Protein 9N1V (pdb70)

Foldseek 3Di:
DFQKDDQAPVDDLDDDFQLVLLVVLCVPPVQFWAEAEPPDTHGSLRLLQLLQLLLQVVCVVPVPDAFAAEEEEAEFFGSLVLSPLSSCVLRHYAYEYDHLVDDPVLVVLVCVLSVHAEYEYAPVSCVVDPDDPPHHYDHSVVSRDDDVVRRDRPPDDYDQQTWHYWAWDDDDDDRTFTATWGRVLLSLVLVLCCVLLVDALAAEAEQEDGPNDLVSVSRNRSNSSHNYYRYYQGPVQLVDLLNVQVVLQVVLHAEEEDEQVSLVVNLVVCVVCVPDDGSQSHAEYEYEDDFHFQVSVLSVCVSHVNYKYWDFYDDVQLNGGQAIQIGHNVDDGHPPGFNHAGRRFKMWAFAAPVRHTDHAPDKHWIKMDGDRRGDATRNCVPNRPVFWDAAPDDDDHDRIMGTRQWMWGAHPVGTIHTDGGD

InterPro domains:
  IPR000873 AMP-dependent synthetase/ligase domain [PF00501] (580-932)
  IPR000873 AMP-dependent synthetase/ligase domain [PF00501] (2145-2500)
  IPR001242 Condensation domain [PF00668] (112-554)
  IPR001242 Condensation domain [PF00668] (1181-1643)
  IPR001242 Condensation domain [PF00668] (1674-2102)
  IPR006162 Phosphopantetheine attachment site [PS00012] (1127-1142)
  IPR009081 Phosphopantetheine binding ACP domain [PF00550] (1108-1164)
  IPR009081 Phosphopantetheine binding ACP domain [PF00550] (2660-2720)
  IPR009081 Phosphopantetheine binding ACP domain [PS50075] (1097-1171)
  IPR009081 Phosphopantetheine binding ACP domain [PS50075] (2653-2724)
  IPR010060 Non-ribosomal peptide synthase [TIGR01720] (1513-1663)
  IPR010071 Amino acid adenylation domain [TIGR01733] (600-1005)
  IPR010071 Amino acid adenylation domain [TIGR01733] (2166-2576)
  IPR020806 Polyketide synthase-like, phosphopantetheine-binding domain [SM00823] (1103-1171)
  IPR020806 Polyketide synthase-like, phosphopantetheine-binding domain [SM00823] (2659-2724)
  IPR020845 AMP-binding, conserved site [PS00455] (721-732)
  IPR020845 AMP-binding, conserved site [PS00455] (2289-2300)
  IPR023213 Chloramphenicol acetyltransferase-like domain superfamily [G3DSA:3.30.559.10] (114-488)
  IPR023213 Chloramphenicol acetyltransferase-like domain superfamily [G3DSA:3.30.559.10] (1172-1348)
  IPR023213 Chloramphenicol acetyltransferase-like domain superfamily [G3DSA:3.30.559.10] (1679-2045)

Radius of gyration: 21.06 Å; Cα contacts (8 Å, |Δi|>4): 967; chains: 1; bounding box: 58×48×51 Å

Nearest PDB structures (foldseek):
  4d4h-assembly1_A  TM=9.076E-01  e=2.212E-43  Planktothrix agardhii
  4d4g-assembly1_A  TM=9.036E-01  e=2.907E-42  Planktothrix agardhii
  5n9x-assembly1_A  TM=9.124E-01  e=7.693E-38  Streptomyces sp.
  3vnq-assembly1_A  TM=9.010E-01  e=2.799E-36  Streptomyces sp.
  3vnr-assembly1_A  TM=9.183E-01  e=3.584E-34  Streptomyces sp.

Sequence (422 aa):
PLSCVTRQGDLRLGRHLVPHHLFEDHAAATPERRALVYNDRAYSYDQLNRAANRIANRLMMQAFPELGTDSLVGVRIARSDRLALTVLLAIWKIGAAYIPIDPVLPAQRMHHDMLDLAGAKALIVDASVAAAEPAVAGMPRIVFDDLVMDDPLLEDNPEVHLSSGNDLSYVLFTSGSTGKPKGAMIIEHIGMLNNIANKALDLAMDEDSRVAQNASMSFDVSVWQMFIALTKGGTTFVYDDRVVNDIAGLIQRMHTTDSLTILEVVPTYLQALVEYMEEHPDCCPRPAALTFMMVNGETVDAALLKRWFALCPASKVINAYGPTEASDDITHHIMSPGDEIVNPVPIGRALANFDIYIVDDELRPVPIGTRGEIVVTGVGVGRGYVGMAGVVTAQAFVKSPFPDRYKGRLYRTGDLGAMREDGVLMFHGRK

Solvent-accessible surface area: 16957 Å² total; per-residue (Å²): 145,101,0,52,30,91,82,15,40,83,40,234,35,64,222,40,20,1,1,72,44,1,31,49,44,6,87,78,52,47,142,85,98,0,0,18,27,53,124,124,62,36,17,0,46,85,0,16,77,5,0,1,27,0,0,23,46,0,56,116,47,39,98,160,21,15,79,54,15,9,0,0,0,5,0,45,12,0,4,59,8,0,0,0,2,0,0,0,0,6,2,2,0,0,9,0,4,0,18,36,122,29,70,58,126,50,11,112,29,7,11,86,22,10,47,10,129,0,8,0,0,5,46,80,13,28,96,89,35,109,59,94,105,82,31,62,58,33,31,15,60,89,3,28,116,114,40,101,156,28,32,114,49,27,158,53,149,33,42,18,71,16,6,0,4,0,12,6,61,59,57,114,124,69,113,4,56,0,3,28,0,8,2,36,2,5,4,0,6,4,18,8,0,12,116,45,2,75,16,68,86,94,7,76,1,1,0,17,17,35,4,18,109,15,13,9,4,6,2,7,3,0,0,0,8,71,1,1,10,0,2,1,2,23,74,210,16,20,124,74,34,40,25,0,2,78,74,1,74,85,22,51,0,24,2,0,4,7,63,12,105,48,0,77,35,0,0,71,42,2,74,126,72,96,125,37,58,62,2,83,38,4,61,15,0,0,0,15,57,129,106,3,59,4,59,11,0,106,86,0,10,82,22,10,93,83,1,92,0,0,8,2,24,30,19,35,21,0,4,7,4,0,1,8,34,78,4,32,58,78,69,161,7,82,94,90,13,16,13,0,125,3,4,4,3,2,6,0,8,0,1,45,89,107,27,144,30,15,76,48,56,60,62,8,6,1,0,0,0,6,15,1,1,2,78,1,10,17,64,35,89,52,49,25,61,147,16,23,49,88,21,85,34,116,50,162,63,128,27,61,0,13,50,10,19,15,51,0,10,3,94,99,72,14,5,1,26,64,98,25,166,117

Secondary structure (DSSP, 8-state):
-BSEEE-TT-S---S--HHHHHHHHHHH-TTSEEEEETTEEEEHHHHHHHHHHHHHHHHHH-TT--TT-EEEEE--TTHHHHHHHHHHHHTT-EEEE--TTS-HHHHHHHHHHHT--EEEE-HHHHHHS---TTS-EEEHHHHT---GGG-S-------TTSEEEEEE---SSSS--EEEEEHHHHHHHHHHHHHHTT--TT-EEEE-S-TTSTHHHHHHHTGGGTT-EEEE--HHHHT-HHHHHHHHHHTT--EEEE-HHHHHHHHHHHHH-TTS---TT--EEEEESS---HHHHHHHHHH-TT-EEEEEE--GGGTS-SEEEEE-TTS---SSPP-BEEPTTEEEEEE-TTSPBPBTT--EEEEEEETT---EETT-HHHHHHHEEE-SS--SSS-EEEEEEEEEEE-TTS-EEEEEE-

Organism: NCBI:txid1912599

B-factor: mean 20.58, std 10.21, range [6.5, 72.26]

Structure (mmCIF, N/CA/C/O backbone):
data_9N1V
#
_entry.id   9N1V
#
_cell.length_a   60.560
_cell.length_b   137.400
_cell.length_c   53.280
_cell.angle_alpha   90.000
_cell.angle_beta   90.000
_cell.angle_gamma   90.000
#
_symmetry.space_group_name_H-M   'P 21 21 2'
#
loop_
_entity.id
_entity.type
_entity.pdbx_description
1 polymer 'Non-ribosomal peptide synthetase'
2 non-polymer "5'-O-{[(2S,3R)-2,3-diaminobutanoyl]sulfamoyl}adenosine"
3 non-polymer 1,2-ETHANEDIOL
4 non-polymer DI(HYDROXYETHYL)ETHER
5 water water
#
loop_
_atom_site.group_PDB
_atom_site.id
_atom_site.type_symbol
_atom_site.label_atom_id
_atom_site.label_alt_id
_atom_site.label_comp_id
_atom_site.label_asym_id
_atom_site.label_entity_id
_atom_site.label_seq_id
_atom_site.pdbx_PDB_ins_code
_atom_site.Cartn_x
_atom_site.Cartn_y
_atom_site.Cartn_z
_atom_site.occupancy
_atom_site.B_iso_or_equiv
_atom_site.auth_seq_id
_atom_site.auth_comp_id
_atom_site.auth_asym_id
_atom_site.auth_atom_id
_atom_site.pdbx_PDB_model_num
ATOM 1 N N . PRO A 1 7 ? -4.10451 8.51247 32.86245 1.000 49.64987 2124 PRO A N 1
ATOM 2 C CA . PRO A 1 7 ? -2.79693 8.11791 32.32788 1.000 36.83458 2124 PRO A CA 1
ATOM 3 C C . PRO A 1 7 ? -1.64514 8.85377 32.99697 1.000 37.12116 2124 PRO A C 1
ATOM 4 O O . PRO A 1 7 ? -1.83495 9.94964 33.52587 1.000 35.73281 2124 PRO A O 1
ATOM 15 N N . LEU A 1 8 ? -0.46459 8.24999 32.97137 1.000 27.61590 2125 LEU A N 1
ATOM 16 C CA . LEU A 1 8 ? 0.73949 8.86941 33.49977 1.000 28.51189 2125 LEU A CA 1
ATOM 17 C C . LEU A 1 8 ? 1.53699 9.51138 32.36834 1.000 25.36899 2125 LEU A C 1
ATOM 18 O O . LEU A 1 8 ? 1.37454 9.18337 31.19007 1.000 26.01749 2125 LEU A O 1
ATOM 34 N N . SER A 1 9 ? 2.40883 10.44316 32.74936 1.000 23.25247 2126 SER A N 1
ATOM 35 C CA . SER A 1 9 ? 3.14997 11.26101 31.79121 1.000 21.64301 2126 SER A CA 1
ATOM 36 C C . SER A 1 9 ? 4.37615 10.49645 31.30413 1.000 21.41934 2126 SER A C 1
ATOM 37 O O . SER A 1 9 ? 5.51353 10.73742 31.71796 1.000 22.56617 2126 SER A O 1
ATOM 45 N N . CYS A 1 10 ? 4.12612 9.56684 30.38494 1.000 23.52203 2127 CYS A N 1
ATOM 46 C CA . CYS A 1 10 ? 5.16233 8.71684 29.82362 1.000 21.72536 2127 CYS A CA 1
ATOM 47 C C . CYS A 1 10 ? 4.95796 8.63975 28.31984 1.000 21.35789 2127 CYS A C 1
ATOM 48 O O . CYS A 1 10 ? 3.84729 8.36215 27.85891 1.000 23.22730 2127 CYS A O 1
ATOM 56 N N . VAL A 1 11 ? 6.01725 8.88499 27.55778 1.000 18.04676 2128 VAL A N 1
ATOM 57 C CA . VAL A 1 11 ? 6.03082 8.59335 26.12927 1.000 17.77252 2128 VAL A CA 1
ATOM 58 C C . VAL A 1 11 ? 7.26227 7.74542 25.84934 1.000 18.62107 2128 VAL A C 1
ATOM 59 O O . VAL A 1 11 ? 8.36962 8.10071 26.26631 1.000 19.17136 2128 VAL A O 1
ATOM 72 N N . THR A 1 12 ? 7.07380 6.61877 25.16777 1.000 19.22306 2129 THR A N 1
ATOM 73 C CA . THR A 1 12 ? 8.15258 5.65809 24.96903 1.000 17.41137 2129 THR A CA 1
ATOM 74 C C . THR A 1 12 ? 8.41920 5.47199 23.48332 1.000 20.39523 2129 THR A C 1
ATOM 75 O O . THR A 1 12 ? 7.56119 4.96645 22.75005 1.000 19.44770 2129 THR A O 1
ATOM 86 N N . ARG A 1 13 ? 9.61823 5.87323 23.04867 1.000 15.35917 2130 ARG A N 1
ATOM 87 C CA . ARG A 1 13 ? 10.05521 5.66009 21.67787 1.000 14.14725 2130 ARG A CA 1
ATOM 88 C C . ARG A 1 13 ? 11.38433 4.91967 21.59013 1.000 13.99975 2130 ARG A C 1
ATOM 89 O O . ARG A 1 13 ? 11.97999 4.87894 20.50953 1.000 13.83113 2130 ARG A O 1
ATOM 110 N N . GLN A 1 14 ? 11.87741 4.33960 22.68208 1.000 14.80482 2131 GLN A N 1
ATOM 111 C CA . GLN A 1 14 ? 13.09940 3.55275 22.58408 1.000 14.54081 2131 GLN A CA 1
ATOM 112 C C . GLN A 1 14 ? 12.90689 2.43592 21.56233 1.000 14.69147 2131 GLN A C 1
ATOM 113 O O . GLN A 1 14 ? 11.91209 1.70450 21.60081 1.000 16.16085 2131 GLN A O 1
ATOM 127 N N . GLY A 1 15 ? 13.85772 2.31484 20.63762 1.000 15.09646 2132 GLY A N 1
ATOM 128 C CA . GLY A 1 15 ? 13.81139 1.29371 19.61018 1.000 15.75275 2132 GLY A CA 1
ATOM 129 C C . GLY A 1 15 ? 12.99566 1.63021 18.37844 1.000 18.57304 2132 GLY A C 1
ATOM 130 O O . GLY A 1 15 ? 12.90783 0.79482 17.46724 1.000 19.34488 2132 GLY A O 1
ATOM 134 N N . ASP A 1 16 ? 12.41946 2.83139 18.30267 1.000 15.08414 2133 ASP A N 1
ATOM 135 C CA . ASP A 1 16 ? 11.49436 3.14361 17.22118 1.000 18.10856 2133 ASP A CA 1
ATOM 136 C C . ASP A 1 16 ? 12.18501 3.36126 15.87447 1.000 17.99464 2133 ASP A C 1
ATOM 137 O O . ASP A 1 16 ? 11.53912 3.21710 14.83046 1.000 20.06555 2133 ASP A O 1
ATOM 146 N N . LEU A 1 17 ? 13.45732 3.75340 15.85444 1.000 13.03277 2134 LEU A N 1
ATOM 147 C CA . LEU A 1 17 ? 14.10350 4.14120 14.60191 1.000 13.78546 2134 LEU A CA 1
ATOM 148 C C . LEU A 1 17 ? 15.40684 3.37979 14.41981 1.000 14.19489 2134 LEU A C 1
ATOM 149 O O . LEU A 1 17 ? 16.34799 3.56309 15.19620 1.000 13.48061 2134 LEU A O 1
ATOM 165 N N . ARG A 1 18 ? 15.47498 2.54424 13.38804 1.000 15.44686 2135 ARG A N 1
ATOM 166 C CA . ARG A 1 18 ? 16.72957 1.87730 13.07435 1.000 14.83326 2135 ARG A CA 1
ATOM 167 C C . ARG A 1 18 ? 17.71589 2.90032 12.52516 1.000 12.20731 2135 ARG A C 1
ATOM 168 O O . ARG A 1 18 ? 17.36006 3.74720 11.69992 1.000 14.77861 2135 ARG A O 1
ATOM 189 N N . LEU A 1 19 ? 18.95919 2.82929 12.99545 1.000 11.70758 2136 LEU A N 1
ATOM 190 C CA . LEU A 1 19 ? 19.94163 3.87477 12.73600 1.000 11.04632 2136 LEU A CA 1
ATOM 191 C C . LEU A 1 19 ? 20.91660 3.53490 11.61914 1.000 10.54866 2136 LEU A C 1
ATOM 192 O O . LEU A 1 19 ? 21.73433 4.38620 11.25222 1.000 11.84304 2136 LEU A O 1
ATOM 208 N N . GLY A 1 20 ? 20.84227 2.33596 11.05591 1.000 11.70797 2137 GLY A N 1
ATOM 209 C CA . GLY A 1 20 ? 21.77061 1.93388 10.02441 1.000 11.63060 2137 GLY A CA 1
ATOM 210 C C . GLY A 1 20 ? 23.09222 1.47198 10.60213 1.000 10.49322 2137 GLY A C 1
ATOM 211 O O . GLY A 1 20 ? 23.36927 1.59158 11.79822 1.000 12.43853 2137 GLY A O 1
ATOM 215 N N . ARG A 1 21 ? 23.94134 0.94637 9.71344 1.000 10.99261 2138 ARG A N 1
ATOM 216 C CA . ARG A 1 21 ? 25.18309 0.33247 10.16274 1.000 10.87188 2138 ARG A CA 1
ATOM 217 C C . ARG A 1 21 ? 26.29635 1.33791 10.41885 1.000 10.05537 2138 ARG A C 1
ATOM 218 O O . ARG A 1 21 ? 27.24758 1.00821 11.13198 1.000 12.63412 2138 ARG A O 1
ATOM 239 N N . HIS A 1 22 ? 26.20955 2.54623 9.86882 1.000 10.84086 2139 HIS A N 1
ATOM 240 C CA . HIS A 1 22 ? 27.35626 3.44199 9.79324 1.000 9.95438 2139 HIS A CA 1
ATOM 241 C C . HIS A 1 22 ? 27.20295 4.68336 10.65210 1.000 10.11076 2139 HIS A C 1
ATOM 242 O O . HIS A 1 22 ? 26.16688 5.35408 10.62746 1.000 9.94882 2139 HIS A O 1
ATOM 256 N N . LEU A 1 23 ? 28.25394 4.99162 11.39143 1.000 9.23329 2140 LEU A N 1
ATOM 257 C CA . LEU A 1 23 ? 28.29554 6.20816 12.17568 1.000 8.77766 2140 LEU A CA 1
ATOM 258 C C . LEU A 1 23 ? 28.58109 7.40057 11.26264 1.000 9.75951 2140 LEU A C 1
ATOM 259 O O . LEU A 1 23 ? 28.91943 7.24995 10.08983 1.000 9.16706 2140 LEU A O 1
ATOM 275 N N . VAL A 1 24 ? 28.46551 8.60020 11.82729 1.000 9.23843 2141 VAL A N 1
ATOM 276 C CA . VAL A 1 24 ? 28.54649 9.82891 11.02590 1.000 9.06091 2141 VAL A CA 1
ATOM 277 C C . VAL A 1 24 ? 29.77752 9.90286 10.12175 1.000 9.00841 2141 VAL A C 1
ATOM 278 O O . VAL A 1 24 ? 29.62031 10.18013 8.91573 1.000 9.03252 2141 VAL A O 1
ATOM 291 N N . PRO A 1 25 ? 31.00917 9.72381 10.61509 1.000 8.85549 2142 PRO A N 1
ATOM 292 C CA . PRO A 1 25 ? 32.16501 9.82952 9.70702 1.000 10.12664 2142 PRO A CA 1
ATOM 293 C C . PRO A 1 25 ? 32.11411 8.81144 8.58358 1.000 9.43492 2142 PRO A C 1
ATOM 294 O O . PRO A 1 25 ? 32.53777 9.10159 7.45582 1.000 9.85576 2142 PRO A O 1
ATOM 305 N N . HIS A 1 26 ? 31.57056 7.62369 8.86307 1.000 9.13027 2143 HIS A N 1
ATOM 306 C CA A HIS A 1 26 ? 31.47837 6.56384 7.85737 0.479 8.39214 2143 HIS A CA 1
ATOM 307 C CA B HIS A 1 26 ? 31.49972 6.57423 7.86163 0.521 10.44778 2143 HIS A CA 1
ATOM 308 C C . HIS A 1 26 ? 30.40577 6.86037 6.82482 1.000 9.95565 2143 HIS A C 1
ATOM 309 O O . HIS A 1 26 ? 30.56571 6.51416 5.65210 1.000 9.86082 2143 HIS A O 1
ATOM 334 N N . LEU A 1 27 ? 29.30838 7.51302 7.22504 1.000 8.90505 2144 LEU A N 1
ATOM 335 C CA . LEU A 1 27 ? 28.30988 7.92712 6.24116 1.000 9.34205 2144 LEU A CA 1
ATOM 336 C C . LEU A 1 27 ? 28.90907 8.94539 5.27632 1.000 9.41859 2144 LEU A C 1
ATOM 337 O O . LEU A 1 27 ? 28.68614 8.88143 4.05242 1.000 9.64625 2144 LEU A O 1
ATOM 353 N N . PHE A 1 28 ? 29.69438 9.88473 5.80957 1.000 8.92433 2145 PHE A N 1
ATOM 354 C CA . PHE A 1 28 ? 30.40732 10.80537 4.92898 1.000 8.92642 2145 PHE A CA 1
ATOM 355 C C . PHE A 1 28 ? 31.32797 10.04890 3.96901 1.000 9.44535 2145 PHE A C 1
ATOM 356 O O . PHE A 1 28 ? 31.34067 10.31197 2.75740 1.000 8.77027 2145 PHE A O 1
ATOM 373 N N . GLU A 1 29 ? 32.12512 9.11813 4.50037 1.000 8.79300 2146 GLU A N 1
ATOM 374 C CA . GLU A 1 29 ? 33.00363 8.32140 3.64551 1.000 8.09245 2146 GLU A CA 1
ATOM 375 C C . GLU A 1 29 ? 32.21735 7.60694 2.54790 1.000 9.80101 2146 GLU A C 1
ATOM 376 O O . GLU A 1 29 ? 32.69763 7.48149 1.40953 1.000 10.19933 2146 GLU A O 1
ATOM 388 N N . ASP A 1 30 ? 31.01606 7.11238 2.87777 1.000 9.43311 2147 ASP A N 1
ATOM 389 C CA . ASP A 1 30 ? 30.19401 6.41912 1.89149 1.000 10.77632 2147 ASP A CA 1
ATOM 390 C C . ASP A 1 30 ? 29.86767 7.35155 0.73372 1.000 11.15665 2147 ASP A C 1
ATOM 391 O O . ASP A 1 30 ? 29.93672 6.97054 -0.44036 1.000 10.44400 2147 ASP A O 1
ATOM 400 N N . HIS A 1 31 ? 29.46514 8.58170 1.06043 1.000 10.06961 2148 HIS A N 1
ATOM 401 C CA . HIS A 1 31 ? 29.14069 9.54287 0.00570 1.000 10.87281 2148 HIS A CA 1
ATOM 402 C C . HIS A 1 31 ? 30.37285 9.94454 -0.79437 1.000 10.12129 2148 HIS A C 1
ATOM 403 O O . HIS A 1 31 ? 30.28684 10.14824 -2.01143 1.000 11.84804 2148 HIS A O 1
ATOM 417 N N . ALA A 1 32 ? 31.52120 10.08293 -0.13480 1.000 10.22783 2149 ALA A N 1
ATOM 418 C CA . ALA A 1 32 ? 32.73943 10.44453 -0.85094 1.000 9.85581 2149 ALA A CA 1
ATOM 419 C C . ALA A 1 32 ? 33.13784 9.35743 -1.84053 1.000 11.40049 2149 ALA A C 1
ATOM 420 O O . ALA A 1 32 ? 33.67620 9.65910 -2.91173 1.000 12.18318 2149 ALA A O 1
ATOM 427 N N . ALA A 1 33 ? 32.88504 8.09106 -1.50443 1.000 10.37822 2150 ALA A N 1
ATOM 428 C CA . ALA A 1 33 ? 33.19023 7.01451 -2.43963 1.000 12.77116 2150 ALA A CA 1
ATOM 429 C C . ALA A 1 33 ? 32.17617 6.95064 -3.57514 1.000 12.61415 2150 ALA A C 1
ATOM 430 O O . ALA A 1 33 ? 32.54518 6.67679 -4.72180 1.000 15.25121 2150 ALA A O 1
ATOM 437 N N . ALA A 1 34 ? 30.89426 7.18127 -3.27654 1.000 11.52476 2151 ALA A N 1
ATOM 438 C CA . ALA A 1 34 ? 29.83810 6.99032 -4.26558 1.000 12.63267 2151 ALA A CA 1
ATOM 439 C C . ALA A 1 34 ? 29.75493 8.16114 -5.23516 1.000 12.11924 2151 ALA A C 1
ATOM 440 O O . ALA A 1 34 ? 29.59130 7.95727 -6.44419 1.000 14.65436 2151 ALA A O 1
ATOM 447 N N . THR A 1 35 ? 29.87239 9.38851 -4.72315 1.000 11.26450 2152 THR A N 1
ATOM 448 C CA . THR A 1 35 ? 29.71328 10.60729 -5.52260 1.000 11.31996 2152 THR A CA 1
ATOM 449 C C . THR A 1 35 ? 30.82624 11.58951 -5.17708 1.000 10.55108 2152 THR A C 1
ATOM 450 O O . THR A 1 35 ? 30.59207 12.63848 -4.56029 1.000 11.01670 2152 THR A O 1
ATOM 461 N N . PRO A 1 36 ? 32.06190 11.27873 -5.58401 1.000 11.05762 2153 PRO A N 1
ATOM 462 C CA . PRO A 1 36 ? 33.21995 12.08870 -5.17057 1.000 10.55421 2153 PRO A CA 1
ATOM 463 C C . PRO A 1 36 ? 33.16270 13.53582 -5.60472 1.000 12.19500 2153 PRO A C 1
ATOM 464 O O . PRO A 1 36 ? 33.73549 14.40009 -4.92923 1.000 10.91409 2153 PRO A O 1
ATOM 475 N N . GLU A 1 37 ? 32.49585 13.83033 -6.71017 1.000 10.85039 2154 GLU A N 1
ATOM 476 C CA . GLU A 1 37 ? 32.53615 15.16642 -7.27714 1.000 11.35674 2154 GLU A CA 1
ATOM 477 C C . GLU A 1 37 ? 31.38023 16.04807 -6.81993 1.000 11.60291 2154 GLU A C 1
ATOM 478 O O . GLU A 1 37 ? 31.33660 17.21800 -7.20812 1.000 14.10679 2154 GLU A O 1
ATOM 490 N N . ARG A 1 38 ? 30.43237 15.53091 -6.03829 1.000 10.64267 2155 ARG A N 1
ATOM 491 C CA . ARG A 1 38 ? 29.39412 16.40322 -5.50037 1.000 11.33564 2155 ARG A CA 1
ATOM 492 C C . ARG A 1 38 ? 30.02708 17.42399 -4.55944 1.000 9.55182 2155 ARG A C 1
ATOM 493 O O . ARG A 1 38 ? 31.03118 17.14836 -3.89915 1.000 9.79933 2155 ARG A O 1
ATOM 514 N N . ARG A 1 39 ? 29.41003 18.60228 -4.46962 1.000 10.23954 2156 ARG A N 1
ATOM 515 C CA . ARG A 1 39 ? 29.90413 19.66155 -3.59396 1.000 10.84240 2156 ARG A CA 1
ATOM 516 C C . ARG A 1 39 ? 29.48861 19.37590 -2.15095 1.000 9.35144 2156 ARG A C 1
ATOM 517 O O . ARG A 1 39 ? 28.29512 19.24946 -1.85325 1.000 11.18479 2156 ARG A O 1
ATOM 538 N N . ALA A 1 40 ? 30.47595 19.26888 -1.26108 1.000 8.93463 2157 ALA A N 1
ATOM 539 C CA . ALA A 1 40 ? 30.26041 18.88693 0.12709 1.000 8.81624 2157 ALA A CA 1
ATOM 540 C C . ALA A 1 40 ? 30.19970 20.06834 1.08259 1.000 8.87232 2157 ALA A C 1
ATOM 541 O O . ALA A 1 40 ? 29.36217 20.08072 1.98882 1.000 8.68813 2157 ALA A O 1
ATOM 548 N N . LEU A 1 41 ? 31.08194 21.04807 0.93492 1.000 8.20877 2158 LEU A N 1
ATOM 549 C CA . LEU A 1 41 ? 31.20180 22.08285 1.94804 1.000 8.64733 2158 LEU A CA 1
ATOM 550 C C . LEU A 1 41 ? 31.66292 23.37380 1.30129 1.000 9.49697 2158 LEU A C 1
ATOM 551 O O . LEU A 1 41 ? 32.56987 23.37501 0.46896 1.000 9.60966 2158 LEU A O 1
ATOM 567 N N . VAL A 1 42 ? 31.01491 24.46808 1.68655 1.000 8.37753 2159 VAL A N 1
ATOM 568 C CA . VAL A 1 42 ? 31.37467 25.80690 1.23908 1.000 8.63337 2159 VAL A CA 1
ATOM 569 C C . VAL A 1 42 ? 31.64094 26.65457 2.47569 1.000 9.87366 2159 VAL A C 1
ATOM 570 O O . VAL A 1 42 ? 30.82740 26.67763 3.40790 1.000 10.32290 2159 VAL A O 1
ATOM 583 N N . TYR A 1 43 ? 32.77902 27.34352 2.48548 1.000 9.63101 2160 TYR A N 1
ATOM 584 C CA . TYR A 1 43 ? 33.10892 28.30777 3.53251 1.000 9.63859 2160 TYR A CA 1
ATOM 585 C C . TYR A 1 43 ? 33.61519 29.56088 2.82293 1.000 10.64355 2160 TYR A C 1
ATOM 586 O O . TYR A 1 43 ? 34.77277 29.61823 2.39495 1.000 10.57002 2160 TYR A O 1
ATOM 604 N N . ASN A 1 44 ? 32.72851 30.54336 2.66836 1.000 10.55309 2161 ASN A N 1
ATOM 605 C CA . ASN A 1 44 ? 33.04658 31.76238 1.92982 1.000 10.66752 2161 ASN A CA 1
ATOM 606 C C . ASN A 1 44 ? 33.55676 31.39025 0.54323 1.000 12.06214 2161 ASN A C 1
ATOM 607 O O . ASN A 1 44 ? 32.82163 30.77591 -0.23729 1.000 12.57867 2161 ASN A O 1
ATOM 618 N N . ASP A 1 45 ? 34.80807 31.74185 0.23771 1.000 11.93391 2162 ASP A N 1
ATOM 619 C CA . ASP A 1 45 ? 35.40394 31.51139 -1.07051 1.000 11.47054 2162 ASP A CA 1
ATOM 620 C C . ASP A 1 45 ? 35.86502 30.07732 -1.30605 1.000 12.79379 2162 ASP A C 1
ATOM 621 O O . ASP A 1 45 ? 36.25811 29.75720 -2.43104 1.000 13.68959 2162 ASP A O 1
ATOM 630 N N . ARG A 1 46 ? 35.84713 29.21415 -0.29747 1.000 12.01453 2163 ARG A N 1
ATOM 631 C CA . ARG A 1 46 ? 36.37839 27.86286 -0.42820 1.000 10.85264 2163 ARG A CA 1
ATOM 632 C C . ARG A 1 46 ? 35.25864 26.84593 -0.59903 1.000 12.10546 2163 ARG A C 1
ATOM 633 O O . ARG A 1 46 ? 34.36128 26.75382 0.24349 1.000 13.11800 2163 ARG A O 1
ATOM 654 N N . ALA A 1 47 ? 35.34042 26.05714 -1.66670 1.000 9.96345 2164 ALA A N 1
ATOM 655 C CA . ALA A 1 47 ? 34.39718 24.98069 -1.93017 1.000 9.43131 2164 ALA A CA 1
ATOM 656 C C . ALA A 1 47 ? 35.15935 23.67186 -2.04378 1.000 9.50395 2164 ALA A C 1
ATOM 657 O O . ALA A 1 47 ? 36.19384 23.59815 -2.72106 1.000 10.97570 2164 ALA A O 1
ATOM 664 N N . TYR A 1 48 ? 34.64406 22.64541 -1.37761 1.000 9.93749 2165 TYR A N 1
ATOM 665 C CA . TYR A 1 48 ? 35.20959 21.31423 -1.45058 1.000 9.49909 2165 TYR A CA 1
ATOM 666 C C . TYR A 1 48 ? 34.19595 20.33419 -2.01706 1.000 9.77303 2165 TYR A C 1
ATOM 667 O O . TYR A 1 48 ? 33.04732 20.28675 -1.56534 1.000 9.45932 2165 TYR A O 1
ATOM 685 N N . SER A 1 49 ? 34.64272 19.49574 -2.93930 1.000 9.07364 2166 SER A N 1
ATOM 686 C CA . SER A 1 49 ? 33.87696 18.31213 -3.27344 1.000 8.66922 2166 SER A CA 1
ATOM 687 C C . SER A 1 49 ? 33.99683 17.28817 -2.14411 1.000 8.78147 2166 SER A C 1
ATOM 688 O O . SER A 1 49 ? 34.85713 17.39460 -1.26973 1.000 9.28401 2166 SER A O 1
ATOM 696 N N . TYR A 1 50 ? 33.12712 16.27402 -2.17088 1.000 8.51445 2167 TYR A N 1
ATOM 697 C CA . TYR A 1 50 ? 33.25111 15.17598 -1.21243 1.000 8.48155 2167 TYR A CA 1
ATOM 698 C C . TYR A 1 50 ? 34.65490 14.57849 -1.23972 1.000 8.36997 2167 TYR A C 1
ATOM 699 O O . TYR A 1 50 ? 35.25691 14.32571 -0.19267 1.000 8.96929 2167 TYR A O 1
ATOM 717 N N . ASP A 1 51 ? 35.19235 14.33112 -2.43385 1.000 9.03375 2168 ASP A N 1
ATOM 718 C CA . ASP A 1 51 ? 36.51677 13.72933 -2.51235 1.000 8.80965 2168 ASP A CA 1
ATOM 719 C C . ASP A 1 51 ? 37.59403 14.66310 -1.96806 1.000 9.22396 2168 ASP A C 1
ATOM 720 O O . ASP A 1 51 ? 38.51143 14.21302 -1.27588 1.000 10.40911 2168 ASP A O 1
ATOM 729 N N . GLN A 1 52 ? 37.51992 15.96261 -2.27828 1.000 9.44909 2169 GLN A N 1
ATOM 730 C CA . GLN A 1 52 ? 38.52540 16.88781 -1.76119 1.000 9.38771 2169 GLN A CA 1
ATOM 731 C C . GLN A 1 52 ? 38.48152 16.94157 -0.23868 1.000 9.88309 2169 GLN A C 1
ATOM 732 O O . GLN A 1 52 ? 39.52713 16.93294 0.43254 1.000 10.44491 2169 GLN A O 1
ATOM 746 N N . LEU A 1 53 ? 37.27038 17.01009 0.32191 1.000 8.67463 2170 LEU A N 1
ATOM 747 C CA . LEU A 1 53 ? 37.12519 17.08028 1.76941 1.000 9.19598 2170 LEU A CA 1
ATOM 748 C C . LEU A 1 53 ? 37.63364 15.80084 2.41545 1.000 9.02133 2170 LEU A C 1
ATOM 749 O O . LEU A 1 53 ? 38.36431 15.84901 3.41344 1.000 9.66612 2170 LEU A O 1
ATOM 765 N N . ASN A 1 54 ? 37.29901 14.64685 1.83045 1.000 9.26966 2171 ASN A N 1
ATOM 766 C CA . ASN A 1 54 ? 37.72304 13.37671 2.40249 1.000 8.83210 2171 ASN A CA 1
ATOM 767 C C . ASN A 1 54 ? 39.23541 13.22270 2.33189 1.000 8.87317 2171 ASN A C 1
ATOM 768 O O . ASN A 1 54 ? 39.87080 12.78215 3.29728 1.000 9.97611 2171 ASN A O 1
ATOM 779 N N . ARG A 1 55 ? 39.83182 13.54883 1.18332 1.000 9.61472 2172 ARG A N 1
ATOM 780 C CA . ARG A 1 55 ? 41.27397 13.40398 1.05712 1.000 9.67596 2172 ARG A CA 1
ATOM 781 C C . ARG A 1 55 ? 42.00291 14.29392 2.05001 1.000 10.80178 2172 ARG A C 1
ATOM 782 O O . ARG A 1 55 ? 42.99083 13.86881 2.66184 1.000 10.91883 2172 ARG A O 1
ATOM 803 N N . ALA A 1 56 ? 41.55432 15.54728 2.20283 1.000 10.19037 2173 ALA A N 1
ATOM 804 C CA . ALA A 1 56 ? 42.22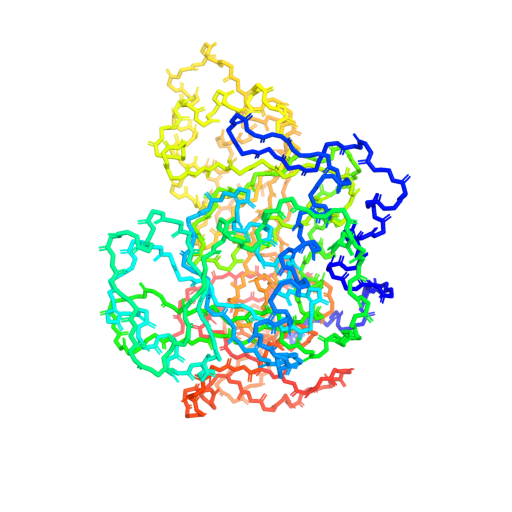407 16.45421 3.13086 1.000 10.51675 2173 ALA A CA 1
ATOM 805 C C . ALA A 1 56 ? 42.06955 15.98517 4.57359 1.000 9.56478 2173 ALA A C 1
ATOM 806 O O . ALA A 1 56 ? 43.03248 16.02643 5.36352 1.000 10.68269 2173 ALA A O 1
ATOM 813 N N . ALA A 1 57 ? 40.86892 15.52219 4.93558 1.000 9.88997 2174 ALA A N 1
ATOM 814 C CA . ALA A 1 57 ? 40.67596 14.99004 6.27615 1.000 9.45608 2174 ALA A CA 1
ATOM 815 C C . ALA A 1 57 ? 41.56796 13.77704 6.50374 1.000 10.23264 2174 ALA A C 1
ATOM 816 O O . ALA A 1 57 ? 42.08783 13.58360 7.60632 1.000 10.85923 2174 ALA A O 1
ATOM 823 N N . ASN A 1 58 ? 41.76630 12.95063 5.46666 1.000 9.58966 2175 ASN A N 1
ATOM 824 C CA . ASN A 1 58 ? 42.62360 11.77552 5.60764 1.000 10.72206 2175 ASN A CA 1
ATOM 825 C C . ASN A 1 58 ? 44.08651 12.16140 5.78489 1.000 11.69772 2175 ASN A C 1
ATOM 826 O O . ASN A 1 58 ? 44.81010 11.51265 6.54556 1.000 11.21194 2175 ASN A O 1
ATOM 837 N N . ARG A 1 59 ? 44.55513 13.19287 5.08046 1.000 10.99822 2176 ARG A N 1
ATOM 838 C CA . ARG A 1 59 ? 45.93697 13.61648 5.29419 1.000 11.48516 2176 ARG A CA 1
ATOM 839 C C . ARG A 1 59 ? 46.12729 14.06702 6.73417 1.000 10.97361 2176 ARG A C 1
ATOM 840 O O . ARG A 1 59 ? 47.11395 13.70073 7.39269 1.000 12.45357 2176 ARG A O 1
ATOM 861 N N . ILE A 1 60 ? 45.17335 14.85700 7.23898 1.000 11.00893 2177 ILE A N 1
ATOM 862 C CA . ILE A 1 60 ? 45.21523 15.29178 8.63305 1.000 11.87469 2177 ILE A CA 1
ATOM 863 C C . ILE A 1 60 ? 45.21857 14.08543 9.56969 1.000 11.70614 2177 ILE A C 1
ATOM 864 O O . ILE A 1 60 ? 46.02834 14.00609 10.49776 1.000 13.09500 2177 ILE A O 1
ATOM 880 N N . ALA A 1 61 ? 44.29228 13.14534 9.35573 1.000 11.10972 2178 ALA A N 1
ATOM 881 C CA . ALA A 1 61 ? 44.16119 11.97947 10.22681 1.000 10.19681 2178 ALA A CA 1
ATOM 882 C C . ALA A 1 61 ? 45.44350 11.16118 10.25355 1.000 11.83329 2178 ALA A C 1
ATOM 883 O O . ALA A 1 61 ? 45.90998 10.72983 11.31824 1.000 12.92998 2178 ALA A O 1
ATOM 890 N N . ASN A 1 62 ? 46.01918 10.91645 9.08477 1.000 12.29019 2179 ASN A N 1
ATOM 891 C CA . ASN A 1 62 ? 47.23022 10.11085 9.02962 1.000 15.32518 2179 ASN A CA 1
ATOM 892 C C . ASN A 1 62 ? 48.40914 10.83842 9.66553 1.000 15.21789 2179 ASN A C 1
ATOM 893 O O . ASN A 1 62 ? 49.20147 10.21818 10.38731 1.000 18.19671 2179 ASN A O 1
ATOM 904 N N . ARG A 1 63 ? 48.52399 12.15594 9.47158 1.000 15.40041 2180 ARG A N 1
ATOM 905 C CA . ARG A 1 63 ? 49.60154 12.87215 10.15257 1.000 15.90577 2180 ARG A CA 1
ATOM 906 C C . ARG A 1 63 ? 49.37536 12.93906 11.66207 1.000 18.56636 2180 ARG A C 1
ATOM 907 O O . ARG A 1 63 ? 50.34394 12.94255 12.43010 1.000 21.17031 2180 ARG A O 1
ATOM 928 N N . LEU A 1 64 ? 48.11763 12.98502 12.10950 1.000 15.01116 2181 LEU A N 1
ATOM 929 C CA . LEU A 1 64 ? 47.84804 12.94796 13.54144 1.000 15.01778 2181 LEU A CA 1
ATOM 930 C C . LEU A 1 64 ? 48.27859 11.61760 14.13776 1.000 15.60481 2181 LEU A C 1
ATOM 931 O O . LEU A 1 64 ? 48.86175 11.57697 15.22776 1.000 18.90376 2181 LEU A O 1
ATOM 947 N N . MET A 1 65 ? 47.96570 10.51088 13.45505 1.000 15.32274 2182 MET A N 1
ATOM 948 C CA A MET A 1 65 ? 48.38914 9.20182 13.94533 0.613 18.35013 2182 MET A CA 1
ATOM 949 C CA B MET A 1 65 ? 48.39526 9.20507 13.95166 0.387 18.00024 2182 MET A CA 1
ATOM 950 C C . MET A 1 65 ? 49.91169 9.07580 13.93569 1.000 18.63387 2182 MET A C 1
ATOM 951 O O . MET A 1 65 ? 50.47996 8.38516 14.78968 1.000 22.21261 2182 MET A O 1
ATOM 976 N N . GLN A 1 66 ? 50.58641 9.73449 12.98417 1.000 19.72137 2183 GLN A N 1
ATOM 977 C CA . GLN A 1 66 ? 52.04684 9.72936 12.98565 1.000 25.86699 2183 GLN A CA 1
ATOM 978 C C . GLN A 1 66 ? 52.59754 10.48690 14.18915 1.000 20.63853 2183 GLN A C 1
ATOM 979 O O . GLN A 1 66 ? 53.56634 10.04963 14.82374 1.000 24.03039 2183 GLN A O 1
ATOM 993 N N . ALA A 1 67 ? 52.00719 11.64071 14.49974 1.000 22.13521 2184 ALA A N 1
ATOM 994 C CA . ALA A 1 67 ? 52.50176 12.46674 15.59050 1.000 21.17923 2184 ALA A CA 1
ATOM 995 C C . ALA A 1 67 ? 52.12409 11.90177 16.95120 1.000 19.39772 2184 ALA A C 1
ATOM 996 O O . ALA A 1 67 ? 52.88607 12.05304 17.91303 1.000 21.36428 2184 ALA A O 1
ATOM 1003 N N . PHE A 1 68 ? 50.96892 11.24555 17.04724 1.000 21.10644 2185 PHE A N 1
ATOM 1004 C CA . PHE A 1 68 ? 50.41343 10.77255 18.31621 1.000 18.37459 2185 PHE A CA 1
ATOM 1005 C C . PHE A 1 68 ? 49.95453 9.33414 18.12467 1.000 19.40168 2185 PHE A C 1
ATOM 1006 O O . PHE A 1 68 ? 48.75274 9.05741 18.00828 1.000 18.78290 2185 PHE A O 1
ATOM 1023 N N . PRO A 1 69 ? 50.89567 8.38622 18.10725 1.000 19.99959 2186 PRO A N 1
ATOM 1024 C CA . PRO A 1 69 ? 50.54817 6.99807 17.76132 1.000 23.27530 2186 PRO A CA 1
ATOM 1025 C C . PRO A 1 69 ? 49.61436 6.32027 18.73948 1.000 21.74626 2186 PRO A C 1
ATOM 1026 O O . PRO A 1 69 ? 49.07574 5.26016 18.40275 1.000 26.01608 2186 PRO A O 1
ATOM 1037 N N . GLU A 1 70 ? 49.41398 6.87344 19.93133 1.000 20.24841 2187 GLU A N 1
ATOM 1038 C CA . GLU A 1 70 ? 48.53422 6.26400 20.91796 1.000 20.27820 2187 GLU A CA 1
ATOM 1039 C C . GLU A 1 70 ? 47.12368 6.84061 20.90087 1.000 18.88693 2187 GLU A C 1
ATOM 1040 O O . GLU A 1 70 ? 46.27849 6.38853 21.67876 1.000 22.99441 2187 GLU A O 1
ATOM 1052 N N . LEU A 1 71 ? 46.84723 7.83072 20.05606 1.000 17.96640 2188 LEU A N 1
ATOM 1053 C CA . LEU A 1 71 ? 45.49424 8.35548 19.97346 1.000 16.69607 2188 LEU A CA 1
ATOM 1054 C C . LEU A 1 71 ? 44.55675 7.29100 19.42095 1.000 18.52736 2188 LEU A C 1
ATOM 1055 O O . LEU A 1 71 ? 44.89326 6.57493 18.47138 1.000 18.86915 2188 LEU A O 1
ATOM 1071 N N . GLY A 1 72 ? 43.36745 7.21081 20.01210 1.000 15.03559 2189 GLY A N 1
ATOM 1072 C CA . GLY A 1 72 ? 42.31026 6.34516 19.53669 1.000 15.26577 2189 GLY A CA 1
ATOM 1073 C C . GLY A 1 72 ? 41.05404 6.46653 20.37610 1.000 15.15877 2189 GLY A C 1
ATOM 1074 O O . GLY A 1 72 ? 40.71296 7.56182 20.82901 1.000 13.58108 2189 GLY A O 1
ATOM 1078 N N . THR A 1 73 ? 40.36792 5.34835 20.60334 1.000 14.83040 2190 THR A N 1
ATOM 1079 C CA . THR A 1 73 ? 39.06293 5.36951 21.24966 1.000 14.94844 2190 THR A CA 1
ATOM 1080 C C . THR A 1 73 ? 39.08329 6.14707 22.55638 1.000 14.00904 2190 THR A C 1
ATOM 1081 O O . THR A 1 73 ? 39.90729 5.89364 23.43904 1.000 15.41052 2190 THR A O 1
ATOM 1092 N N . ASP A 1 74 ? 38.16339 7.10401 22.66272 1.000 14.15358 2191 ASP A N 1
ATOM 1093 C CA . ASP A 1 74 ? 37.93787 7.93241 23.84275 1.000 15.96225 2191 ASP A CA 1
ATOM 1094 C C . ASP A 1 74 ? 39.09758 8.87133 24.15631 1.000 15.00198 2191 ASP A C 1
ATOM 1095 O O . ASP A 1 74 ? 39.06939 9.53923 25.19720 1.000 19.23226 2191 ASP A O 1
ATOM 1104 N N . SER A 1 75 ? 40.11085 8.95395 23.29171 1.000 12.49944 2192 SER A N 1
ATOM 1105 C CA . SER A 1 75 ? 41.10572 10.00896 23.42406 1.000 14.25287 2192 SER A CA 1
ATOM 1106 C C . SER A 1 75 ? 40.44509 11.33524 23.08588 1.000 12.98715 2192 SER A C 1
ATOM 1107 O O . SER A 1 75 ? 39.70289 11.43003 22.10526 1.000 13.87153 2192 SER A O 1
ATOM 1115 N N . LEU A 1 76 ? 40.71807 12.36521 23.87799 1.000 13.49881 2193 LEU A N 1
ATOM 1116 C CA . LEU A 1 76 ? 40.13300 13.68061 23.64678 1.000 13.25545 2193 LEU A CA 1
ATOM 1117 C C . LEU A 1 76 ? 41.18729 14.64740 23.13110 1.000 12.07528 2193 LEU A C 1
ATOM 1118 O O . LEU A 1 76 ? 42.27000 14.77248 23.71693 1.000 13.61122 2193 LEU A O 1
ATOM 1134 N N . VAL A 1 77 ? 40.85180 15.32663 22.03428 1.000 12.71942 2194 VAL A N 1
ATOM 1135 C CA . VAL A 1 77 ? 41.73640 16.25613 21.34044 1.000 12.75435 2194 VAL A CA 1
ATOM 1136 C C . VAL A 1 77 ? 41.05411 17.61771 21.32566 1.000 12.87559 2194 VAL A C 1
ATOM 1137 O O . VAL A 1 77 ? 39.94416 17.75414 20.79643 1.000 12.48567 2194 VAL A O 1
ATOM 1150 N N . GLY A 1 78 ? 41.70489 18.61910 21.91064 1.000 12.97865 2195 GLY A N 1
ATOM 1151 C CA . GLY A 1 78 ? 41.19242 19.97752 21.81737 1.000 13.02567 2195 GLY A CA 1
ATOM 1152 C C . GLY A 1 78 ? 41.37524 20.53831 20.41535 1.000 12.66564 2195 GLY A C 1
ATOM 1153 O O . GLY A 1 78 ? 42.37500 20.27603 19.74585 1.000 13.69661 2195 GLY A O 1
ATOM 1157 N N . VAL A 1 79 ? 40.40013 21.32601 19.96409 1.000 11.39901 2196 VAL A N 1
ATOM 1158 C CA . VAL A 1 79 ? 40.47625 21.96917 18.65295 1.000 13.13157 2196 VAL A CA 1
ATOM 1159 C C . VAL A 1 79 ? 40.19552 23.45979 18.81933 1.000 12.17297 2196 VAL A C 1
ATOM 1160 O O . VAL A 1 79 ? 39.05199 23.85466 19.07277 1.000 12.75715 2196 VAL A O 1
ATOM 1173 N N . ARG A 1 80 ? 41.23536 24.28380 18.67864 1.000 11.99447 2197 ARG A N 1
ATOM 1174 C CA . ARG A 1 80 ? 41.14714 25.74261 18.81730 1.000 11.79368 2197 ARG A CA 1
ATOM 1175 C C . ARG A 1 80 ? 41.36024 26.32870 17.42393 1.000 12.33610 2197 ARG A C 1
ATOM 1176 O O . ARG A 1 80 ? 42.43073 26.84103 17.08236 1.000 13.63450 2197 ARG A O 1
ATOM 1197 N N . ILE A 1 81 ? 40.30256 26.21988 16.61740 1.000 12.04492 2198 ILE A N 1
ATOM 1198 C CA . ILE A 1 81 ? 40.23197 26.64979 15.22611 1.000 12.66695 2198 ILE A CA 1
ATOM 1199 C C . ILE A 1 81 ? 38.85743 27.28214 15.05600 1.000 13.05966 2198 ILE A C 1
ATOM 1200 O O . ILE A 1 81 ? 37.85155 26.69543 15.47142 1.000 14.17815 2198 ILE A O 1
ATOM 1216 N N . ALA A 1 82 ? 38.80215 28.46304 14.44555 1.000 13.55255 2199 ALA A N 1
ATOM 1217 C CA . ALA A 1 82 ? 37.51798 29.11661 14.23882 1.000 14.33337 2199 ALA A CA 1
ATOM 1218 C C . ALA A 1 82 ? 36.68264 28.34659 13.21481 1.000 12.63147 2199 ALA A C 1
ATOM 1219 O O . ALA A 1 82 ? 37.20324 27.60451 12.37564 1.000 13.42447 2199 ALA A O 1
ATOM 1226 N N . ARG A 1 83 ? 35.36604 28.54549 13.28452 1.000 13.37648 2200 ARG A N 1
ATOM 1227 C CA . ARG A 1 83 ? 34.45091 27.85061 12.38781 1.000 13.15814 2200 ARG A CA 1
ATOM 1228 C C . ARG A 1 83 ? 34.79389 28.14856 10.93897 1.000 11.52169 2200 ARG A C 1
ATOM 1229 O O . ARG A 1 83 ? 34.92069 29.30878 10.53416 1.000 12.55260 2200 ARG A O 1
ATOM 1250 N N . SER A 1 84 ? 34.91704 27.08541 10.15630 1.000 10.46130 2201 SER A N 1
ATOM 1251 C CA . SER A 1 84 ? 35.54200 27.15267 8.85029 1.000 11.40959 2201 SER A CA 1
ATOM 1252 C C . SER A 1 84 ? 35.59730 25.73761 8.29276 1.000 10.47046 2201 SER A C 1
ATOM 1253 O O . SER A 1 84 ? 35.31223 24.74608 8.98674 1.000 10.60723 2201 SER A O 1
ATOM 1261 N N . ASP A 1 85 ? 36.02435 25.65670 7.02934 1.000 10.90642 2202 ASP A N 1
ATOM 1262 C CA . ASP A 1 85 ? 36.44948 24.37905 6.47132 1.000 10.25974 2202 ASP A CA 1
ATOM 1263 C C . ASP A 1 85 ? 37.49948 23.70008 7.35010 1.000 9.46153 2202 ASP A C 1
ATOM 1264 O O . ASP A 1 85 ? 37.50886 22.46840 7.47340 1.000 10.15186 2202 ASP A O 1
ATOM 1273 N N . ARG A 1 86 ? 38.41217 24.48594 7.94208 1.000 10.62132 2203 ARG A N 1
ATOM 1274 C CA . ARG A 1 86 ? 39.50773 23.92108 8.72717 1.000 11.76504 2203 ARG A CA 1
ATOM 1275 C C . ARG A 1 86 ? 38.97422 23.17569 9.93988 1.000 10.17025 2203 ARG A C 1
ATOM 1276 O O . ARG A 1 86 ? 39.44638 22.07770 10.27309 1.000 11.31154 2203 ARG A O 1
ATOM 1297 N N . LEU A 1 87 ? 37.95800 23.73859 10.58926 1.000 10.10339 2204 LEU A N 1
ATOM 1298 C CA . LEU A 1 87 ? 37.35279 23.06573 11.72829 1.000 10.42839 2204 LEU A CA 1
ATOM 1299 C C . LEU A 1 87 ? 36.68196 21.76748 11.30030 1.000 10.53321 2204 LEU A C 1
ATOM 1300 O O . LEU A 1 87 ? 36.85275 20.72343 11.95041 1.000 10.99546 2204 LEU A O 1
ATOM 1316 N N . ALA A 1 88 ? 35.87497 21.82215 10.23250 1.000 9.94643 2205 ALA A N 1
ATOM 1317 C CA . ALA A 1 88 ? 35.19166 20.60748 9.78497 1.000 9.60347 2205 ALA A CA 1
ATOM 1318 C C . ALA A 1 88 ? 36.18918 19.49663 9.46956 1.000 9.35858 2205 ALA A C 1
ATOM 1319 O O . ALA A 1 88 ? 35.99692 18.32960 9.85488 1.000 9.49691 2205 ALA A O 1
ATOM 1326 N N . LEU A 1 89 ? 37.25355 19.84501 8.73917 1.000 9.52012 2206 LEU A N 1
ATOM 1327 C CA . LEU A 1 89 ? 38.26543 18.87105 8.35374 1.000 9.05093 2206 LEU A CA 1
ATOM 1328 C C . LEU A 1 89 ? 38.93357 18.25704 9.57114 1.000 9.26385 2206 LEU A C 1
ATOM 1329 O O . LEU A 1 89 ? 39.17910 17.04377 9.60947 1.000 9.35442 2206 LEU A O 1
ATOM 1345 N N . THR A 1 90 ? 39.25566 19.08740 10.56882 1.000 9.99216 2207 THR A N 1
ATOM 1346 C CA . THR A 1 90 ? 39.95685 18.59749 11.75156 1.000 10.29015 2207 THR A CA 1
ATOM 1347 C C . THR A 1 90 ? 39.07616 17.65685 12.56440 1.000 9.47848 2207 THR A C 1
ATOM 1348 O O . THR A 1 90 ? 39.54530 16.60642 13.02591 1.000 10.48393 2207 THR A O 1
ATOM 1359 N N . VAL A 1 91 ? 37.79715 18.00957 12.73457 1.000 9.50627 2208 VAL A N 1
ATOM 1360 C CA . VAL A 1 91 ? 36.85974 17.14042 13.44668 1.000 9.04852 2208 VAL A CA 1
ATOM 1361 C C . VAL A 1 91 ? 36.71586 15.80701 12.72370 1.000 10.37384 2208 VAL A C 1
ATOM 1362 O O . VAL A 1 91 ? 36.76345 14.73351 13.33933 1.000 10.18853 2208 VAL A O 1
ATOM 1375 N N . LEU A 1 92 ? 36.53740 15.85213 11.40670 1.000 9.13375 2209 LEU A N 1
ATOM 1376 C CA A LEU A 1 92 ? 36.40714 14.61233 10.64408 0.516 9.17852 2209 LEU A CA 1
ATOM 1377 C CA B LEU A 1 92 ? 36.39954 14.61684 10.65351 0.484 9.74980 2209 LEU A CA 1
ATOM 1378 C C . LEU A 1 92 ? 37.64121 13.73849 10.80583 1.000 9.51805 2209 LEU A C 1
ATOM 1379 O O . LEU A 1 92 ? 37.53400 12.51532 10.96534 1.000 9.94162 2209 LEU A O 1
ATOM 1408 N N . ALA A 1 93 ? 38.82816 14.35078 10.76518 1.000 9.59851 2210 ALA A N 1
ATOM 1409 C CA . ALA A 1 93 ? 40.06341 13.59009 10.92794 1.000 9.58826 2210 ALA A CA 1
ATOM 1410 C C . ALA A 1 93 ? 40.12361 12.92483 12.29706 1.000 9.60025 2210 ALA A C 1
ATOM 1411 O O . ALA A 1 93 ? 40.48192 11.74475 12.41614 1.000 10.29113 2210 ALA A O 1
ATOM 1418 N N . ILE A 1 94 ? 39.80829 13.68528 13.34710 1.000 10.01390 2211 ILE A N 1
ATOM 1419 C CA . ILE A 1 94 ? 39.79912 13.14317 14.70168 1.000 9.65932 2211 ILE A CA 1
ATOM 1420 C C . ILE A 1 94 ? 38.85556 11.95250 14.78045 1.000 9.71029 2211 ILE A C 1
ATOM 1421 O O . ILE A 1 94 ? 39.20058 10.89617 15.32204 1.000 10.10319 2211 ILE A O 1
ATOM 1437 N N . TRP A 1 95 ? 37.66150 12.08950 14.21132 1.000 9.46794 2212 TRP A N 1
ATOM 1438 C CA . TRP A 1 95 ? 36.70856 10.98925 14.27366 1.000 9.11338 2212 TRP A CA 1
ATOM 1439 C C . TRP A 1 95 ? 37.21600 9.77588 13.50402 1.000 9.48123 2212 TRP A C 1
ATOM 1440 O O . TRP A 1 95 ? 37.06494 8.63659 13.96123 1.000 10.15523 2212 TRP A O 1
ATOM 1461 N N . LYS A 1 96 ? 37.82984 10.00183 12.33717 1.000 9.69455 2213 LYS A N 1
ATOM 1462 C CA . LYS A 1 96 ? 38.30304 8.89620 11.51179 1.000 9.83585 2213 LYS A CA 1
ATOM 1463 C C . LYS A 1 96 ? 39.34254 8.04762 12.23211 1.000 9.96581 2213 LYS A C 1
ATOM 1464 O O . LYS A 1 96 ? 39.44976 6.84433 11.96254 1.000 11.98426 2213 LYS A O 1
ATOM 1483 N N . ILE A 1 97 ? 40.12585 8.64414 13.13250 1.000 10.16988 2214 ILE A N 1
ATOM 1484 C CA . ILE A 1 97 ? 41.15995 7.88226 13.83042 1.000 12.54256 2214 ILE A CA 1
ATOM 1485 C C . ILE A 1 97 ? 40.64858 7.31492 15.14924 1.000 10.75471 2214 ILE A C 1
ATOM 1486 O O . ILE A 1 97 ? 41.42150 6.74316 15.92648 1.000 11.36641 2214 ILE A O 1
ATOM 1502 N N . GLY A 1 98 ? 39.35063 7.44793 15.40366 1.000 11.15694 2215 GLY A N 1
ATOM 1503 C CA . GLY A 1 98 ? 38.73644 6.84175 16.56393 1.000 10.89467 2215 GLY A CA 1
ATOM 1504 C C . GLY A 1 98 ? 38.63739 7.72743 17.78710 1.000 11.25843 2215 GLY A C 1
ATOM 1505 O O . GLY A 1 98 ? 38.12620 7.27194 18.81416 1.000 12.20356 2215 GLY A O 1
ATOM 1509 N N . ALA A 1 99 ? 39.07268 8.98086 17.70779 1.000 10.95815 2216 ALA A N 1
ATOM 1510 C CA . ALA A 1 99 ? 39.14175 9.85799 18.86598 1.000 10.36521 2216 ALA A CA 1
ATOM 1511 C C . ALA A 1 99 ? 37.93647 10.79533 18.89027 1.000 10.74552 2216 ALA A C 1
ATOM 1512 O O . ALA A 1 99 ? 37.04255 10.72912 18.04340 1.000 10.00601 2216 ALA A O 1
ATOM 1519 N N . ALA A 1 100 ? 37.91951 11.68042 19.88298 1.000 10.96188 2217 ALA A N 1
ATOM 1520 C CA . ALA A 1 100 ? 36.83167 12.62093 20.09194 1.000 10.64773 2217 ALA A CA 1
ATOM 1521 C C . ALA A 1 100 ? 37.42810 14.00685 20.26712 1.000 11.27728 2217 ALA A C 1
ATOM 1522 O O . ALA A 1 100 ? 38.60625 14.15269 20.60154 1.000 12.22955 2217 ALA A O 1
ATOM 1529 N N . TYR A 1 101 ? 36.61450 15.03208 20.04438 1.000 11.46598 2218 TYR A N 1
ATOM 1530 C CA . TYR A 1 101 ? 37.14631 16.38263 20.08120 1.000 12.17868 2218 TYR A CA 1
ATOM 1531 C C . TYR A 1 101 ? 36.42419 17.26333 21.08897 1.000 12.61752 2218 TYR A C 1
ATOM 1532 O O . TYR A 1 101 ? 35.30024 16.98966 21.52137 1.000 11.36461 2218 TYR A O 1
ATOM 1550 N N . ILE A 1 102 ? 37.12517 18.32353 21.46892 1.000 11.27943 2219 ILE A N 1
ATOM 1551 C CA . ILE A 1 102 ? 36.60223 19.37845 22.32138 1.000 10.86801 2219 ILE A CA 1
ATOM 1552 C C . ILE A 1 102 ? 36.69626 20.67327 21.52112 1.000 13.05518 2219 ILE A C 1
ATOM 1553 O O . ILE A 1 102 ? 37.80363 21.11263 21.20015 1.000 12.54851 2219 ILE A O 1
ATOM 1569 N N . PRO A 1 103 ? 35.58706 21.33685 21.19514 1.000 12.29459 2220 PRO A N 1
ATOM 1570 C CA . PRO A 1 103 ? 35.69515 22.64560 20.52651 1.000 12.88926 2220 PRO A CA 1
ATOM 1571 C C . PRO A 1 103 ? 36.15603 23.69258 21.52505 1.000 12.93825 2220 PRO A C 1
ATOM 1572 O O . PRO A 1 103 ? 35.55992 23.84055 22.59165 1.000 13.96250 2220 PRO A O 1
ATOM 1583 N N . ILE A 1 104 ? 37.22284 24.40971 21.18378 1.000 12.40887 2221 ILE A N 1
ATOM 1584 C CA . ILE A 1 104 ? 37.77352 25.45996 22.04177 1.000 14.23472 2221 ILE A CA 1
ATOM 1585 C C . ILE A 1 104 ? 37.90038 26.70570 21.17145 1.000 15.95214 2221 ILE A C 1
ATOM 1586 O O . ILE A 1 104 ? 38.93297 26.93706 20.53917 1.000 17.35417 2221 ILE A O 1
ATOM 1602 N N . ASP A 1 105 ? 36.84707 27.51294 21.12363 1.000 14.29950 2222 ASP A N 1
ATOM 1603 C CA . ASP A 1 105 ? 36.83657 28.68058 20.25623 1.000 13.88518 2222 ASP A CA 1
ATOM 1604 C C . ASP A 1 105 ? 38.07295 29.53868 20.52080 1.000 13.69824 2222 ASP A C 1
ATOM 1605 O O . ASP A 1 105 ? 38.38755 29.82296 21.68595 1.000 13.85600 2222 ASP A O 1
ATOM 1614 N N . PRO A 1 106 ? 38.79283 29.96549 19.47735 1.000 14.19539 2223 PRO A N 1
ATOM 1615 C CA . PRO A 1 106 ? 39.96014 30.82825 19.69289 1.000 14.54944 2223 PRO A CA 1
ATOM 1616 C C . PRO A 1 106 ? 39.69167 32.08142 20.50780 1.000 15.89615 2223 PRO A C 1
ATOM 1617 O O . PRO A 1 106 ? 40.62610 32.61149 21.11572 1.000 17.73862 2223 PRO A O 1
ATOM 1628 N N . VAL A 1 107 ? 38.44795 32.57049 20.54017 1.000 15.19201 2224 VAL A N 1
ATOM 1629 C CA . VAL A 1 107 ? 38.15685 33.77334 21.31385 1.000 17.19853 2224 VAL A CA 1
ATOM 1630 C C . VAL A 1 107 ? 38.13563 33.50712 22.81398 1.000 17.37498 2224 VAL A C 1
ATOM 1631 O O . VAL A 1 107 ? 38.16610 34.45522 23.60753 1.000 19.74471 2224 VAL A O 1
ATOM 1644 N N . LEU A 1 108 ? 38.07484 32.24525 23.22660 1.000 17.66738 2225 LEU A N 1
ATOM 1645 C CA . LEU A 1 108 ? 38.07644 31.93688 24.64680 1.000 20.03032 2225 LEU A CA 1
ATOM 1646 C C . LEU A 1 108 ? 39.45675 32.22549 25.23379 1.000 16.68519 2225 LEU A C 1
ATOM 1647 O O . LEU A 1 108 ? 40.47958 31.90135 24.62308 1.000 21.32600 2225 LEU A O 1
ATOM 1663 N N . PRO A 1 109 ? 39.52473 32.81670 26.41768 1.000 20.63114 2226 PRO A N 1
ATOM 1664 C CA . PRO A 1 109 ? 40.83239 33.09781 27.01112 1.000 22.38647 2226 PRO A CA 1
ATOM 1665 C C . PRO A 1 109 ? 41.54876 31.82442 27.43878 1.000 19.39402 2226 PRO A C 1
ATOM 1666 O O . PRO A 1 109 ? 40.95797 30.74653 27.62444 1.000 18.81129 2226 PRO A O 1
ATOM 1677 N N . ALA A 1 110 ? 42.86602 31.98200 27.59476 1.000 23.41933 2227 ALA A N 1
ATOM 1678 C CA . ALA A 1 110 ? 43.73793 30.84264 27.84009 1.000 23.03698 2227 ALA A CA 1
ATOM 1679 C C . ALA A 1 110 ? 43.32108 30.05874 29.07828 1.000 19.63007 2227 ALA A C 1
ATOM 1680 O O . ALA A 1 110 ? 43.44081 28.83166 29.09580 1.000 19.97022 2227 ALA A O 1
ATOM 1687 N N . GLN A 1 111 ? 42.85967 30.73849 30.13624 1.000 18.92253 2228 GLN A N 1
ATOM 1688 C CA . GLN A 1 111 ? 42.49506 30.01613 31.35601 1.000 18.49422 2228 GLN A CA 1
ATOM 1689 C C . GLN A 1 111 ? 41.29020 29.10176 31.13420 1.000 18.88277 2228 GLN A C 1
ATOM 1690 O O . GLN A 1 111 ? 41.20956 28.01542 31.73318 1.000 17.50701 2228 GLN A O 1
ATOM 1704 N N . ARG A 1 112 ? 40.36070 29.50215 30.25986 1.000 17.34706 2229 ARG A N 1
ATOM 1705 C CA . ARG A 1 112 ? 39.23162 28.63550 29.94093 1.000 18.19763 2229 ARG A CA 1
ATOM 1706 C C . ARG A 1 112 ? 39.69509 27.43765 29.12997 1.000 18.06476 2229 ARG A C 1
ATOM 1707 O O . ARG A 1 112 ? 39.28490 26.29837 29.40310 1.000 17.81418 2229 ARG A O 1
ATOM 1728 N N . MET A 1 113 ? 40.56957 27.67330 28.14385 1.000 17.14613 2230 MET A N 1
ATOM 1729 C CA . MET A 1 113 ? 41.16644 26.54408 27.43387 1.000 17.30314 2230 MET A CA 1
ATOM 1730 C C . MET A 1 113 ? 41.84397 25.58004 28.40569 1.000 18.20903 2230 MET A C 1
ATOM 1731 O O . MET A 1 113 ? 41.69350 24.35559 28.29211 1.000 17.38870 2230 MET A O 1
ATOM 1745 N N A HIS A 1 114 ? 42.60908 26.11407 29.35857 0.668 17.49212 2231 HIS A N 1
ATOM 1746 N N B HIS A 1 114 ? 42.60436 26.11626 29.36566 0.332 17.06649 2231 HIS A N 1
ATOM 1747 C CA A HIS A 1 114 ? 43.31407 25.25376 30.29800 0.668 16.63733 2231 HIS A CA 1
ATOM 1748 C CA B HIS A 1 114 ? 43.32522 25.26347 30.30582 0.332 16.97644 2231 HIS A CA 1
ATOM 1749 C C A HIS A 1 114 ? 42.34178 24.37100 31.06960 0.668 20.89243 2231 HIS A C 1
ATOM 1750 C C B HIS A 1 114 ? 42.36302 24.38206 31.09726 0.332 18.52366 2231 HIS A C 1
ATOM 1751 O O A HIS A 1 114 ? 42.57355 23.16776 31.23672 0.668 19.90147 2231 HIS A O 1
ATOM 1752 O O B HIS A 1 114 ? 42.61126 23.18407 31.28515 0.332 16.24256 2231 HIS A O 1
ATOM 1779 N N . ASP A 1 115 ? 41.26703 24.96669 31.59613 1.000 18.20260 2232 ASP A N 1
ATOM 1780 C CA . ASP A 1 115 ? 40.29325 24.17513 32.34353 1.000 20.99600 2232 ASP A CA 1
ATOM 1781 C C . ASP A 1 115 ? 39.67180 23.09251 31.47365 1.000 24.27672 2232 ASP A C 1
ATOM 1782 O O . ASP A 1 115 ? 39.44984 21.96218 31.92685 1.000 23.38981 2232 ASP A O 1
ATOM 1791 N N . MET A 1 116 ? 39.34836 23.42754 30.22869 1.000 17.72863 2233 MET A N 1
ATOM 1792 C CA . MET A 1 116 ? 38.68883 22.45018 29.37527 1.000 20.86646 2233 MET A CA 1
ATOM 1793 C C . MET A 1 116 ? 39.61050 21.27303 29.10552 1.000 22.44128 2233 MET A C 1
ATOM 1794 O O . MET A 1 116 ? 39.19598 20.11110 29.19766 1.000 21.45747 2233 MET A O 1
ATOM 1808 N N . LEU A 1 117 ? 40.87190 21.55900 28.77489 1.000 17.76350 2234 LEU A N 1
ATOM 1809 C CA . LEU A 1 117 ? 41.82275 20.49154 28.48454 1.000 16.50302 2234 LEU A CA 1
ATOM 1810 C C . LEU A 1 117 ? 42.13769 19.67264 29.73201 1.000 17.87796 2234 LEU A C 1
ATOM 1811 O O . LEU A 1 117 ? 42.28563 18.44741 29.65679 1.000 17.66978 2234 LEU A O 1
ATOM 1827 N N . ASP A 1 118 ? 42.23129 20.32734 30.89013 1.000 16.73589 2235 ASP A N 1
ATOM 1828 C CA . ASP A 1 118 ? 42.58712 19.63128 32.12117 1.000 16.59174 2235 ASP A CA 1
ATOM 1829 C C . ASP A 1 118 ? 41.45315 18.72774 32.59036 1.000 19.44670 2235 ASP A C 1
ATOM 1830 O O . ASP A 1 118 ? 41.67501 17.55294 32.90922 1.000 20.53951 2235 ASP A O 1
ATOM 1839 N N . LEU A 1 119 ? 40.22734 19.25684 32.63617 1.000 18.80452 2236 LEU A N 1
ATOM 1840 C CA . LEU A 1 119 ? 39.08943 18.45024 33.06481 1.000 19.98763 2236 LEU A CA 1
ATOM 1841 C C . LEU A 1 119 ? 38.89373 17.24877 32.15385 1.000 20.94792 2236 LEU A C 1
ATOM 1842 O O . LEU A 1 119 ? 38.50958 16.16465 32.60923 1.000 20.61716 2236 LEU A O 1
ATOM 1858 N N . ALA A 1 120 ? 39.14122 17.42669 30.86147 1.000 18.08584 2237 ALA A N 1
ATOM 1859 C CA . ALA A 1 120 ? 38.93300 16.36182 29.89993 1.000 18.57748 2237 ALA A CA 1
ATOM 1860 C C . ALA A 1 120 ? 40.08052 15.36939 29.85319 1.000 17.07630 2237 ALA A C 1
ATOM 1861 O O . ALA A 1 120 ? 39.92268 14.30539 29.24731 1.000 20.56853 2237 ALA A O 1
ATOM 1868 N N . GLY A 1 121 ? 41.22176 15.68331 30.45822 1.000 18.73382 2238 GLY A N 1
ATOM 1869 C CA . GLY A 1 121 ? 42.39445 14.84623 30.26485 1.000 19.69301 2238 GLY A CA 1
ATOM 1870 C C . GLY A 1 121 ? 42.80685 14.79465 28.81130 1.000 18.75822 2238 GLY A C 1
ATOM 1871 O O . GLY A 1 121 ? 43.22806 13.74169 28.31615 1.000 19.66827 2238 GLY A O 1
ATOM 1875 N N . ALA A 1 122 ? 42.67784 15.91343 28.10862 1.000 18.53508 2239 ALA A N 1
ATOM 1876 C CA . ALA A 1 122 ? 42.97614 15.93182 26.68630 1.000 14.43614 2239 ALA A CA 1
ATOM 1877 C C . ALA A 1 122 ? 44.41840 15.51305 26.43226 1.000 16.16538 2239 ALA A C 1
ATOM 1878 O O . ALA A 1 122 ? 45.32628 15.83648 27.20412 1.000 18.74833 2239 ALA A O 1
ATOM 1885 N N . LYS A 1 123 ? 44.62657 14.80776 25.31962 1.000 16.52251 2240 LYS A N 1
ATOM 1886 C CA . LYS A 1 123 ? 45.93789 14.28883 24.95833 1.000 18.30181 2240 LYS A CA 1
ATOM 1887 C C . LYS A 1 123 ? 46.71834 15.21538 24.03420 1.000 17.90240 2240 LYS A C 1
ATOM 1888 O O . LYS A 1 123 ? 47.94402 15.08573 23.93629 1.000 20.77982 2240 LYS A O 1
ATOM 1907 N N . ALA A 1 124 ? 46.05100 16.14916 23.36754 1.000 16.29561 2241 ALA A N 1
ATOM 1908 C CA . ALA A 1 124 ? 46.71612 17.02749 22.41652 1.000 18.36252 2241 ALA A CA 1
ATOM 1909 C C . ALA A 1 124 ? 45.76201 18.16338 22.08493 1.000 16.75102 2241 ALA A C 1
ATOM 1910 O O . ALA A 1 124 ? 44.55730 18.08318 22.34119 1.000 16.55281 2241 ALA A O 1
ATOM 1917 N N . LEU A 1 125 ? 46.31947 19.20780 21.47620 1.000 16.52353 2242 LEU A N 1
ATOM 1918 C CA . LEU A 1 125 ? 45.58392 20.38642 21.04464 1.000 16.12230 2242 LEU A CA 1
ATOM 1919 C C . LEU A 1 125 ? 45.96751 20.68459 19.60480 1.000 14.88658 2242 LEU A C 1
ATOM 1920 O O . LEU A 1 125 ? 47.15763 20.76361 19.28536 1.000 17.28587 2242 LEU A O 1
ATOM 1936 N N . ILE A 1 126 ? 44.96627 20.87262 18.74545 1.000 14.62133 2243 ILE A N 1
ATOM 1937 C CA . ILE A 1 126 ? 45.17309 21.28440 17.35947 1.000 14.22187 2243 ILE A CA 1
ATOM 1938 C C . ILE A 1 126 ? 44.70709 22.72997 17.22987 1.000 13.70586 2243 ILE A C 1
ATOM 1939 O O . ILE A 1 126 ? 43.58402 23.05915 17.62834 1.000 14.64951 2243 ILE A O 1
ATOM 1955 N N . VAL A 1 127 ? 45.56153 23.58573 16.66547 1.000 15.18143 2244 VAL A N 1
ATOM 1956 C CA . VAL A 1 127 ? 45.26555 24.99404 16.42911 1.000 16.15033 2244 VAL A CA 1
ATOM 1957 C C . VAL A 1 127 ? 45.54694 25.25491 14.95646 1.000 18.20007 2244 VAL A C 1
ATOM 1958 O O . VAL A 1 127 ? 46.07028 24.39677 14.24786 1.000 27.29979 2244 VAL A O 1
ATOM 1971 N N . ASP A 1 128 ? 45.14934 26.42024 14.47435 1.000 21.38663 2245 ASP A N 1
ATOM 1972 C CA . ASP A 1 128 ? 45.56637 26.79912 13.13506 1.000 21.79035 2245 ASP A CA 1
ATOM 1973 C C . ASP A 1 128 ? 46.66996 27.84461 13.24962 1.000 19.40047 2245 ASP A C 1
ATOM 1974 O O . ASP A 1 128 ? 47.03801 28.28527 14.34595 1.000 20.27183 2245 ASP A O 1
ATOM 1983 N N . ALA A 1 129 ? 47.21997 28.21867 12.09570 1.000 21.16202 2246 ALA A N 1
ATOM 1984 C CA . ALA A 1 129 ? 48.42289 29.03973 12.08075 1.000 20.02908 2246 ALA A CA 1
ATOM 1985 C C . ALA A 1 129 ? 48.18803 30.36863 12.77847 1.000 21.24860 2246 ALA A C 1
ATOM 1986 O O . ALA A 1 129 ? 49.05620 30.85455 13.51694 1.000 22.65662 2246 ALA A O 1
ATOM 1993 N N . SER A 1 130 ? 47.01610 30.96892 12.56871 1.000 21.16619 2247 SER A N 1
ATOM 1994 C CA . SER A 1 130 ? 46.74581 32.26232 13.18112 1.000 25.06271 2247 SER A CA 1
ATOM 1995 C C . SER A 1 130 ? 46.75312 32.15264 14.69904 1.000 25.87116 2247 SER A C 1
ATOM 1996 O O . SER A 1 130 ? 47.27864 33.03158 15.38996 1.000 25.74900 2247 SER A O 1
ATOM 2004 N N . VAL A 1 131 ? 46.19396 31.06973 15.23832 1.000 21.88461 2248 VAL A N 1
ATOM 2005 C CA . VAL A 1 131 ? 46.19898 30.88604 16.68376 1.000 21.57774 2248 VAL A CA 1
ATOM 2006 C C . VAL A 1 131 ? 47.61135 30.62921 17.19043 1.000 23.25243 2248 VAL A C 1
ATOM 2007 O O . VAL A 1 131 ? 48.01871 31.16210 18.23011 1.000 24.63270 2248 VAL A O 1
ATOM 2020 N N . ALA A 1 132 ? 48.37395 29.79359 16.48254 1.000 21.32381 2249 ALA A N 1
ATOM 2021 C CA . ALA A 1 132 ? 49.72954 29.48998 16.92753 1.000 23.83724 2249 ALA A CA 1
ATOM 2022 C C . ALA A 1 132 ? 50.58943 30.74779 16.97097 1.000 24.53542 2249 ALA A C 1
ATOM 2023 O O . ALA A 1 132 ? 51.43232 30.90156 17.86299 1.000 26.53234 2249 ALA A O 1
ATOM 2030 N N . ALA A 1 133 ? 50.38761 31.66277 16.01851 1.000 23.15889 2250 ALA A N 1
ATOM 2031 C CA . ALA A 1 133 ? 51.19319 32.87881 15.97956 1.000 25.29056 2250 ALA A CA 1
ATOM 2032 C C . ALA A 1 133 ? 50.80155 33.85376 17.08106 1.000 27.99432 2250 ALA A C 1
ATOM 2033 O O . ALA A 1 133 ? 51.62187 34.68243 17.49574 1.000 30.77390 2250 ALA A O 1
ATOM 2040 N N . ALA A 1 134 ? 49.56579 33.77140 17.56573 1.000 25.98329 2251 ALA A N 1
ATOM 2041 C CA . ALA A 1 134 ? 49.04686 34.72903 18.52928 1.000 25.37687 2251 ALA A CA 1
ATOM 2042 C C . ALA A 1 134 ? 49.30087 34.33374 19.97708 1.000 29.82975 2251 ALA A C 1
ATOM 2043 O O . ALA A 1 134 ? 49.12213 35.16845 20.87003 1.000 30.97698 2251 ALA A O 1
ATOM 2050 N N . GLU A 1 135 ? 49.75934 33.10910 20.23283 1.000 32.23589 2252 GLU A N 1
ATOM 2051 C CA . GLU A 1 135 ? 49.60021 32.51931 21.55566 1.000 25.02385 2252 GLU A CA 1
ATOM 2052 C C . GLU A 1 135 ? 50.53192 31.33959 21.68976 1.000 28.37967 2252 GLU A C 1
ATOM 2053 O O . GLU A 1 135 ? 50.70698 30.59992 20.71552 1.000 27.91590 2252 GLU A O 1
ATOM 2065 N N . PRO A 1 136 ? 51.16825 31.14568 22.84402 1.000 30.05181 2253 PRO A N 1
ATOM 2066 C CA . PRO A 1 136 ? 52.15998 30.07606 22.96769 1.000 28.38987 2253 PRO A CA 1
ATOM 2067 C C . PRO A 1 136 ? 51.55156 28.74190 23.37674 1.000 32.49739 2253 PRO A C 1
ATOM 2068 O O . PRO A 1 136 ? 50.47980 28.66778 23.97938 1.000 29.72977 2253 PRO A O 1
ATOM 2079 N N . ALA A 1 137 ? 52.27230 27.67577 23.03501 1.000 27.50051 2254 ALA A N 1
ATOM 2080 C CA . ALA A 1 137 ? 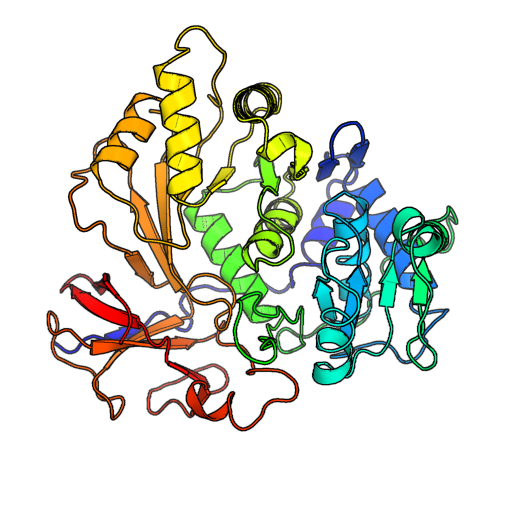51.94607 26.36019 23.55761 1.000 26.71974 2254 ALA A CA 1
ATOM 2081 C C . ALA A 1 137 ? 52.27232 26.29792 25.04793 1.000 27.10896 2254 ALA A C 1
ATOM 2082 O O . ALA A 1 137 ? 53.06899 27.07974 25.57386 1.000 31.68466 2254 ALA A O 1
ATOM 2089 N N . VAL A 1 138 ? 51.64651 25.34384 25.72685 1.000 25.95226 2255 VAL A N 1
ATOM 2090 C CA . VAL A 1 138 ? 51.80119 25.14947 27.16352 1.000 30.74483 2255 VAL A CA 1
ATOM 2091 C C . VAL A 1 138 ? 52.54160 23.83922 27.38191 1.000 30.10321 2255 VAL A C 1
ATOM 2092 O O . VAL A 1 138 ? 52.16492 22.80805 26.81365 1.000 29.56304 2255 VAL A O 1
ATOM 2105 N N . ALA A 1 139 ? 53.59377 23.87640 28.19877 1.000 28.74322 2256 ALA A N 1
ATOM 2106 C CA . ALA A 1 139 ? 54.35466 22.66580 28.47776 1.000 32.38654 2256 ALA A CA 1
ATOM 2107 C C . ALA A 1 139 ? 53.42809 21.58249 29.01577 1.000 29.94303 2256 ALA A C 1
ATOM 2108 O O . ALA A 1 139 ? 52.53694 21.84917 29.82623 1.000 32.29759 2256 ALA A O 1
ATOM 2115 N N . GLY A 1 140 ? 53.63167 20.35354 28.54886 1.000 31.12814 2257 GLY A N 1
ATOM 2116 C CA . GLY A 1 140 ? 52.78592 19.24759 28.93294 1.000 32.30802 2257 GLY A CA 1
ATOM 2117 C C . GLY A 1 140 ? 51.54435 19.06321 28.08744 1.000 32.60012 2257 GLY A C 1
ATOM 2118 O O . GLY A 1 140 ? 50.88202 18.02447 28.20910 1.000 32.65103 2257 GLY A O 1
ATOM 2122 N N . MET A 1 141 ? 51.19718 20.03213 27.24531 1.000 26.13923 2258 MET A N 1
ATOM 2123 C CA . MET A 1 141 ? 50.06786 19.89317 26.32460 1.000 23.51317 2258 MET A CA 1
ATOM 2124 C C . MET A 1 141 ? 50.58243 19.97186 24.89497 1.000 23.56428 2258 MET A C 1
ATOM 2125 O O . MET A 1 141 ? 50.79519 21.07866 24.36583 1.000 23.25720 2258 MET A O 1
ATOM 2139 N N . PRO A 1 142 ? 50.79999 18.83577 24.23377 1.000 19.88184 2259 PRO A N 1
ATOM 2140 C CA . PRO A 1 142 ? 51.27471 18.87062 22.84537 1.000 20.68284 2259 PRO A CA 1
ATOM 2141 C C . PRO A 1 142 ? 50.32114 19.66739 21.97089 1.000 21.19223 2259 PRO A C 1
ATOM 2142 O O . PRO A 1 142 ? 49.10266 19.48437 22.02103 1.000 22.19887 2259 PRO A O 1
ATOM 2153 N N . ARG A 1 143 ? 50.88802 20.56254 21.17099 1.000 20.28019 2260 ARG A N 1
ATOM 2154 C CA . ARG A 1 143 ? 50.12305 21.40333 20.26227 1.000 18.69952 2260 ARG A CA 1
ATOM 2155 C C . ARG A 1 143 ? 50.65683 21.20386 18.85177 1.000 25.46184 2260 ARG A C 1
ATOM 2156 O O . ARG A 1 143 ? 51.87190 21.20063 18.63517 1.000 29.27171 2260 ARG A O 1
ATOM 2177 N N . ILE A 1 144 ? 49.74573 21.03739 17.89627 1.000 20.18274 2261 ILE A N 1
ATOM 2178 C CA . ILE A 1 144 ? 50.08630 20.80456 16.49663 1.000 17.58217 2261 ILE A CA 1
ATOM 2179 C C . ILE A 1 144 ? 49.17792 21.70243 15.66786 1.000 17.84749 2261 ILE A C 1
ATOM 2180 O O . ILE A 1 144 ? 48.10729 22.11732 16.11527 1.000 16.25557 2261 ILE A O 1
ATOM 2196 N N . VAL A 1 145 ? 49.63175 22.03979 14.46239 1.000 22.12970 2262 VAL A N 1
ATOM 2197 C CA . VAL A 1 145 ? 49.02217 23.10755 13.67326 1.000 21.84796 2262 VAL A CA 1
ATOM 2198 C C . VAL A 1 145 ? 48.33198 22.53223 12.44471 1.000 19.49489 2262 VAL A C 1
ATOM 2199 O O . VAL A 1 145 ? 48.91883 21.73245 11.70437 1.000 18.62728 2262 VAL A O 1
ATOM 2212 N N . PHE A 1 146 ? 47.08644 22.97049 12.22651 1.000 19.09123 2263 PHE A N 1
ATOM 2213 C CA . PHE A 1 146 ? 46.27750 22.50337 11.10764 1.000 17.73531 2263 PHE A CA 1
ATOM 2214 C C . PHE A 1 146 ? 47.02322 22.61137 9.78793 1.000 15.94995 2263 PHE A C 1
ATOM 2215 O O . PHE A 1 146 ? 47.01038 21.68266 8.97156 1.000 16.52017 2263 PHE A O 1
ATOM 2232 N N . ASP A 1 147 ? 47.66386 23.75570 9.55094 1.000 17.04940 2264 ASP A N 1
ATOM 2233 C CA . ASP A 1 147 ? 48.27901 23.99666 8.25221 1.000 17.47506 2264 ASP A CA 1
ATOM 2234 C C . ASP A 1 147 ? 49.32390 22.93925 7.92856 1.000 16.79069 2264 ASP A C 1
ATOM 2235 O O . ASP A 1 147 ? 49.48104 22.56058 6.76242 1.000 19.92064 2264 ASP A O 1
ATOM 2244 N N . ASP A 1 148 ? 50.03723 22.44446 8.94220 1.000 17.05268 2265 ASP A N 1
ATOM 2245 C CA . ASP A 1 148 ? 51.00037 21.37382 8.71642 1.000 17.21955 2265 ASP A CA 1
ATOM 2246 C C . ASP A 1 148 ? 50.29744 20.04531 8.49288 1.000 16.92134 2265 ASP A C 1
ATOM 2247 O O . ASP A 1 148 ? 50.70513 19.25249 7.63624 1.000 17.69481 2265 ASP A O 1
ATOM 2256 N N . LEU A 1 149 ? 49.23176 19.78921 9.24821 1.000 15.27036 2266 LEU A N 1
ATOM 2257 C CA . LEU A 1 149 ? 48.56159 18.50275 9.15515 1.000 13.92742 2266 LEU A CA 1
ATOM 2258 C C . LEU A 1 149 ? 47.93370 18.28210 7.78681 1.000 13.17047 2266 LEU A C 1
ATOM 2259 O O . LEU A 1 149 ? 47.86191 17.14036 7.32295 1.000 13.93830 2266 LEU A O 1
ATOM 2275 N N . VAL A 1 150 ? 47.47650 19.35204 7.12370 1.000 14.17553 2267 VAL A N 1
ATOM 2276 C CA . VAL A 1 150 ? 46.67641 19.21899 5.90511 1.000 12.95913 2267 VAL A CA 1
ATOM 2277 C C . VAL A 1 150 ? 47.50864 19.27431 4.63402 1.000 12.34182 2267 VAL A C 1
ATOM 2278 O O . VAL A 1 150 ? 46.95464 19.09820 3.54041 1.000 14.35635 2267 VAL A O 1
ATOM 2291 N N . MET A 1 151 ? 48.82125 19.47493 4.74214 1.000 13.59867 2268 MET A N 1
ATOM 2292 C CA . MET A 1 151 ? 49.66357 19.63350 3.56631 1.000 14.93407 2268 MET A CA 1
ATOM 2293 C C . MET A 1 151 ? 49.51987 18.46310 2.60295 1.000 14.75335 2268 MET A C 1
ATOM 2294 O O . MET A 1 151 ? 49.29432 17.31620 2.99932 1.000 15.00695 2268 MET A O 1
ATOM 2308 N N . ASP A 1 152 ? 49.70160 18.77513 1.32292 1.000 16.04356 2269 ASP A N 1
ATOM 2309 C CA . ASP A 1 152 ? 49.64979 17.79085 0.25438 1.000 20.41882 2269 ASP A CA 1
ATOM 2310 C C . ASP A 1 152 ? 50.56073 16.60477 0.53691 1.000 19.21837 2269 ASP A C 1
ATOM 2311 O O . ASP A 1 152 ? 51.67808 16.75759 1.03542 1.000 21.11884 2269 ASP A O 1
ATOM 2320 N N . ASP A 1 153 ? 50.06066 15.41113 0.20649 1.000 17.71006 2270 ASP A N 1
ATOM 2321 C CA . ASP A 1 153 ? 50.83541 14.17922 0.11834 1.000 20.43147 2270 ASP A CA 1
ATOM 2322 C C . ASP A 1 153 ? 49.89886 13.08309 -0.38558 1.000 20.04443 2270 ASP A C 1
ATOM 2323 O O . ASP A 1 153 ? 49.07994 12.56971 0.38969 1.000 17.88435 2270 ASP A O 1
ATOM 2332 N N . PRO A 1 154 ? 49.97898 12.69652 -1.66249 1.000 19.13349 2271 PRO A N 1
ATOM 2333 C CA . PRO A 1 154 ? 49.02667 11.69990 -2.18368 1.000 21.59175 2271 PRO A CA 1
ATOM 2334 C C . PRO A 1 154 ? 49.11984 10.33962 -1.51850 1.000 23.19803 2271 PRO A C 1
ATOM 2335 O O . PRO A 1 154 ? 48.19615 9.53160 -1.67495 1.000 30.46317 2271 PRO A O 1
ATOM 2346 N N . LEU A 1 155 ? 50.19078 10.05052 -0.78282 1.000 20.23285 2272 LEU A N 1
ATOM 2347 C CA . LEU A 1 155 ? 50.28571 8.76375 -0.10441 1.000 19.89016 2272 LEU A CA 1
ATOM 2348 C C . LEU A 1 155 ? 49.49661 8.71850 1.20007 1.000 19.23650 2272 LEU A C 1
ATOM 2349 O O . LEU A 1 155 ? 49.35041 7.63744 1.78265 1.000 20.50892 2272 LEU A O 1
ATOM 2365 N N . LEU A 1 156 ? 48.98200 9.85650 1.66785 1.000 17.56228 2273 LEU A N 1
ATOM 2366 C CA . LEU A 1 156 ? 48.32033 9.94218 2.96287 1.000 16.16638 2273 LEU A CA 1
ATOM 2367 C C . LEU A 1 156 ? 46.81785 10.17910 2.84388 1.000 13.72989 2273 LEU A C 1
ATOM 2368 O O . LEU A 1 156 ? 46.19018 10.62906 3.80868 1.000 15.05078 2273 LEU A O 1
ATOM 2384 N N . GLU A 1 157 ? 46.22275 9.86384 1.69347 1.000 13.42887 2274 GLU A N 1
ATOM 2385 C CA . GLU A 1 157 ? 44.85127 10.25783 1.39904 1.000 14.74616 2274 GLU A CA 1
ATOM 2386 C C . GLU A 1 157 ? 43.82645 9.14034 1.52508 1.000 14.01933 2274 GLU A C 1
ATOM 2387 O O . GLU A 1 157 ? 42.65159 9.37547 1.23165 1.000 14.45248 2274 GLU A O 1
ATOM 2399 N N . ASP A 1 158 ? 44.21282 7.95448 1.97671 1.000 15.01282 2275 ASP A N 1
ATOM 2400 C CA . ASP A 1 158 ? 43.24412 6.88274 2.15302 1.000 13.89810 2275 ASP A CA 1
ATOM 2401 C C . ASP A 1 158 ? 42.56560 6.96600 3.51871 1.000 13.23563 2275 ASP A C 1
ATOM 2402 O O . ASP A 1 158 ? 43.13660 7.46826 4.49045 1.000 13.90880 2275 ASP A O 1
ATOM 2411 N N . ASN A 1 159 ? 41.34733 6.43135 3.58992 1.000 13.08488 2276 ASN A N 1
ATOM 2412 C CA . ASN A 1 159 ? 40.63683 6.37455 4.85958 1.000 12.36979 2276 ASN A CA 1
ATOM 2413 C C . ASN A 1 159 ? 41.44468 5.57156 5.88092 1.000 13.37843 2276 ASN A C 1
ATOM 2414 O O . ASN A 1 159 ? 41.94906 4.48756 5.56496 1.000 13.98085 2276 ASN A O 1
ATOM 2425 N N . PRO A 1 160 ? 41.56728 6.05314 7.11895 1.000 12.13769 2277 PRO A N 1
ATOM 2426 C CA . PRO A 1 160 ? 42.32174 5.28024 8.12143 1.000 13.27125 2277 PRO A CA 1
ATOM 2427 C C . PRO A 1 160 ? 41.73084 3.92084 8.43409 1.000 13.27856 2277 PRO A C 1
ATOM 2428 O O . PRO A 1 160 ? 42.47823 2.99845 8.78020 1.000 15.08944 2277 PRO A O 1
ATOM 2439 N N . GLU A 1 161 ? 40.41228 3.77137 8.35556 1.000 11.98553 2278 GLU A N 1
ATOM 2440 C CA . GLU A 1 161 ? 39.75154 2.49341 8.63590 1.000 12.97559 2278 GLU A CA 1
ATOM 2441 C C . GLU A 1 161 ? 40.06882 1.98398 10.04200 1.000 13.32546 2278 GLU A C 1
ATOM 2442 O O . GLU A 1 161 ? 40.23915 0.78396 10.27104 1.000 14.77876 2278 GLU A O 1
ATOM 2454 N N . VAL A 1 162 ? 40.13504 2.91550 10.99396 1.000 13.34563 2279 VAL A N 1
ATOM 2455 C CA . VAL A 1 162 ? 40.11725 2.57371 12.40921 1.000 12.55287 2279 VAL A CA 1
ATOM 2456 C C . VAL A 1 162 ? 38.70244 2.17648 12.79749 1.000 11.83942 2279 VAL A C 1
ATOM 2457 O O . VAL A 1 162 ? 37.71967 2.75809 12.31553 1.000 11.47608 2279 VAL A O 1
ATOM 2470 N N . HIS A 1 163 ? 38.58345 1.19138 13.68342 1.000 11.97622 2280 HIS A N 1
ATOM 2471 C CA . HIS A 1 163 ? 37.26280 0.75637 14.10210 1.000 10.68088 2280 HIS A CA 1
ATOM 2472 C C . HIS A 1 163 ? 36.63104 1.75238 15.07134 1.000 12.70537 2280 HIS A C 1
ATOM 2473 O O . HIS A 1 163 ? 37.22052 2.09284 16.10375 1.000 15.82915 2280 HIS A O 1
ATOM 2487 N N . LEU A 1 164 ? 35.40437 2.17050 14.75356 1.000 11.51263 2281 LEU A N 1
ATOM 2488 C CA . LEU A 1 164 ? 34.61492 3.06922 15.58309 1.000 12.61256 2281 LEU A CA 1
ATOM 2489 C C . LEU A 1 164 ? 33.40449 2.31754 16.12003 1.000 13.20669 2281 LEU A C 1
ATOM 2490 O O . LEU A 1 164 ? 32.74641 1.58334 15.37726 1.000 14.60644 2281 LEU A O 1
ATOM 2506 N N A SER A 1 165 ? 33.09111 2.52713 17.39461 0.463 13.45876 2282 SER A N 1
ATOM 2507 N N B SER A 1 165 ? 33.12372 2.49333 17.40734 0.537 11.78234 2282 SER A N 1
ATOM 2508 C CA A SER A 1 165 ? 31.92110 1.92825 18.02077 0.463 13.71270 2282 SER A CA 1
ATOM 2509 C CA B SER A 1 165 ? 31.92194 1.95520 18.01858 0.537 13.97122 2282 SER A CA 1
ATOM 2510 C C A SER A 1 165 ? 30.96698 3.02159 18.48069 0.463 13.96985 2282 SER A C 1
ATOM 2511 C C B SER A 1 165 ? 30.95658 3.08204 18.35568 0.537 12.18600 2282 SER A C 1
ATOM 2512 O O A SER A 1 165 ? 31.39889 4.06810 18.96961 0.463 9.55678 2282 SER A O 1
ATOM 2513 O O B SER A 1 165 ? 31.36653 4.21584 18.62676 0.537 12.74930 2282 SER A O 1
ATOM 2528 N N . GLY A 1 166 ? 29.66458 2.74804 18.37299 1.000 12.77955 2283 GLY A N 1
ATOM 2529 C CA . GLY A 1 166 ? 28.66834 3.76316 18.65907 1.000 12.13961 2283 GLY A CA 1
ATOM 2530 C C . GLY A 1 166 ? 28.78295 4.29396 20.07231 1.000 10.93487 2283 GLY A C 1
ATOM 2531 O O . GLY A 1 166 ? 28.41195 5.43763 20.34776 1.000 11.29634 2283 GLY A O 1
ATOM 2535 N N . ASN A 1 167 ? 29.31246 3.48413 20.98202 1.000 11.35432 2284 ASN A N 1
ATOM 2536 C CA . ASN A 1 167 ? 29.42794 3.87392 22.38005 1.000 13.18459 2284 ASN A CA 1
ATOM 2537 C C . ASN A 1 167 ? 30.66203 4.71351 22.66357 1.000 12.80305 2284 ASN A C 1
ATOM 2538 O O . ASN A 1 167 ? 30.79996 5.21228 23.78691 1.000 14.90884 2284 ASN A O 1
ATOM 2549 N N . ASP A 1 168 ? 31.54274 4.88366 21.67845 1.000 11.11832 2285 ASP A N 1
ATOM 2550 C CA . ASP A 1 168 ? 32.73308 5.70151 21.83713 1.000 11.06997 2285 ASP A CA 1
ATOM 2551 C C . ASP A 1 168 ? 32.36276 7.18245 21.84052 1.000 10.75164 2285 ASP A C 1
ATOM 2552 O O . ASP A 1 168 ? 31.39400 7.61047 21.20180 1.000 10.92160 2285 ASP A O 1
ATOM 2561 N N . LEU A 1 169 ? 33.16844 7.97570 22.54015 1.000 11.00524 2286 LEU A N 1
ATOM 2562 C CA . LEU A 1 169 ? 32.95493 9.41201 22.53125 1.000 10.51157 2286 LEU A CA 1
ATOM 2563 C C . LEU A 1 169 ? 33.13906 9.97020 21.12697 1.000 10.59106 2286 LEU A C 1
ATOM 2564 O O . LEU A 1 169 ? 34.04232 9.56844 20.38586 1.000 10.63774 2286 LEU A O 1
ATOM 2580 N N . SER A 1 170 ? 32.28876 10.92573 20.77938 1.000 10.35227 2287 SER A N 1
ATOM 2581 C CA . SER A 1 170 ? 32.52299 11.77745 19.62570 1.000 9.30591 2287 SER A CA 1
ATOM 2582 C C . SER A 1 170 ? 32.92131 13.20312 19.98988 1.000 11.84863 2287 SER A C 1
ATOM 2583 O O . SER A 1 170 ? 33.74863 13.79089 19.29116 1.000 10.60860 2287 SER A O 1
ATOM 2591 N N . TYR A 1 171 ? 32.38863 13.77290 21.06997 1.000 10.45064 2288 TYR A N 1
ATOM 2592 C CA . TYR A 1 171 ? 32.81063 15.10812 21.47737 1.000 10.84145 2288 TYR A CA 1
ATOM 2593 C C . TYR A 1 171 ? 32.46441 15.33990 22.94128 1.000 13.48606 2288 TYR A C 1
ATOM 2594 O O . TYR A 1 171 ? 31.62301 14.64853 23.52133 1.000 11.84805 2288 TYR A O 1
ATOM 2612 N N . VAL A 1 172 ? 33.17293 16.30252 23.52950 1.000 12.20280 2289 VAL A N 1
ATOM 2613 C CA . VAL A 1 172 ? 32.90516 16.83523 24.86301 1.000 13.36328 2289 VAL A CA 1
ATOM 2614 C C . VAL A 1 172 ? 32.66554 18.32693 24.68445 1.000 14.46186 2289 VAL A C 1
ATOM 2615 O O . VAL A 1 172 ? 33.49960 19.02835 24.09996 1.000 15.12283 2289 VAL A O 1
ATOM 2628 N N . LEU A 1 173 ? 31.51337 18.80003 25.14778 1.000 12.96198 2290 LEU A N 1
ATOM 2629 C CA . LEU A 1 173 ? 31.05865 20.16803 24.93032 1.000 12.71005 2290 LEU A CA 1
ATOM 2630 C C . LEU A 1 173 ? 30.90926 20.83005 26.28971 1.000 13.95705 2290 LEU A C 1
ATOM 2631 O O . LEU A 1 173 ? 30.07431 20.40982 27.09813 1.000 15.71561 2290 LEU A O 1
ATOM 2647 N N . PHE A 1 174 ? 31.71971 21.85435 26.54122 1.000 13.76470 2291 PHE A N 1
ATOM 2648 C CA . PHE A 1 174 ? 31.70902 22.53128 27.82722 1.000 14.85831 2291 PHE A CA 1
ATOM 2649 C C . PHE A 1 174 ? 30.71988 23.68884 27.85779 1.000 16.94124 2291 PHE A C 1
ATOM 2650 O O . PHE A 1 174 ? 30.53063 24.41090 26.87577 1.000 18.97932 2291 PHE A O 1
ATOM 2667 N N . THR A 1 175 ? 30.11471 23.88414 29.02125 1.000 18.13992 2292 THR A N 1
ATOM 2668 C CA . THR A 1 175 ? 29.30373 25.06831 29.23261 1.000 19.61546 2292 THR A CA 1
ATOM 2669 C C . THR A 1 175 ? 30.16951 26.32018 29.12190 1.000 25.88841 2292 THR A C 1
ATOM 2670 O O . THR A 1 175 ? 31.39687 26.27634 29.24843 1.000 25.57436 2292 THR A O 1
ATOM 2681 N N . SER A 1 176 ? 29.50845 27.45511 28.88592 1.000 27.91776 2293 SER A N 1
ATOM 2682 C CA . SER A 1 176 ? 30.19911 28.72730 28.70381 1.000 32.09802 2293 SER A CA 1
ATOM 2683 C C . SER A 1 176 ? 29.53730 29.85190 29.49631 1.000 31.49481 2293 SER A C 1
ATOM 2684 O O . SER A 1 176 ? 29.58701 31.01650 29.09228 1.000 42.22296 2293 SER A O 1
ATOM 2692 N N . GLY A 1 177 ? 28.93489 29.52538 30.63640 1.000 28.17361 2294 GLY A N 1
ATOM 2693 C CA . GLY A 1 177 ? 28.32070 30.51927 31.49022 1.000 28.93036 2294 GLY A CA 1
ATOM 2694 C C . GLY A 1 177 ? 29.33643 31.32900 32.27790 1.000 41.51087 2294 GLY A C 1
ATOM 2695 O O . GLY A 1 177 ? 30.54925 31.24478 32.07836 1.000 45.21566 2294 GLY A O 1
ATOM 2699 N N . SER A 1 178 ? 28.81241 32.12630 33.20834 1.000 32.42444 2295 SER A N 1
ATOM 2700 C CA . SER A 1 178 ? 29.62804 33.05635 33.97639 1.000 33.75901 2295 SER A CA 1
ATOM 2701 C C . SER A 1 178 ? 29.87086 32.60581 35.41177 1.000 36.66233 2295 SER A C 1
ATOM 2702 O O . SER A 1 178 ? 30.34565 33.40698 36.22374 1.000 34.73824 2295 SER A O 1
ATOM 2710 N N . THR A 1 179 ? 29.56383 31.35432 35.75027 1.000 33.95608 2296 THR A N 1
ATOM 2711 C CA . THR A 1 179 ? 29.66110 30.89942 37.13218 1.000 38.84879 2296 THR A CA 1
ATOM 2712 C C . THR A 1 179 ? 30.18119 29.47069 37.19251 1.000 28.71795 2296 THR A C 1
ATOM 2713 O O . THR A 1 179 ? 29.65178 28.58550 36.51379 1.000 37.76120 2296 THR A O 1
ATOM 2724 N N . GLY A 1 180 ? 31.21319 29.25790 38.01582 1.000 29.87149 2297 GLY A N 1
ATOM 2725 C CA . GLY A 1 180 ? 31.76460 27.93980 38.25880 1.000 31.03264 2297 GLY A CA 1
ATOM 2726 C C . GLY A 1 180 ? 32.76893 27.51039 37.20374 1.000 23.81476 2297 GLY A C 1
ATOM 2727 O O . GLY A 1 180 ? 32.98967 28.17856 36.19409 1.000 26.03316 2297 GLY A O 1
ATOM 2731 N N . LYS A 1 181 ? 33.39132 26.35651 37.44415 1.000 23.21924 2298 LYS A N 1
ATOM 2732 C CA . LYS A 1 181 ? 34.18359 25.73954 36.39515 1.000 25.01385 2298 LYS A CA 1
ATOM 2733 C C . LYS A 1 181 ? 33.24212 25.23183 35.30692 1.000 25.45671 2298 LYS A C 1
ATOM 2734 O O . LYS A 1 181 ? 32.11851 24.81324 35.59833 1.000 22.12648 2298 LYS A O 1
ATOM 2753 N N . PRO A 1 182 ? 33.67747 25.24327 34.05106 1.000 22.42300 2299 PRO A N 1
ATOM 2754 C CA . PRO A 1 182 ? 32.82145 24.72588 32.97789 1.000 21.26914 2299 PRO A CA 1
ATOM 2755 C C . PRO A 1 182 ? 32.62536 23.22209 33.09523 1.000 20.21674 2299 PRO A C 1
ATOM 2756 O O . PRO A 1 182 ? 33.50496 22.48389 33.54459 1.000 23.14435 2299 PRO A O 1
ATOM 2767 N N . LYS A 1 183 ? 31.44028 22.77414 32.69632 1.000 19.47512 2300 LYS A N 1
ATOM 2768 C CA . LYS A 1 183 ? 31.07308 21.36695 32.74751 1.000 22.29994 2300 LYS A CA 1
ATOM 2769 C C . LYS A 1 183 ? 31.11006 20.80814 31.33558 1.000 17.41221 2300 LYS A C 1
ATOM 2770 O O . LYS A 1 183 ? 30.44528 21.34463 30.44455 1.000 17.60803 2300 LYS A O 1
ATOM 2789 N N . GLY A 1 184 ? 31.85355 19.71780 31.14259 1.000 16.59980 2301 GLY A N 1
ATOM 2790 C CA . GLY A 1 184 ? 32.02066 19.14190 29.82241 1.000 15.12888 2301 GLY A CA 1
ATOM 2791 C C . GLY A 1 184 ? 31.17037 17.91203 29.59405 1.000 13.63749 2301 GLY A C 1
ATOM 2792 O O . GLY A 1 184 ? 31.51395 16.82834 30.06793 1.000 14.79432 2301 GLY A O 1
ATOM 2796 N N . ALA A 1 185 ? 30.05879 18.06899 28.87463 1.000 13.31638 2302 ALA A N 1
ATOM 2797 C CA . ALA A 1 185 ? 29.16125 16.95227 28.60960 1.000 14.20320 2302 ALA A CA 1
ATOM 2798 C C . ALA A 1 185 ? 29.77900 16.00449 27.59077 1.000 12.76031 2302 ALA A C 1
ATOM 2799 O O . ALA A 1 185 ? 30.25697 16.43244 26.53692 1.000 13.10485 2302 ALA A O 1
ATOM 2806 N N . MET A 1 186 ? 29.73284 14.71366 27.89578 1.000 12.65779 2303 MET A N 1
ATOM 2807 C CA . MET A 1 186 ? 30.33121 13.67562 27.06851 1.000 12.78201 2303 MET A CA 1
ATOM 2808 C C . MET A 1 186 ? 29.25924 13.06906 26.17587 1.000 12.01438 2303 MET A C 1
ATOM 2809 O O . MET A 1 186 ? 28.31123 12.44672 26.67028 1.000 13.44487 2303 MET A O 1
ATOM 2823 N N . ILE A 1 187 ? 29.44961 13.19892 24.86641 1.000 10.34678 2304 ILE A N 1
ATOM 2824 C CA A ILE A 1 187 ? 28.50536 12.71990 23.86423 0.403 10.64732 2304 ILE A CA 1
ATOM 2825 C CA B ILE A 1 187 ? 28.50529 12.71067 23.87397 0.597 10.70203 2304 ILE A CA 1
ATOM 2826 C C . ILE A 1 187 ? 29.17441 11.61660 23.06142 1.000 11.67662 2304 ILE A C 1
ATOM 2827 O O . ILE A 1 187 ? 30.35030 11.72978 22.68859 1.000 10.78241 2304 ILE A O 1
ATOM 2856 N N . GLU A 1 188 ? 28.42140 10.56017 22.79545 1.000 10.00613 2305 GLU A N 1
ATOM 2857 C CA . GLU A 1 188 ? 28.88694 9.38908 22.07621 1.000 9.94076 2305 GLU A CA 1
ATOM 2858 C C . GLU A 1 188 ? 28.39413 9.39512 20.63506 1.000 9.86800 2305 GLU A C 1
ATOM 2859 O O . GLU A 1 188 ? 27.36384 9.99210 20.29720 1.000 10.06416 2305 GLU A O 1
ATOM 2871 N N . HIS A 1 189 ? 29.13256 8.66361 19.79454 1.000 9.77646 2306 HIS A N 1
ATOM 2872 C CA . HIS A 1 189 ? 28.81414 8.59225 18.37421 1.000 9.08700 2306 HIS A CA 1
ATOM 2873 C C . HIS A 1 189 ? 27.36625 8.19965 18.11945 1.000 9.70888 2306 HIS A C 1
ATOM 2874 O O . HIS A 1 189 ? 26.72203 8.75407 17.22308 1.000 9.19566 2306 HIS A O 1
ATOM 2888 N N . ILE A 1 190 ? 26.83687 7.23539 18.87635 1.000 9.84554 2307 ILE A N 1
ATOM 2889 C CA . ILE A 1 190 ? 25.48856 6.75270 18.58543 1.000 9.90629 2307 ILE A CA 1
ATOM 2890 C C . ILE A 1 190 ? 24.44765 7.80090 18.94728 1.000 10.66244 2307 ILE A C 1
ATOM 2891 O O . ILE A 1 190 ? 23.43190 7.93360 18.25928 1.000 10.02895 2307 ILE A O 1
ATOM 2907 N N . GLY A 1 191 ? 24.68168 8.58286 20.00211 1.000 10.37849 2308 GLY A N 1
ATOM 2908 C CA . GLY A 1 191 ? 23.74330 9.64233 20.33091 1.000 9.74031 2308 GLY A CA 1
ATOM 2909 C C . GLY A 1 191 ? 23.77162 10.75293 19.30132 1.000 9.81928 2308 GLY A C 1
ATOM 2910 O O . GLY A 1 191 ? 22.72150 11.28193 18.89829 1.000 9.96629 2308 GLY A O 1
ATOM 2914 N N . MET A 1 192 ? 24.97795 11.09690 18.84169 1.000 9.88233 2309 MET A N 1
ATOM 2915 C CA . MET A 1 192 ? 25.12944 12.08954 17.78408 1.000 10.65104 2309 MET A CA 1
ATOM 2916 C C . MET A 1 192 ? 24.43693 11.62018 16.51226 1.000 9.29196 2309 MET A C 1
ATOM 2917 O O . MET A 1 192 ? 23.72059 12.39569 15.85060 1.000 9.49804 2309 MET A O 1
ATOM 2931 N N . LEU A 1 193 ? 24.59859 10.33361 16.18478 1.000 9.16836 2310 LEU A N 1
ATOM 2932 C CA . LEU A 1 193 ? 23.94515 9.77813 15.01166 1.000 9.01867 2310 LEU A CA 1
ATOM 2933 C C . LEU A 1 193 ? 22.43501 9.82700 15.15883 1.000 10.17449 2310 LEU A C 1
ATOM 2934 O O . LEU A 1 193 ? 21.73610 10.16043 14.20532 1.000 9.65356 2310 LEU A O 1
ATOM 2950 N N . ASN A 1 194 ? 21.90960 9.46917 16.33350 1.000 9.66368 2311 ASN A N 1
ATOM 2951 C CA . ASN A 1 194 ? 20.46348 9.45093 16.51170 1.000 9.38630 2311 ASN A CA 1
ATOM 2952 C C . ASN A 1 194 ? 19.85660 10.84001 16.33684 1.000 10.24755 2311 ASN A C 1
ATOM 2953 O O . ASN A 1 194 ? 18.76725 10.98174 15.75628 1.000 9.48158 2311 ASN A O 1
ATOM 2964 N N . ASN A 1 195 ? 20.53251 11.87812 16.84929 1.000 8.98065 2312 ASN A N 1
ATOM 2965 C CA . ASN A 1 195 ? 20.04452 13.24235 16.64135 1.000 9.80455 2312 ASN A CA 1
ATOM 2966 C C . ASN A 1 195 ? 19.99467 13.56911 15.15251 1.000 9.69187 2312 ASN A C 1
ATOM 2967 O O . ASN A 1 195 ? 18.98871 14.08768 14.64015 1.000 9.61797 2312 ASN A O 1
ATOM 2978 N N . ILE A 1 196 ? 21.07539 13.23889 14.44102 1.000 9.20364 2313 ILE A N 1
ATOM 2979 C CA . ILE A 1 196 ? 21.13969 13.46159 12.99735 1.000 9.28567 2313 ILE A CA 1
ATOM 2980 C C . ILE A 1 196 ? 20.07436 12.65918 12.25350 1.000 8.98450 2313 ILE A C 1
ATOM 2981 O O . ILE A 1 196 ? 19.45642 13.16480 11.31695 1.000 9.93942 2313 ILE A O 1
ATOM 2997 N N . ALA A 1 197 ? 19.83940 11.40719 12.64434 1.000 9.19417 2314 ALA A N 1
ATOM 2998 C CA . ALA A 1 197 ? 18.88012 10.57297 11.91902 1.000 9.33641 2314 ALA A CA 1
ATOM 2999 C C . ALA A 1 197 ? 17.46293 11.11414 12.07117 1.000 10.74681 2314 ALA A C 1
ATOM 3000 O O . ALA A 1 197 ? 16.68070 11.15748 11.09763 1.000 11.33128 2314 ALA A O 1
ATOM 3007 N N . ASN A 1 198 ? 17.11399 11.52809 13.29235 1.000 9.69788 2315 ASN A N 1
ATOM 3008 C CA . ASN A 1 198 ? 15.80133 12.11117 13.52106 1.000 9.45296 2315 ASN A CA 1
ATOM 3009 C C . ASN A 1 198 ? 15.64936 13.40111 12.73676 1.000 9.70309 2315 ASN A C 1
ATOM 3010 O O . ASN A 1 198 ? 14.60743 13.65635 12.12299 1.000 11.68215 2315 ASN A O 1
ATOM 3021 N N . LYS A 1 199 ? 16.67637 14.24838 12.77701 1.000 9.70688 2316 LYS A N 1
ATOM 3022 C CA . LYS A 1 199 ? 16.61553 15.51061 12.05370 1.000 8.98704 2316 LYS A CA 1
ATOM 3023 C C . LYS A 1 199 ? 16.54554 15.30575 10.54812 1.000 11.44859 2316 LYS A C 1
ATOM 3024 O O . LYS A 1 199 ? 15.80892 16.01815 9.86024 1.000 11.23450 2316 LYS A O 1
ATOM 3043 N N . ALA A 1 200 ? 17.30692 14.35819 10.00696 1.000 10.37621 2317 ALA A N 1
ATOM 3044 C CA . ALA A 1 200 ? 17.26624 14.14916 8.56725 1.000 9.95755 2317 ALA A CA 1
ATOM 3045 C C . ALA A 1 200 ? 15.86909 13.74215 8.13357 1.000 12.62269 2317 ALA A C 1
ATOM 3046 O O . ALA A 1 200 ? 15.40225 14.15390 7.06528 1.000 13.02790 2317 ALA A O 1
ATOM 3053 N N . LEU A 1 201 ? 15.17152 12.95273 8.95789 1.000 10.76157 2318 LEU A N 1
ATOM 3054 C CA . LEU A 1 201 ? 13.79976 12.59946 8.59581 1.000 11.52165 2318 LEU A CA 1
ATOM 3055 C C . LEU A 1 201 ? 12.84798 13.78318 8.74945 1.000 12.84955 2318 LEU A C 1
ATOM 3056 O O . LEU A 1 201 ? 12.05695 14.07909 7.84549 1.000 12.33867 2318 LEU A O 1
ATOM 3072 N N . ASP A 1 202 ? 12.90003 14.46899 9.89162 1.000 11.42446 2319 ASP A N 1
ATOM 3073 C CA . ASP A 1 202 ? 11.93408 15.52770 10.15761 1.000 12.37129 2319 ASP A CA 1
ATOM 3074 C C . ASP A 1 202 ? 12.16211 16.75468 9.28568 1.000 11.45093 2319 ASP A C 1
ATOM 3075 O O . ASP A 1 202 ? 11.22305 17.52262 9.05105 1.000 13.78528 2319 ASP A O 1
ATOM 3084 N N . LEU A 1 203 ? 13.38743 16.96406 8.81130 1.000 10.62575 2320 LEU A N 1
ATOM 3085 C CA . LEU A 1 203 ? 13.69967 18.03788 7.87602 1.000 10.56515 2320 LEU A CA 1
ATOM 3086 C C . LEU A 1 203 ? 13.60290 17.59565 6.41796 1.000 11.00283 2320 LEU A C 1
ATOM 3087 O O . LEU A 1 203 ? 13.97778 18.35786 5.52069 1.000 12.58242 2320 LEU A O 1
ATOM 3103 N N . ALA A 1 204 ? 13.12610 16.37975 6.16665 1.000 12.13854 2321 ALA A N 1
ATOM 3104 C CA . ALA A 1 204 ? 12.91211 15.88261 4.80920 1.000 12.33737 2321 ALA A CA 1
ATOM 3105 C C . ALA A 1 204 ? 14.15876 16.04904 3.94297 1.000 12.91915 2321 ALA A C 1
ATOM 3106 O O . ALA A 1 204 ? 14.09789 16.49076 2.79245 1.000 13.77245 2321 ALA A O 1
ATOM 3113 N N . MET A 1 205 ? 15.30292 15.66407 4.49681 1.000 11.44038 2322 MET A N 1
ATOM 3114 C CA . MET A 1 205 ? 16.55984 15.90141 3.81407 1.000 11.95489 2322 MET A CA 1
ATOM 3115 C C . MET A 1 205 ? 16.82700 14.88833 2.71378 1.000 11.81173 2322 MET A C 1
ATOM 3116 O O . MET A 1 205 ? 16.36274 13.74458 2.74999 1.000 14.24642 2322 MET A O 1
ATOM 3130 N N . ASP A 1 206 ? 17.61583 15.32813 1.74018 1.000 11.99884 2323 ASP A N 1
ATOM 3131 C CA . ASP A 1 206 ? 18.07011 14.48691 0.64541 1.000 12.60913 2323 ASP A CA 1
ATOM 3132 C C . ASP A 1 206 ? 19.42128 15.01710 0.17596 1.000 12.58744 2323 ASP A C 1
ATOM 3133 O O . ASP A 1 206 ? 20.02631 15.88798 0.80921 1.000 11.41284 2323 ASP A O 1
ATOM 3142 N N . GLU A 1 207 ? 19.91830 14.46048 -0.92278 1.000 12.00994 2324 GLU A N 1
ATOM 3143 C CA . GLU A 1 207 ? 21.23415 14.83706 -1.41635 1.000 11.79029 2324 GLU A CA 1
ATOM 3144 C C . GLU A 1 207 ? 21.28407 16.27025 -1.92144 1.000 12.08516 2324 GLU A C 1
ATOM 3145 O O . GLU A 1 207 ? 22.37771 16.77804 -2.18818 1.000 14.88941 2324 GLU A O 1
ATOM 3157 N N . ASP A 1 208 ? 20.14170 16.92303 -2.08744 1.000 10.54157 2325 ASP A N 1
ATOM 3158 C CA . ASP A 1 208 ? 20.12847 18.31801 -2.50171 1.000 11.01445 2325 ASP A CA 1
ATOM 3159 C C . ASP A 1 208 ? 20.01510 19.28696 -1.33450 1.000 10.79824 2325 ASP A C 1
ATOM 3160 O O . ASP A 1 208 ? 19.98136 20.50262 -1.55076 1.000 11.84734 2325 ASP A O 1
ATOM 3169 N N . SER A 1 209 ? 19.99392 18.78980 -0.10631 1.000 9.86529 2326 SER A N 1
ATOM 3170 C CA . SER A 1 209 ? 19.87521 19.67874 1.03453 1.000 9.90953 2326 SER A CA 1
ATOM 3171 C C . SER A 1 209 ? 21.09284 20.58404 1.14015 1.000 9.46117 2326 SER A C 1
ATOM 3172 O O . SER A 1 209 ? 22.22776 20.16826 0.88960 1.000 9.97596 2326 SER A O 1
ATOM 3180 N N . ARG A 1 210 ? 20.84303 21.82417 1.54764 1.000 8.64894 2327 ARG A N 1
ATOM 3181 C CA . ARG A 1 210 ? 21.87321 22.83713 1.74955 1.000 8.95922 2327 ARG A CA 1
ATOM 3182 C C . ARG A 1 210 ? 21.64251 23.39994 3.14475 1.000 8.04952 2327 ARG A C 1
ATOM 3183 O O . ARG A 1 210 ? 20.63170 24.06744 3.39000 1.000 8.74664 2327 ARG A O 1
ATOM 3204 N N . VAL A 1 211 ? 22.56484 23.10808 4.06061 1.000 8.05889 2328 VAL A N 1
ATOM 3205 C CA . VAL A 1 211 ? 22.36302 23.32459 5.48901 1.000 8.23649 2328 VAL A CA 1
ATOM 3206 C C . VAL A 1 211 ? 23.33284 24.38690 5.98077 1.000 8.76315 2328 VAL A C 1
ATOM 3207 O O . VAL A 1 211 ? 24.53768 24.31048 5.71139 1.000 9.00158 2328 VAL A O 1
ATOM 3220 N N . ALA A 1 212 ? 22.81469 25.35186 6.73462 1.000 8.36156 2329 ALA A N 1
ATOM 3221 C CA . ALA A 1 212 ? 23.66208 26.36942 7.33365 1.000 8.69145 2329 ALA A CA 1
ATOM 3222 C C . ALA A 1 212 ? 24.36787 25.85979 8.58633 1.000 9.18030 2329 ALA A C 1
ATOM 3223 O O . ALA A 1 212 ? 23.75685 25.23347 9.45570 1.000 9.60580 2329 ALA A O 1
ATOM 3230 N N . GLN A 1 213 ? 25.64762 26.19107 8.70855 1.000 8.98712 2330 GLN A N 1
ATOM 3231 C CA . GLN A 1 213 ? 26.39651 26.03076 9.95842 1.000 8.55183 2330 GLN A CA 1
ATOM 3232 C C . GLN A 1 213 ? 26.68990 27.45572 10.43032 1.000 9.37441 2330 GLN A C 1
ATOM 3233 O O . GLN A 1 213 ? 27.70838 28.05765 10.07573 1.000 9.74771 2330 GLN A O 1
ATOM 3247 N N . ASN A 1 214 ? 25.75443 27.99399 11.21586 1.000 9.47621 2331 ASN A N 1
ATOM 3248 C CA . ASN A 1 214 ? 25.81400 29.36329 11.69111 1.000 9.35097 2331 ASN A CA 1
ATOM 3249 C C . ASN A 1 214 ? 26.02934 29.48125 13.19159 1.000 10.71914 2331 ASN A C 1
ATOM 3250 O O . ASN A 1 214 ? 26.43579 30.55236 13.64367 1.000 11.10251 2331 ASN A O 1
ATOM 3261 N N . ALA A 1 215 ? 25.77480 28.42983 13.97200 1.000 10.19246 2332 ALA A N 1
ATOM 3262 C CA . ALA A 1 215 ? 25.91388 28.52918 15.41794 1.000 9.36471 2332 ALA A CA 1
ATOM 3263 C C . ALA A 1 215 ? 27.37914 28.53053 15.83956 1.000 10.65819 2332 ALA A C 1
ATOM 3264 O O . ALA A 1 215 ? 28.24368 27.93200 15.19475 1.000 11.42933 2332 ALA A O 1
ATOM 3271 N N . SER A 1 216 ? 27.63849 29.18823 16.96383 1.000 11.93521 2333 SER A N 1
ATOM 3272 C CA . SER A 1 216 ? 28.95668 29.17711 17.57302 1.000 11.38742 2333 SER A CA 1
ATOM 3273 C C . SER A 1 216 ? 29.41788 27.75723 17.87705 1.000 12.34351 2333 SER A C 1
ATOM 3274 O O . SER A 1 216 ? 28.63222 26.88618 18.25500 1.000 11.77391 2333 SER A O 1
ATOM 3282 N N . MET A 1 217 ? 30.72438 27.53653 17.74233 1.000 12.28777 2334 MET A N 1
ATOM 3283 C CA . MET A 1 217 ? 31.28236 26.21875 18.01852 1.000 12.65750 2334 MET A CA 1
ATOM 3284 C C . MET A 1 217 ? 31.26547 25.88506 19.50313 1.000 13.99138 2334 MET A C 1
ATOM 3285 O O . MET A 1 217 ? 31.47389 24.72200 19.86672 1.000 14.55137 2334 MET A O 1
ATOM 3299 N N . SER A 1 218 ? 31.00446 26.86528 20.36438 1.000 12.75175 2335 SER A N 1
ATOM 3300 C CA . SER A 1 218 ? 30.78345 26.57145 21.77118 1.000 13.34807 2335 SER A CA 1
ATOM 3301 C C . SER A 1 218 ? 29.41127 25.96921 22.04617 1.000 15.19362 2335 SER A C 1
ATOM 3302 O O . SER A 1 218 ? 29.16141 25.54510 23.17803 1.000 17.08329 2335 SER A O 1
ATOM 3310 N N . PHE A 1 219 ? 28.52606 25.91241 21.05249 1.000 12.93073 2336 PHE A N 1
ATOM 3311 C CA . PHE A 1 219 ? 27.19649 25.33694 21.21475 1.000 14.00497 2336 PHE A CA 1
ATOM 3312 C C . PHE A 1 219 ? 27.10852 23.99759 20.48919 1.000 14.17720 2336 PHE A C 1
ATOM 3313 O O . PHE A 1 219 ? 27.57985 23.85848 19.35294 1.000 11.92153 2336 PHE A O 1
ATOM 3330 N N . ASP A 1 220 ? 26.47719 23.01369 21.13878 1.000 11.87209 2337 ASP A N 1
ATOM 3331 C CA . ASP A 1 220 ? 26.47008 21.66451 20.58227 1.000 10.75728 2337 ASP A CA 1
ATOM 3332 C C . ASP A 1 220 ? 25.76230 21.59793 19.23589 1.000 10.73186 2337 ASP A C 1
ATOM 3333 O O . ASP A 1 220 ? 26.07928 20.72532 18.41738 1.000 11.61978 2337 ASP A O 1
ATOM 3342 N N . VAL A 1 221 ? 24.81652 22.50584 18.97896 1.000 11.88030 2338 VAL A N 1
ATOM 3343 C CA . VAL A 1 221 ? 24.09341 22.45938 17.71662 1.000 11.17622 2338 VAL A CA 1
ATOM 3344 C C . VAL A 1 221 ? 25.01908 22.67809 16.52927 1.000 9.25026 2338 VAL A C 1
ATOM 3345 O O . VAL A 1 221 ? 24.66886 22.32098 15.39901 1.000 10.21231 2338 VAL A O 1
ATOM 3358 N N . SER A 1 222 ? 26.19559 23.27233 16.74682 1.000 10.17558 2339 SER A N 1
ATOM 3359 C CA . SER A 1 222 ? 27.11558 23.43095 15.62941 1.000 10.09064 2339 SER A CA 1
ATOM 3360 C C . SER A 1 222 ? 27.56669 22.08830 15.06344 1.000 10.53079 2339 SER A C 1
ATOM 3361 O O . SER A 1 222 ? 27.97969 22.02728 13.89947 1.000 10.57522 2339 SER A O 1
ATOM 3369 N N . VAL A 1 223 ? 27.47517 21.00823 15.84541 1.000 9.76513 2340 VAL A N 1
ATOM 3370 C CA . VAL A 1 223 ? 27.93531 19.70313 15.37248 1.000 10.45174 2340 VAL A CA 1
ATOM 3371 C C . VAL A 1 223 ? 27.00521 19.16122 14.28819 1.000 10.51481 2340 VAL A C 1
ATOM 3372 O O . VAL A 1 223 ? 27.43515 18.89565 13.15746 1.000 9.95735 2340 VAL A O 1
ATOM 3385 N N . TRP A 1 224 ? 25.71356 19.00540 14.59469 1.000 9.69528 2341 TRP A N 1
ATOM 3386 C CA . TRP A 1 224 ? 24.82347 18.49613 13.55511 1.000 9.58521 2341 TRP A CA 1
ATOM 3387 C C . TRP A 1 224 ? 24.74951 19.46111 12.37909 1.000 8.76316 2341 TRP A C 1
ATOM 3388 O O . TRP A 1 224 ? 24.65434 19.03050 11.22636 1.000 8.74591 2341 TRP A O 1
ATOM 3409 N N . GLN A 1 225 ? 24.81260 20.76797 12.63926 1.000 8.29093 2342 GLN A N 1
ATOM 3410 C CA . GLN A 1 225 ? 24.78771 21.72009 11.53530 1.000 8.59108 2342 GLN A CA 1
ATOM 3411 C C . GLN A 1 225 ? 25.95736 21.49670 10.58809 1.000 9.25356 2342 GLN A C 1
ATOM 3412 O O . GLN A 1 225 ? 25.81688 21.64637 9.36740 1.000 8.74286 2342 GLN A O 1
ATOM 3426 N N . MET A 1 226 ? 27.13679 21.18099 11.13362 1.000 8.86139 2343 MET A N 1
ATOM 3427 C CA . MET A 1 226 ? 28.30396 21.02764 10.27506 1.000 8.57929 2343 MET A CA 1
ATOM 3428 C C . MET A 1 226 ? 28.24073 19.74335 9.45955 1.000 9.24896 2343 MET A C 1
ATOM 3429 O O . MET A 1 226 ? 28.69940 19.71564 8.30716 1.000 8.74297 2343 MET A O 1
ATOM 3443 N N . PHE A 1 227 ? 27.66793 18.67795 10.02835 1.000 8.33953 2344 PHE A N 1
ATOM 3444 C CA . PHE A 1 227 ? 27.85471 17.34283 9.47912 1.000 8.15946 2344 PHE A CA 1
ATOM 3445 C C . PHE A 1 227 ? 26.62103 16.69365 8.88242 1.000 8.28885 2344 PHE A C 1
ATOM 3446 O O . PHE A 1 227 ? 26.77549 15.75417 8.10105 1.000 9.73252 2344 PHE A O 1
ATOM 3463 N N . ILE A 1 228 ? 25.41436 17.15653 9.19472 1.000 8.49001 2345 ILE A N 1
ATOM 3464 C CA . ILE A 1 228 ? 24.23836 16.42041 8.73723 1.000 9.43551 2345 ILE A CA 1
ATOM 3465 C C . ILE A 1 228 ? 24.20335 16.31936 7.21381 1.000 8.63333 2345 ILE A C 1
ATOM 3466 O O . ILE A 1 228 ? 23.90690 15.25419 6.66055 1.000 8.85402 2345 ILE A O 1
ATOM 3482 N N . ALA A 1 229 ? 24.48679 17.41488 6.50461 1.000 8.57158 2346 ALA A N 1
ATOM 3483 C CA . ALA A 1 229 ? 24.42415 17.34559 5.04588 1.000 7.63146 2346 ALA A CA 1
ATOM 3484 C C . ALA A 1 229 ? 25.43742 16.35095 4.48715 1.000 8.49319 2346 ALA A C 1
ATOM 3485 O O . ALA A 1 229 ? 25.18214 15.71237 3.45805 1.000 8.85784 2346 ALA A O 1
ATOM 3492 N N . LEU A 1 230 ? 26.59187 16.21909 5.15143 1.000 8.39373 2347 LEU A N 1
ATOM 3493 C CA . LEU A 1 230 ? 27.65536 15.30994 4.73737 1.000 9.11621 2347 LEU A CA 1
ATOM 3494 C C . LEU A 1 230 ? 27.26040 13.84879 4.89122 1.000 10.22591 2347 LEU A C 1
ATOM 3495 O O . LEU A 1 230 ? 27.87243 12.98844 4.24921 1.000 10.92774 2347 LEU A O 1
ATOM 3511 N N . THR A 1 231 ? 26.24927 13.55443 5.71089 1.000 8.87341 2348 THR A N 1
ATOM 3512 C CA . THR A 1 231 ? 25.73323 12.19930 5.82245 1.000 8.98289 2348 THR A CA 1
ATOM 3513 C C . THR A 1 231 ? 24.67521 11.89443 4.77430 1.000 11.57894 2348 THR A C 1
ATOM 3514 O O . THR A 1 231 ? 24.23758 10.74320 4.68090 1.000 11.88654 2348 THR A O 1
ATOM 3525 N N . LYS A 1 232 ? 24.26495 12.89708 3.98693 1.000 10.43635 2349 LYS A N 1
ATOM 3526 C CA . LYS A 1 232 ? 23.17734 12.75836 3.03195 1.000 10.08290 2349 LYS A CA 1
ATOM 3527 C C . LYS A 1 232 ? 23.58647 13.02917 1.58851 1.000 10.83645 2349 LYS A C 1
ATOM 3528 O O . LYS A 1 232 ? 22.76556 12.82386 0.68836 1.000 13.50486 2349 LYS A O 1
ATOM 3547 N N . GLY A 1 233 ? 24.81130 13.48258 1.33655 1.000 9.80607 2350 GLY A N 1
ATOM 3548 C CA . GLY A 1 233 ? 25.21273 13.85004 -0.00157 1.000 9.47625 2350 GLY A CA 1
ATOM 3549 C C . GLY A 1 233 ? 24.96062 15.29671 -0.35772 1.000 9.81553 2350 GLY A C 1
ATOM 3550 O O . GLY A 1 233 ? 25.20683 15.68345 -1.50896 1.000 10.28512 2350 GLY A O 1
ATOM 3554 N N . GLY A 1 234 ? 24.45729 16.09436 0.58530 1.000 8.63418 2351 GLY A N 1
ATOM 3555 C CA . GLY A 1 234 ? 24.19283 17.50570 0.37881 1.000 8.92703 2351 GLY A CA 1
ATOM 3556 C C . GLY A 1 234 ? 25.39722 18.36270 0.70657 1.000 8.19623 2351 GLY A C 1
ATOM 3557 O O . GLY A 1 234 ? 26.54123 17.90497 0.69350 1.000 9.61442 2351 GLY A O 1
ATOM 3561 N N . THR A 1 235 ? 25.13526 19.63373 1.00729 1.000 8.88308 2352 THR A N 1
ATOM 3562 C CA . THR A 1 235 ? 26.20514 20.60858 1.17138 1.000 9.30002 2352 THR A CA 1
ATOM 3563 C C . THR A 1 235 ? 26.02544 21.37389 2.46949 1.000 7.46420 2352 THR A C 1
ATOM 3564 O O . THR A 1 235 ? 24.92917 21.86817 2.74968 1.000 8.37368 2352 THR A O 1
ATOM 3575 N N . THR A 1 236 ? 27.10542 21.48279 3.24578 1.000 7.66433 2353 THR A N 1
ATOM 3576 C CA . THR A 1 236 ? 27.16657 22.38569 4.38826 1.000 8.01823 2353 THR A CA 1
ATOM 3577 C C . THR A 1 236 ? 27.69292 23.74639 3.95032 1.000 7.82643 2353 THR A C 1
ATOM 3578 O O . THR A 1 236 ? 28.72498 23.82599 3.28130 1.000 8.47664 2353 THR A O 1
ATOM 3589 N N . PHE A 1 237 ? 27.00300 24.80997 4.35765 1.000 8.54285 2354 PHE A N 1
ATOM 3590 C CA . PHE A 1 237 ? 27.45164 26.18626 4.15433 1.000 8.09238 2354 PHE A CA 1
ATOM 3591 C C . PHE A 1 237 ? 27.82974 26.76207 5.51155 1.000 8.72276 2354 PHE A C 1
ATOM 3592 O O . PHE A 1 237 ? 26.96146 26.97384 6.36516 1.000 9.46177 2354 PHE A O 1
ATOM 3609 N N . VAL A 1 238 ? 29.11785 27.02836 5.70745 1.000 8.99760 2355 VAL A N 1
ATOM 3610 C CA . VAL A 1 238 ? 29.61055 27.55827 6.97429 1.000 8.57065 2355 VAL A CA 1
ATOM 3611 C C . VAL A 1 238 ? 29.49703 29.07360 6.92601 1.000 9.48094 2355 VAL A C 1
ATOM 3612 O O . VAL A 1 238 ? 30.08923 29.71821 6.05392 1.000 9.93899 2355 VAL A O 1
ATOM 3625 N N . TYR A 1 239 ? 28.73695 29.63661 7.85950 1.000 8.99935 2356 TYR A N 1
ATOM 3626 C CA . TYR A 1 239 ? 28.51877 31.07912 7.96609 1.000 8.91062 2356 TYR A CA 1
ATOM 3627 C C . TYR A 1 239 ? 29.17947 31.52360 9.26998 1.000 10.27858 2356 TYR A C 1
ATOM 3628 O O . TYR A 1 239 ? 28.66200 31.26118 10.36116 1.000 10.49848 2356 TYR A O 1
ATOM 3646 N N . ASP A 1 240 ? 30.34683 32.16187 9.15357 1.000 10.32954 2357 ASP A N 1
ATOM 3647 C CA . ASP A 1 240 ? 31.15954 32.51104 10.31412 1.000 13.38479 2357 ASP A CA 1
ATOM 3648 C C . ASP A 1 240 ? 30.58478 33.73386 11.03513 1.000 13.09060 2357 ASP A C 1
ATOM 3649 O O . ASP A 1 240 ? 29.57382 34.31505 10.62914 1.000 13.16657 2357 ASP A O 1
ATOM 3658 N N . ASP A 1 241 ? 31.25291 34.13971 12.12154 1.000 15.26933 2358 ASP A N 1
ATOM 3659 C CA . ASP A 1 241 ? 30.72633 35.21061 12.96483 1.000 17.98573 2358 ASP A CA 1
ATOM 3660 C C . ASP A 1 241 ? 30.57756 36.51426 12.18729 1.000 16.63313 2358 ASP A C 1
ATOM 3661 O O . ASP A 1 241 ? 29.61957 37.26470 12.40128 1.000 18.47566 2358 ASP A O 1
ATOM 3670 N N . ARG A 1 242 ? 31.49638 36.79996 11.26609 1.000 16.51589 2359 ARG A N 1
ATOM 3671 C CA . ARG A 1 242 ? 31.37066 38.03497 10.49886 1.000 17.05207 2359 ARG A CA 1
ATOM 3672 C C . ARG A 1 242 ? 30.10749 38.02821 9.64135 1.000 16.50479 2359 ARG A C 1
ATOM 3673 O O . ARG A 1 242 ? 29.44011 39.05942 9.49476 1.000 20.92960 2359 ARG A O 1
ATOM 3694 N N . VAL A 1 243 ? 29.77341 36.87753 9.05269 1.000 14.51849 2360 VAL A N 1
ATOM 3695 C CA . VAL A 1 243 ? 28.57079 36.76768 8.23207 1.000 14.25908 2360 VAL A CA 1
ATOM 3696 C C . VAL A 1 243 ? 27.31889 36.86264 9.09826 1.000 13.57717 2360 VAL A C 1
ATOM 3697 O O . VAL A 1 243 ? 26.38035 37.60504 8.78461 1.000 15.39561 2360 VAL A O 1
ATOM 3710 N N . VAL A 1 244 ? 27.28046 36.11278 10.20052 1.000 13.09904 2361 VAL A N 1
ATOM 3711 C CA . VAL A 1 244 ? 26.06570 36.07869 11.00654 1.000 14.85159 2361 VAL A CA 1
ATOM 3712 C C . VAL A 1 244 ? 25.81623 37.41467 11.68706 1.000 17.15100 2361 VAL A C 1
ATOM 3713 O O . VAL A 1 244 ? 24.66766 37.75597 11.99187 1.000 18.47931 2361 VAL A O 1
ATOM 3726 N N . ASN A 1 245 ? 26.86955 38.18546 11.95112 1.000 15.04420 2362 ASN A N 1
ATOM 3727 C CA . ASN A 1 245 ? 26.68567 39.47890 12.59607 1.000 16.57186 2362 ASN A CA 1
ATOM 3728 C C . ASN A 1 245 ? 26.12001 40.53778 11.65938 1.000 16.07004 2362 ASN A C 1
ATOM 3729 O O . ASN A 1 245 ? 25.76839 41.62445 12.12949 1.000 20.34350 2362 ASN A O 1
ATOM 3740 N N . ASP A 1 246 ? 26.03140 40.25586 10.36525 1.000 14.71285 2363 ASP A N 1
ATOM 3741 C CA . ASP A 1 246 ? 25.51031 41.17603 9.35146 1.000 16.29547 2363 ASP A CA 1
ATOM 3742 C C . ASP A 1 246 ? 24.21681 40.55645 8.82525 1.000 15.29542 2363 ASP A C 1
ATOM 3743 O O . ASP A 1 246 ? 24.24097 39.73146 7.91695 1.000 15.24391 2363 ASP A O 1
ATOM 3752 N N . ILE A 1 247 ? 23.08025 40.94401 9.40973 1.000 15.65644 2364 ILE A N 1
ATOM 3753 C CA . ILE A 1 247 ? 21.81311 40.29342 9.06622 1.000 14.69723 2364 ILE A CA 1
ATOM 3754 C C . ILE A 1 247 ? 21.53752 40.40266 7.56941 1.000 14.38333 2364 ILE A C 1
ATOM 3755 O O . ILE A 1 247 ? 21.15344 39.42583 6.91319 1.000 13.87726 2364 ILE A O 1
ATOM 3771 N N . ALA A 1 248 ? 21.68147 41.60671 7.01513 1.000 15.03197 2365 ALA A N 1
ATOM 3772 C CA . ALA A 1 248 ? 21.43974 41.79322 5.58955 1.000 14.17159 2365 ALA A CA 1
ATOM 3773 C C . ALA A 1 248 ? 22.32741 40.87774 4.76024 1.000 15.34131 2365 ALA A C 1
ATOM 3774 O O . ALA A 1 248 ? 21.88194 40.28762 3.76232 1.000 15.19483 2365 ALA A O 1
ATOM 3781 N N . GLY A 1 249 ? 23.59114 40.74740 5.16861 1.000 14.64462 2366 GLY A N 1
ATOM 3782 C CA . GLY A 1 249 ? 24.52545 39.92041 4.43109 1.000 15.56158 2366 GLY A CA 1
ATOM 3783 C C . GLY A 1 249 ? 24.20678 38.44410 4.53752 1.000 15.46771 2366 GLY A C 1
ATOM 3784 O O . GLY A 1 249 ? 24.31148 37.70772 3.55461 1.000 14.70012 2366 GLY A O 1
ATOM 3788 N N . LEU A 1 250 ? 23.80315 37.99018 5.72314 1.000 13.31726 2367 LEU A N 1
ATOM 3789 C CA . LEU A 1 250 ? 23.42256 36.59139 5.85842 1.000 13.33809 2367 LEU A CA 1
ATOM 3790 C C . LEU A 1 250 ? 22.19376 36.28282 5.01490 1.000 12.31811 2367 LEU A C 1
ATOM 3791 O O . LEU A 1 250 ? 22.13100 35.23714 4.36103 1.000 12.89428 2367 LEU A O 1
ATOM 3807 N N . ILE A 1 251 ? 21.18609 37.15767 5.04753 1.000 12.02874 2368 ILE A N 1
ATOM 3808 C CA . ILE A 1 251 ? 19.99929 36.91974 4.23389 1.000 11.49114 2368 ILE A CA 1
ATOM 3809 C C . ILE A 1 251 ? 20.37568 36.83978 2.76134 1.000 12.54375 2368 ILE A C 1
ATOM 3810 O O . ILE A 1 251 ? 19.91891 35.94791 2.03072 1.000 12.16285 2368 ILE A O 1
ATOM 3826 N N . GLN A 1 252 ? 21.22975 37.75368 2.29843 1.000 12.31259 2369 GLN A N 1
ATOM 3827 C CA . GLN A 1 252 ? 21.62442 37.69706 0.89640 1.000 12.73013 2369 GLN A CA 1
ATOM 3828 C C . GLN A 1 252 ? 22.37278 36.40290 0.58918 1.000 13.42412 2369 GLN A C 1
ATOM 3829 O O . GLN A 1 252 ? 22.16737 35.79792 -0.46912 1.000 13.82321 2369 GLN A O 1
ATOM 3843 N N . ARG A 1 253 ? 23.24250 35.95987 1.50450 1.000 12.40501 2370 ARG A N 1
ATOM 3844 C CA . ARG A 1 253 ? 23.98185 34.71558 1.29896 1.000 13.44706 2370 ARG A CA 1
ATOM 3845 C C . ARG A 1 253 ? 23.02703 33.53298 1.21036 1.000 12.46401 2370 ARG A C 1
ATOM 3846 O O . ARG A 1 253 ? 23.18402 32.65022 0.35956 1.000 13.85680 2370 ARG A O 1
ATOM 3867 N N . MET A 1 254 ? 22.02954 33.49213 2.08556 1.000 12.01643 2371 MET A N 1
ATOM 3868 C CA . MET A 1 254 ? 21.08865 32.38119 2.05262 1.000 12.04404 2371 MET A CA 1
ATOM 3869 C C . MET A 1 254 ? 20.30619 32.37406 0.75398 1.000 11.73339 2371 MET A C 1
ATOM 3870 O O . MET A 1 254 ? 19.98685 31.30750 0.21317 1.000 12.13238 2371 MET A O 1
ATOM 3884 N N . HIS A 1 255 ? 19.99185 33.56004 0.23683 1.000 11.64240 2372 HIS A N 1
ATOM 3885 C CA . HIS A 1 255 ? 19.36459 33.64349 -1.07175 1.000 11.36942 2372 HIS A CA 1
ATOM 3886 C C . HIS A 1 255 ? 20.28560 33.10939 -2.16447 1.000 11.19649 2372 HIS A C 1
ATOM 3887 O O . HIS A 1 255 ? 19.89155 32.23975 -2.94921 1.000 11.79374 2372 HIS A O 1
ATOM 3902 N N A THR A 1 256 ? 21.51614 33.61895 -2.24427 0.464 11.43446 2373 THR A N 1
ATOM 3903 N N B THR A 1 256 ? 21.52195 33.62286 -2.22138 0.536 10.69156 2373 THR A N 1
ATOM 3904 C CA A THR A 1 256 ? 22.37527 33.23590 -3.36198 0.464 13.70267 2373 THR A CA 1
ATOM 3905 C CA B THR A 1 256 ? 22.44162 33.26342 -3.29732 0.536 10.91439 2373 THR A CA 1
ATOM 3906 C C A THR A 1 256 ? 22.87922 31.80029 -3.24383 0.464 12.30390 2373 THR A C 1
ATOM 3907 C C B THR A 1 256 ? 22.80818 31.78758 -3.23738 0.536 12.10504 2373 THR A C 1
ATOM 3908 O O A THR A 1 256 ? 23.21851 31.19305 -4.26545 0.464 12.02026 2373 THR A O 1
ATOM 3909 O O B THR A 1 256 ? 22.98992 31.13824 -4.27505 0.536 14.59048 2373 THR A O 1
ATOM 3930 N N . ASP A 1 257 ? 22.94778 31.25116 -2.02755 1.000 11.63125 2374 ASP A N 1
ATOM 3931 C CA . ASP A 1 257 ? 23.30913 29.85373 -1.82656 1.000 9.87480 2374 ASP A CA 1
ATOM 3932 C C . ASP A 1 257 ? 22.12956 28.90221 -1.98722 1.000 9.90926 2374 ASP A C 1
ATOM 3933 O O . ASP A 1 257 ? 22.32413 27.68096 -1.92066 1.000 11.51615 2374 ASP A O 1
ATOM 3942 N N . SER A 1 258 ? 20.91568 29.42150 -2.16772 1.000 10.33463 2375 SER A N 1
ATOM 3943 C CA . SER A 1 258 ? 19.70749 28.59432 -2.22124 1.000 11.62633 2375 SER A CA 1
ATOM 3944 C C . SER A 1 258 ? 19.63478 27.64803 -1.02167 1.000 10.40592 2375 SER A C 1
ATOM 3945 O O . SER A 1 258 ? 19.35612 26.45289 -1.14277 1.000 9.99983 2375 SER A O 1
ATOM 3953 N N . LEU A 1 259 ? 19.90613 28.20102 0.15229 1.000 9.99495 2376 LEU A N 1
ATOM 3954 C CA . LEU A 1 259 ? 19.90519 27.41530 1.37644 1.000 9.65143 2376 LEU A CA 1
ATOM 3955 C C . LEU A 1 259 ? 18.53087 26.80610 1.61958 1.000 8.36090 2376 LEU A C 1
ATOM 3956 O O . LEU A 1 259 ? 17.50138 27.45020 1.39185 1.000 10.07158 2376 LEU A O 1
ATOM 3972 N N . THR A 1 260 ? 18.50959 25.55416 2.09261 1.000 9.68974 2377 THR A N 1
ATOM 3973 C CA . THR A 1 260 ? 17.24289 24.89306 2.39706 1.000 9.96441 2377 THR A CA 1
ATOM 3974 C C . THR A 1 260 ? 16.94849 24.72707 3.88452 1.000 8.72742 2377 THR A C 1
ATOM 3975 O O . THR A 1 260 ? 15.77406 24.69087 4.25429 1.000 9.96274 2377 THR A O 1
ATOM 3986 N N . ILE A 1 261 ? 17.96234 24.64466 4.74799 1.000 8.74552 2378 ILE A N 1
ATOM 3987 C CA . ILE A 1 261 ? 17.75755 24.36055 6.16538 1.000 8.98931 2378 ILE A CA 1
ATOM 3988 C C . ILE A 1 261 ? 18.55773 25.34173 7.00388 1.000 9.34376 2378 ILE A C 1
ATOM 3989 O O . ILE A 1 261 ? 19.76839 25.49377 6.80352 1.000 9.24220 2378 ILE A O 1
ATOM 4005 N N . LEU A 1 262 ? 17.87910 25.98447 7.95582 1.000 8.95475 2379 LEU A N 1
ATOM 4006 C CA . LEU A 1 262 ? 18.47938 26.96753 8.84346 1.000 9.54942 2379 LEU A CA 1
ATOM 4007 C C . LEU A 1 262 ? 17.95188 26.77716 10.25616 1.000 9.83649 2379 LEU A C 1
ATOM 4008 O O . LEU A 1 262 ? 16.73618 26.71963 10.45882 1.000 10.50075 2379 LEU A O 1
ATOM 4024 N N . GLU A 1 263 ? 18.86438 26.73102 11.22911 1.000 9.31084 2380 GLU A N 1
ATOM 4025 C CA . GLU A 1 263 ? 18.52043 26.72653 12.64610 1.000 9.18268 2380 GLU A CA 1
ATOM 4026 C C . GLU A 1 263 ? 19.02218 28.00338 13.31908 1.000 9.24908 2380 GLU A C 1
ATOM 4027 O O . GLU A 1 263 ? 20.16123 28.42541 13.09624 1.000 10.82660 2380 GLU A O 1
ATOM 4039 N N . VAL A 1 264 ? 18.16702 28.60577 14.15479 1.000 9.54845 2381 VAL A N 1
ATOM 4040 C CA . VAL A 1 264 ? 18.47676 29.84196 14.86973 1.000 9.81697 2381 VAL A CA 1
ATOM 4041 C C . VAL A 1 264 ? 17.87922 29.77550 16.27398 1.000 10.94927 2381 VAL A C 1
ATOM 4042 O O . VAL A 1 264 ? 17.07900 28.89443 16.59347 1.000 11.38674 2381 VAL A O 1
ATOM 4055 N N . VAL A 1 265 ? 18.25118 30.74910 17.10720 1.000 11.27594 2382 VAL A N 1
ATOM 4056 C CA . VAL A 1 265 ? 17.55874 31.00150 18.37337 1.000 10.65365 2382 VAL A CA 1
ATOM 4057 C C . VAL A 1 265 ? 16.52559 32.11110 18.17512 1.000 11.92750 2382 VAL A C 1
ATOM 4058 O O . VAL A 1 265 ? 16.64120 32.90665 17.22685 1.000 13.17514 2382 VAL A O 1
ATOM 4071 N N . PRO A 1 266 ? 15.50325 32.20277 19.03716 1.000 12.50332 2383 PRO A N 1
ATOM 4072 C CA . PRO A 1 266 ? 14.42211 33.18491 18.80613 1.000 13.07586 2383 PRO A CA 1
ATOM 4073 C C . PRO A 1 266 ? 14.86161 34.63359 18.64282 1.000 15.44584 2383 PRO A C 1
ATOM 4074 O O . PRO A 1 266 ? 14.27168 35.35369 17.82966 1.000 14.48233 2383 PRO A O 1
ATOM 4085 N N . THR A 1 267 ? 15.85897 35.10610 19.38153 1.000 15.00553 2384 THR A N 1
ATOM 4086 C CA . THR A 1 267 ? 16.23574 36.50812 19.20339 1.000 15.32979 2384 THR A CA 1
ATOM 4087 C C . THR A 1 267 ? 16.85976 36.75227 17.82787 1.000 17.32538 2384 THR A C 1
ATOM 4088 O O . THR A 1 267 ? 16.67514 37.82765 17.22590 1.000 16.78354 2384 THR A O 1
ATOM 4099 N N . TYR A 1 268 ? 17.57148 35.76061 17.28901 1.000 15.59366 2385 TYR A N 1
ATOM 4100 C CA . TYR A 1 268 ? 18.11890 35.90956 15.94524 1.000 13.99014 2385 TYR A CA 1
ATOM 4101 C C . TYR A 1 268 ? 17.01559 35.78782 14.89951 1.000 14.85529 2385 TYR A C 1
ATOM 4102 O O . TYR A 1 268 ? 17.00149 36.52962 13.90510 1.000 14.48878 2385 TYR A O 1
ATOM 4120 N N . LEU A 1 269 ? 16.06546 34.87775 15.12505 1.000 12.10960 2386 LEU A N 1
ATOM 4121 C CA . LEU A 1 269 ? 14.88872 34.80875 14.26648 1.000 12.4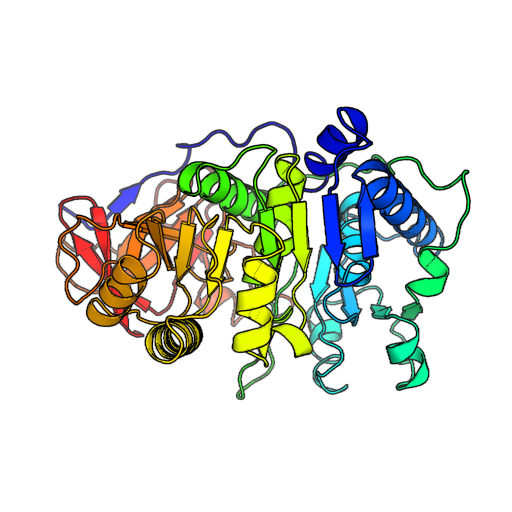8650 2386 LEU A CA 1
ATOM 4122 C C . LEU A 1 269 ? 14.19299 36.15796 14.19823 1.000 13.77878 2386 LEU A C 1
ATOM 4123 O O . LEU A 1 269 ? 13.77230 36.60488 13.12419 1.000 13.47969 2386 LEU A O 1
ATOM 4139 N N . GLN A 1 270 ? 14.06272 36.81784 15.33923 1.000 12.75038 2387 GLN A N 1
ATOM 4140 C CA . GLN A 1 270 ? 13.44586 38.13069 15.35580 1.000 13.04938 2387 GLN A CA 1
ATOM 4141 C C . GLN A 1 270 ? 14.21721 39.11563 14.49621 1.000 13.17066 2387 GLN A C 1
ATOM 4142 O O . GLN A 1 270 ? 13.61359 39.92923 13.78850 1.000 13.75944 2387 GLN A O 1
ATOM 4156 N N . ALA A 1 271 ? 15.54950 39.10487 14.58918 1.000 12.94038 2388 ALA A N 1
ATOM 4157 C CA . ALA A 1 271 ? 16.32959 40.02418 13.75874 1.000 13.43238 2388 ALA A CA 1
ATOM 4158 C C . ALA A 1 271 ? 16.11317 39.75756 12.26826 1.000 13.22529 2388 ALA A C 1
ATOM 4159 O O . ALA A 1 271 ? 15.98758 40.69808 11.46894 1.000 13.03917 2388 ALA A O 1
ATOM 4166 N N . LEU A 1 272 ? 16.03247 38.48244 11.87969 1.000 12.33588 2389 LEU A N 1
ATOM 4167 C CA . LEU A 1 272 ? 15.78907 38.14653 10.47749 1.000 11.90069 2389 LEU A CA 1
ATOM 4168 C C . LEU A 1 272 ? 14.41473 38.62868 10.02397 1.000 12.49245 2389 LEU A C 1
ATOM 4169 O O . LEU A 1 272 ? 14.26327 39.21371 8.93819 1.000 12.22982 2389 LEU A O 1
ATOM 4185 N N . VAL A 1 273 ? 13.39956 38.37782 10.85355 1.000 12.47372 2390 VAL A N 1
ATOM 4186 C CA . VAL A 1 273 ? 12.03048 38.76974 10.53636 1.000 12.29628 2390 VAL A CA 1
ATOM 4187 C C . VAL A 1 273 ? 11.93601 40.28001 10.41118 1.000 13.82938 2390 VAL A C 1
ATOM 4188 O O . VAL A 1 273 ? 11.35733 40.80470 9.45215 1.000 13.34228 2390 VAL A O 1
ATOM 4201 N N . GLU A 1 274 ? 12.49673 41.00268 11.38434 1.000 12.45336 2391 GLU A N 1
ATOM 4202 C CA . GLU A 1 274 ? 12.45443 42.45674 11.32979 1.000 13.51135 2391 GLU A CA 1
ATOM 4203 C C . GLU A 1 274 ? 13.11333 42.97797 10.06284 1.000 13.00883 2391 GLU A C 1
ATOM 4204 O O . GLU A 1 274 ? 12.58345 43.88377 9.40914 1.000 13.60304 2391 GLU A O 1
ATOM 4216 N N . TYR A 1 275 ? 14.28038 42.43827 9.70382 1.000 12.72810 2392 TYR A N 1
ATOM 4217 C CA . TYR A 1 275 ? 14.95619 42.93349 8.51286 1.000 14.51687 2392 TYR A CA 1
ATOM 4218 C C . TYR A 1 275 ? 14.10018 42.71781 7.26904 1.000 13.30168 2392 TYR A C 1
ATOM 4219 O O . TYR A 1 275 ? 13.93174 43.62912 6.44912 1.000 13.64097 2392 TYR A O 1
ATOM 4237 N N . MET A 1 276 ? 13.53550 41.52063 7.11204 1.000 12.10610 2393 MET A N 1
ATOM 4238 C CA . MET A 1 276 ? 12.74783 41.26529 5.91043 1.000 11.27307 2393 MET A CA 1
ATOM 4239 C C . MET A 1 276 ? 11.48532 42.12241 5.86693 1.000 14.38230 2393 MET A C 1
ATOM 4240 O O . MET A 1 276 ? 11.06250 42.55028 4.78589 1.000 13.65328 2393 MET A O 1
ATOM 4254 N N . GLU A 1 277 ? 10.86826 42.38119 7.02520 1.000 11.77824 2394 GLU A N 1
ATOM 4255 C CA . GLU A 1 277 ? 9.68816 43.24195 7.05591 1.000 12.47253 2394 GLU A CA 1
ATOM 4256 C C . GLU A 1 277 ? 10.03916 44.68466 6.70560 1.000 12.91807 2394 GLU A C 1
ATOM 4257 O O . GLU A 1 277 ? 9.23982 45.39427 6.08119 1.000 13.44048 2394 GLU A O 1
ATOM 4269 N N . GLU A 1 278 ? 11.22121 45.14225 7.12143 1.000 13.41887 2395 GLU A N 1
ATOM 4270 C CA . GLU A 1 278 ? 11.64906 46.51492 6.88210 1.000 16.03606 2395 GLU A CA 1
ATOM 4271 C C . GLU A 1 278 ? 12.19439 46.71599 5.47826 1.000 13.39206 2395 GLU A C 1
ATOM 4272 O O . GLU A 1 278 ? 12.17723 47.84547 4.97380 1.000 15.92966 2395 GLU A O 1
ATOM 4284 N N . HIS A 1 279 ? 12.64260 45.64464 4.83261 1.000 12.59529 2396 HIS A N 1
ATOM 4285 C CA . HIS A 1 279 ? 13.21463 45.69829 3.48907 1.000 13.64414 2396 HIS A CA 1
ATOM 4286 C C . HIS A 1 279 ? 12.52471 44.69726 2.57401 1.000 12.18340 2396 HIS A C 1
ATOM 4287 O O . HIS A 1 279 ? 13.15531 43.74678 2.09516 1.000 13.15964 2396 HIS A O 1
ATOM 4301 N N . PRO A 1 280 ? 11.23644 44.89477 2.27566 1.000 13.43816 2397 PRO A N 1
ATOM 4302 C CA . PRO A 1 280 ? 10.51903 43.91974 1.43441 1.000 13.08606 2397 PRO A CA 1
ATOM 4303 C C . PRO A 1 280 ? 11.00821 43.86108 -0.00079 1.000 17.06106 2397 PRO A C 1
ATOM 4304 O O . PRO A 1 280 ? 10.66679 42.90851 -0.71438 1.000 21.13786 2397 PRO A O 1
ATOM 4315 N N . ASP A 1 281 ? 11.81725 44.81964 -0.43917 1.000 13.73050 2398 ASP A N 1
ATOM 4316 C CA . ASP A 1 281 ? 12.38641 44.75588 -1.77478 1.000 15.65641 2398 ASP A CA 1
ATOM 4317 C C . ASP A 1 281 ? 13.52488 43.74983 -1.90218 1.000 17.32681 2398 ASP A C 1
ATOM 4318 O O . ASP A 1 281 ? 13.80088 43.27955 -3.01205 1.000 19.17063 2398 ASP A O 1
ATOM 4327 N N A CYS A 1 282 ? 14.17947 43.39741 -0.80658 0.644 11.61319 2399 CYS A N 1
ATOM 4328 N N B CYS A 1 282 ? 14.19324 43.40537 -0.80378 0.356 15.22200 2399 CYS A N 1
ATOM 4329 C CA A CYS A 1 282 ? 15.41824 42.65193 -0.90519 0.644 14.66822 2399 CYS A CA 1
ATOM 4330 C CA B CYS A 1 282 ? 15.44393 42.67704 -0.95135 0.356 14.26479 2399 CYS A CA 1
ATOM 4331 C C A CYS A 1 282 ? 15.14943 41.18538 -1.19253 0.644 13.74372 2399 CYS A C 1
ATOM 4332 C C B CYS A 1 282 ? 15.20290 41.17895 -1.11662 0.356 16.26307 2399 CYS A C 1
ATOM 4333 O O A CYS A 1 282 ? 14.08423 40.66074 -0.86182 0.644 17.20870 2399 CYS A O 1
ATOM 4334 O O B CYS A 1 282 ? 14.21208 40.63894 -0.61579 0.356 10.82646 2399 CYS A O 1
ATOM 4349 N N . PRO A 1 283 ? 16.11231 40.48835 -1.80489 1.000 14.04090 2400 PRO A N 1
ATOM 4350 C CA . PRO A 1 283 ? 15.98151 39.03337 -1.95043 1.000 14.96363 2400 PRO A CA 1
ATOM 4351 C C . PRO A 1 283 ? 15.89645 38.33661 -0.59998 1.000 16.48397 2400 PRO A C 1
ATOM 4352 O O . PRO A 1 283 ? 16.49982 38.76060 0.38731 1.000 15.43434 2400 PRO A O 1
ATOM 4363 N N . ARG A 1 284 ? 15.13979 37.24606 -0.57563 1.000 14.05916 2401 ARG A N 1
ATOM 4364 C CA . ARG A 1 284 ? 14.86567 36.50109 0.64175 1.000 13.32964 2401 ARG A CA 1
ATOM 4365 C C . ARG A 1 284 ? 15.32213 35.05971 0.49608 1.000 13.98075 2401 ARG A C 1
ATOM 4366 O O . ARG A 1 284 ? 15.64198 34.61140 -0.61341 1.000 15.04978 2401 ARG A O 1
ATOM 4387 N N . PRO A 1 285 ? 15.35901 34.30776 1.59301 1.000 14.16260 2402 PRO A N 1
ATOM 4388 C CA . PRO A 1 285 ? 15.75730 32.88660 1.53211 1.000 13.44948 2402 PRO A CA 1
ATOM 4389 C C . PRO A 1 285 ? 14.61330 32.01573 1.03259 1.000 13.87436 2402 PRO A C 1
ATOM 4390 O O . PRO A 1 285 ? 13.99688 31.22128 1.76184 1.000 15.37386 2402 PRO A O 1
ATOM 4401 N N . ALA A 1 286 ? 14.33276 32.16544 -0.25944 1.000 15.03582 2403 ALA A N 1
ATOM 4402 C CA . ALA A 1 286 ? 13.14794 31.57506 -0.85501 1.000 16.83657 2403 ALA A CA 1
ATOM 4403 C C . ALA A 1 286 ? 13.27104 30.07665 -1.07122 1.000 16.09714 2403 ALA A C 1
ATOM 4404 O O . ALA A 1 286 ? 12.24868 29.42834 -1.31757 1.000 18.00796 2403 ALA A O 1
ATOM 4411 N N . ALA A 1 287 ? 14.48342 29.51785 -0.98377 1.000 13.25340 2404 ALA A N 1
ATOM 4412 C CA . ALA A 1 287 ? 14.67897 28.07874 -1.07797 1.000 12.25330 2404 ALA A CA 1
ATOM 4413 C C . ALA A 1 287 ? 14.54128 27.36728 0.26340 1.000 11.38168 2404 ALA A C 1
ATOM 4414 O O . ALA A 1 287 ? 14.57081 26.13397 0.29211 1.000 11.90462 2404 ALA A O 1
ATOM 4421 N N . LEU A 1 288 ? 14.36627 28.09055 1.36728 1.000 11.07171 2405 LEU A N 1
ATOM 4422 C CA . LEU A 1 288 ? 14.28421 27.41763 2.65481 1.000 10.97810 2405 LEU A CA 1
ATOM 4423 C C . LEU A 1 288 ? 13.05718 26.52167 2.70957 1.000 11.82881 2405 LEU A C 1
ATOM 4424 O O . LEU A 1 288 ? 11.93321 26.96093 2.44269 1.000 13.30351 2405 LEU A O 1
ATOM 4440 N N . THR A 1 289 ? 13.28079 25.26420 3.07013 1.000 10.51554 2406 THR A N 1
ATOM 4441 C CA . THR A 1 289 ? 12.20300 24.32575 3.33250 1.000 10.82856 2406 THR A CA 1
ATOM 4442 C C . THR A 1 289 ? 11.90209 24.21225 4.81438 1.000 10.45282 2406 THR A C 1
ATOM 4443 O O . THR A 1 289 ? 10.74880 23.96781 5.18566 1.000 11.53893 2406 THR A O 1
ATOM 4454 N N . PHE A 1 290 ? 12.91181 24.39598 5.66582 1.000 11.12414 2407 PHE A N 1
ATOM 4455 C CA . PHE A 1 290 ? 12.71908 24.29997 7.10104 1.000 11.16434 2407 PHE A CA 1
ATOM 4456 C C . PHE A 1 290 ? 13.54662 25.34796 7.81507 1.000 11.62202 2407 PHE A C 1
ATOM 4457 O O . PHE A 1 290 ? 14.73346 25.52858 7.52346 1.000 11.57353 2407 PHE A O 1
ATOM 4474 N N . MET A 1 291 ? 12.91165 26.01252 8.76172 1.000 10.43967 2408 MET A N 1
ATOM 4475 C CA . MET A 1 291 ? 13.59643 26.81650 9.75539 1.000 11.52913 2408 MET A CA 1
ATOM 4476 C C . MET A 1 291 ? 13.36417 26.15875 11.10683 1.000 13.13001 2408 MET A C 1
ATOM 4477 O O . MET A 1 291 ? 12.22678 25.84047 11.46530 1.000 14.38714 2408 MET A O 1
ATOM 4491 N N . MET A 1 292 ? 14.44495 25.90515 11.82731 1.000 10.63821 2409 MET A N 1
ATOM 4492 C CA . MET A 1 292 ? 14.37624 25.34001 13.16561 1.000 9.95117 2409 MET A CA 1
ATOM 4493 C C . MET A 1 292 ? 14.74585 26.42885 14.15815 1.000 9.47964 2409 MET A C 1
ATOM 4494 O O . MET A 1 292 ? 15.74557 27.13179 13.98039 1.000 11.34804 2409 MET A O 1
ATOM 4508 N N . VAL A 1 293 ? 13.92207 26.58634 15.17857 1.000 11.14851 2410 VAL A N 1
ATOM 4509 C CA . VAL A 1 293 ? 14.17676 27.51521 16.26990 1.000 10.85758 2410 VAL A CA 1
ATOM 4510 C C . VAL A 1 293 ? 14.38390 26.68028 17.52453 1.000 10.83561 2410 VAL A C 1
ATOM 4511 O O . VAL A 1 293 ? 13.73764 25.64007 17.69795 1.000 12.56688 2410 VAL A O 1
ATOM 4524 N N . ASN A 1 294 ? 15.33924 27.08326 18.35912 1.000 11.29509 2411 ASN A N 1
ATOM 4525 C CA . ASN A 1 294 ? 15.68679 26.26621 19.51592 1.000 11.34969 2411 ASN A CA 1
ATOM 4526 C C . ASN A 1 294 ? 16.33277 27.14103 20.57868 1.000 13.04237 2411 ASN A C 1
ATOM 4527 O O . ASN A 1 294 ? 16.68407 28.29351 20.33032 1.000 12.98868 2411 ASN A O 1
ATOM 4532 N N . GLY A 1 295 ? 16.49059 26.57177 21.77482 1.000 13.53906 2412 GLY A N 1
ATOM 4533 C CA . GLY A 1 295 ? 17.36634 27.12016 22.78589 1.000 14.98697 2412 GLY A CA 1
ATOM 4534 C C . GLY A 1 295 ? 16.68042 27.93979 23.85835 1.000 15.43023 2412 GLY A C 1
ATOM 4535 O O . GLY A 1 295 ? 17.14756 27.95802 25.00450 1.000 15.48223 2412 GLY A O 1
ATOM 4539 N N . GLU A 1 296 ? 15.60767 28.63962 23.50204 1.000 14.08728 2413 GLU A N 1
ATOM 4540 C CA . GLU A 1 296 ? 14.87142 29.49656 24.41299 1.000 16.40121 2413 GLU A CA 1
ATOM 4541 C C . GLU A 1 296 ? 13.42553 29.50328 23.93868 1.000 14.18305 2413 GLU A C 1
ATOM 4542 O O . GLU A 1 296 ? 13.12243 29.09998 22.81541 1.000 14.66382 2413 GLU A O 1
ATOM 4554 N N . THR A 1 297 ? 12.52887 29.98900 24.78510 1.000 16.13663 2414 THR A N 1
ATOM 4555 C CA . THR A 1 297 ? 11.11423 29.96821 24.43723 1.000 16.48127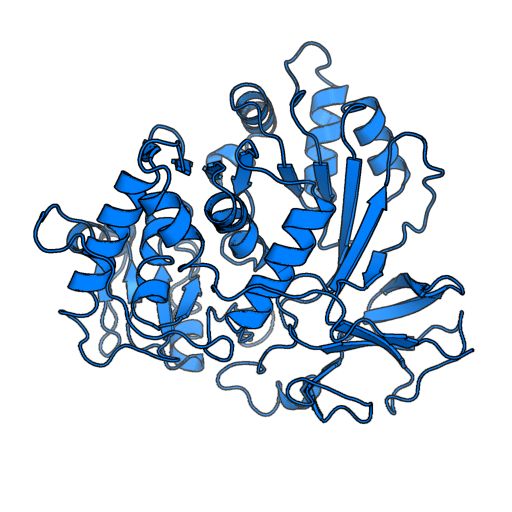 2414 THR A CA 1
ATOM 4556 C C . THR A 1 297 ? 10.82074 30.83958 23.22145 1.000 16.73974 2414 THR A C 1
ATOM 4557 O O . THR A 1 297 ? 11.20541 32.01065 23.16959 1.000 17.30560 2414 THR A O 1
ATOM 4568 N N . VAL A 1 298 ? 10.13937 30.24424 22.22832 1.000 16.28775 2415 VAL A N 1
ATOM 4569 C CA . VAL A 1 298 ? 9.67094 30.94804 21.03884 1.000 17.12948 2415 VAL A CA 1
ATOM 4570 C C . VAL A 1 298 ? 8.20105 31.29698 21.21655 1.000 16.17038 2415 VAL A C 1
ATOM 4571 O O . VAL A 1 298 ? 7.44442 30.57932 21.87908 1.000 19.04931 2415 VAL A O 1
ATOM 4584 N N . ASP A 1 299 ? 7.77578 32.38600 20.58920 1.000 18.97197 2416 ASP A N 1
ATOM 4585 C CA . ASP A 1 299 ? 6.39797 32.81770 20.71736 1.000 20.59218 2416 ASP A CA 1
ATOM 4586 C C . ASP A 1 299 ? 5.66013 32.75980 19.38565 1.000 14.12630 2416 ASP A C 1
ATOM 4587 O O . ASP A 1 299 ? 6.24475 32.88342 18.28849 1.000 16.37552 2416 ASP A O 1
ATOM 4596 N N . ALA A 1 300 ? 4.34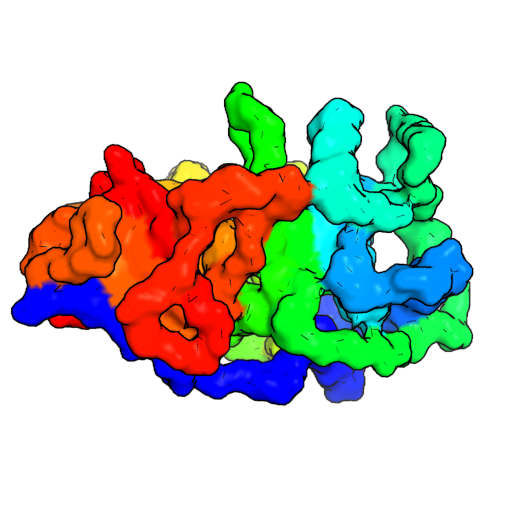456 32.58350 19.51600 1.000 15.67868 2417 ALA A N 1
ATOM 4597 C CA . ALA A 1 300 ? 3.51234 32.29615 18.36045 1.000 18.47416 2417 ALA A CA 1
ATOM 4598 C C . ALA A 1 300 ? 3.50294 33.45452 17.37470 1.000 17.23752 2417 ALA A C 1
ATOM 4599 O O . ALA A 1 300 ? 3.53146 33.23106 16.16084 1.000 16.68767 2417 ALA A O 1
ATOM 4606 N N . ALA A 1 301 ? 3.44641 34.69729 17.86434 1.000 17.01756 2418 ALA A N 1
ATOM 4607 C CA . ALA A 1 301 ? 3.36321 35.83178 16.94858 1.000 16.42898 2418 ALA A CA 1
ATOM 4608 C C . ALA A 1 301 ? 4.60815 35.92777 16.07840 1.000 15.39668 2418 ALA A C 1
ATOM 4609 O O . ALA A 1 301 ? 4.52493 36.26494 14.88852 1.000 16.08288 2418 ALA A O 1
ATOM 4616 N N . LEU A 1 302 ? 5.77523 35.62385 16.65100 1.000 14.25901 2419 LEU A N 1
ATOM 4617 C CA . LEU A 1 302 ? 7.00168 35.66857 15.86769 1.000 14.28357 2419 LEU A CA 1
ATOM 4618 C C . LEU A 1 302 ? 6.99187 34.57520 14.81454 1.000 13.85764 2419 LEU A C 1
ATOM 4619 O O . LEU A 1 302 ? 7.41377 34.79977 13.66943 1.000 13.67944 2419 LEU A O 1
ATOM 4635 N N . LEU A 1 303 ? 6.51928 33.37874 15.18911 1.000 13.72600 2420 LEU A N 1
ATOM 4636 C CA . LEU A 1 303 ? 6.42688 32.30391 14.20456 1.000 12.89062 2420 LEU A CA 1
ATOM 4637 C C . LEU A 1 303 ? 5.48723 32.66769 13.06147 1.000 12.88318 2420 LEU A C 1
ATOM 4638 O O . LEU A 1 303 ? 5.76825 32.37104 11.89469 1.000 12.72206 2420 LEU A O 1
ATOM 4654 N N . LYS A 1 304 ? 4.35462 33.29015 13.37296 1.000 14.21518 2421 LYS A N 1
ATOM 4655 C CA . LYS A 1 304 ? 3.42829 33.65770 12.30813 1.000 14.74770 2421 LYS A CA 1
ATOM 4656 C C . LYS A 1 304 ? 4.01359 34.74532 11.41410 1.000 16.25658 2421 LYS A C 1
ATOM 4657 O O . LYS A 1 304 ? 3.78278 34.74637 10.19556 1.000 14.33807 2421 LYS A O 1
ATOM 4676 N N . ARG A 1 305 ? 4.78058 35.67607 11.99230 1.000 14.60137 2422 ARG A N 1
ATOM 4677 C CA . ARG A 1 305 ? 5.46696 36.66508 11.16288 1.000 15.59929 2422 ARG A CA 1
ATOM 4678 C C . ARG A 1 305 ? 6.48887 36.00433 10.24228 1.000 13.61217 2422 ARG A C 1
ATOM 4679 O O . ARG A 1 305 ? 6.63415 36.40020 9.07934 1.000 13.36258 2422 ARG A O 1
ATOM 4700 N N . TRP A 1 306 ? 7.21601 35.00324 10.74552 1.000 11.76912 2423 TRP A N 1
ATOM 4701 C CA . TRP A 1 306 ? 8.12164 34.24865 9.88612 1.000 11.39397 2423 TRP A CA 1
ATOM 4702 C C . TRP A 1 306 ? 7.35942 33.56990 8.75035 1.000 12.17603 2423 TRP A C 1
ATOM 4703 O O . TRP A 1 306 ? 7.76580 33.63074 7.58538 1.000 12.28208 2423 TRP A O 1
ATOM 4724 N N . PHE A 1 307 ? 6.26105 32.88835 9.07342 1.000 13.35735 2424 PHE A N 1
ATOM 4725 C CA . PHE A 1 307 ? 5.53127 32.17456 8.03251 1.000 11.65050 2424 PHE A CA 1
ATOM 4726 C C . PHE A 1 307 ? 4.98829 33.12626 6.97134 1.000 13.46791 2424 PHE A C 1
ATOM 4727 O O . PHE A 1 307 ? 4.87771 32.74714 5.80116 1.000 15.04668 2424 PHE A O 1
ATOM 4744 N N . ALA A 1 308 ? 4.64578 34.35966 7.34674 1.000 13.38495 2425 ALA A N 1
ATOM 4745 C CA . ALA A 1 308 ? 4.17050 35.30147 6.33626 1.000 13.91006 2425 ALA A CA 1
ATOM 4746 C C . ALA A 1 308 ? 5.28123 35.64446 5.35217 1.000 14.58613 2425 ALA A C 1
ATOM 4747 O O . ALA A 1 308 ? 5.02855 35.84816 4.15695 1.000 16.64545 2425 ALA A O 1
ATOM 4754 N N . LEU A 1 309 ? 6.51998 35.70745 5.84580 1.000 12.72862 2426 LEU A N 1
ATOM 4755 C CA . LEU A 1 309 ? 7.66682 36.06625 5.02608 1.000 13.23545 2426 LEU A CA 1
ATOM 4756 C C . LEU A 1 309 ? 8.21947 34.88255 4.24438 1.000 13.53803 2426 LEU A C 1
ATOM 4757 O O . LEU A 1 309 ? 8.79787 35.07307 3.16797 1.000 13.36199 2426 LEU A O 1
ATOM 4773 N N . CYS A 1 310 ? 8.09473 33.67309 4.78402 1.000 13.35667 2427 CYS A N 1
ATOM 4774 C CA . CYS A 1 310 ? 8.64539 32.46084 4.17620 1.000 12.51141 2427 CYS A CA 1
ATOM 4775 C C . CYS A 1 310 ? 7.55602 31.39731 4.13007 1.000 14.03927 2427 CYS A C 1
ATOM 4776 O O . CYS A 1 310 ? 7.61331 30.38409 4.83711 1.000 13.49952 2427 CYS A O 1
ATOM 4784 N N . PRO A 1 311 ? 6.53844 31.60940 3.28926 1.000 13.87974 2428 PRO A N 1
ATOM 4785 C CA . PRO A 1 311 ? 5.36528 30.72044 3.28188 1.000 13.51202 2428 PRO A CA 1
ATOM 4786 C C . PRO A 1 311 ? 5.63418 29.33344 2.73604 1.000 14.84307 2428 PRO A C 1
ATOM 4787 O O . PRO A 1 311 ? 4.77100 28.45778 2.87992 1.000 18.52636 2428 PRO A O 1
ATOM 4798 N N . ALA A 1 312 ? 6.77186 29.11117 2.08713 1.000 15.29248 2429 ALA A N 1
ATOM 4799 C CA . ALA A 1 312 ? 7.11137 27.79637 1.56365 1.000 18.33437 2429 ALA A CA 1
ATOM 4800 C C . ALA A 1 312 ? 7.84767 26.94134 2.58283 1.000 17.78778 2429 ALA A C 1
ATOM 4801 O O . ALA A 1 312 ? 8.15356 25.77858 2.29566 1.000 18.36955 2429 ALA A O 1
ATOM 4808 N N . SER A 1 313 ? 8.12866 27.48380 3.75996 1.000 13.34759 2430 SER A N 1
ATOM 4809 C CA . SER A 1 313 ? 8.85736 26.75636 4.78404 1.000 12.59446 2430 SER A CA 1
ATOM 4810 C C . SER A 1 313 ? 7.91893 26.12548 5.80810 1.000 13.83255 2430 SER A C 1
ATOM 4811 O O . SER A 1 313 ? 6.74329 26.48010 5.93532 1.000 15.30979 2430 SER A O 1
ATOM 4819 N N . LYS A 1 314 ? 8.46129 25.14520 6.51458 1.000 12.58972 2431 LYS A N 1
ATOM 4820 C CA . LYS A 1 314 ? 7.91991 24.65842 7.76982 1.000 12.09614 2431 LYS A CA 1
ATOM 4821 C C . LYS A 1 314 ? 8.88347 25.06906 8.87046 1.000 12.96414 2431 LYS A C 1
ATOM 4822 O O . LYS A 1 314 ? 10.03620 25.42569 8.61107 1.000 12.25762 2431 LYS A O 1
ATOM 4841 N N . VAL A 1 315 ? 8.39045 25.06360 10.09926 1.000 12.95284 2432 VAL A N 1
ATOM 4842 C CA . VAL A 1 315 ? 9.19028 25.45330 11.25090 1.000 12.72486 2432 VAL A CA 1
ATOM 4843 C C . VAL A 1 315 ? 9.17468 24.32228 12.26480 1.000 12.54202 2432 VAL A C 1
ATOM 4844 O O . VAL A 1 315 ? 8.12888 23.71174 12.51293 1.000 14.46135 2432 VAL A O 1
ATOM 4857 N N . ILE A 1 316 ? 10.33438 24.04320 12.85083 1.000 11.87786 2433 ILE A N 1
ATOM 4858 C CA . ILE A 1 316 ? 10.43433 23.10327 13.95922 1.000 11.59872 2433 ILE A CA 1
ATOM 4859 C C . ILE A 1 316 ? 10.89399 23.86937 15.18816 1.000 11.44849 2433 ILE A C 1
ATOM 4860 O O . ILE A 1 316 ? 11.96343 24.49000 15.16630 1.000 12.12551 2433 ILE A O 1
ATOM 4876 N N . ASN A 1 317 ? 10.10571 23.80807 16.26233 1.000 11.64542 2434 ASN A N 1
ATOM 4877 C CA . ASN A 1 317 ? 10.56776 24.21161 17.58579 1.000 11.99190 2434 ASN A CA 1
ATOM 4878 C C . ASN A 1 317 ? 11.26646 22.99596 18.18226 1.000 12.57653 2434 ASN A C 1
ATOM 4879 O O . ASN A 1 317 ? 10.64279 21.94030 18.34659 1.000 14.21765 2434 ASN A O 1
ATOM 4890 N N . ALA A 1 318 ? 12.56016 23.12650 18.45531 1.000 11.92323 2435 ALA A N 1
ATOM 4891 C CA . ALA A 1 318 ? 13.38672 22.02042 18.91810 1.000 12.18583 2435 ALA A CA 1
ATOM 4892 C C . ALA A 1 318 ? 13.84549 22.27211 20.34804 1.000 10.97284 2435 ALA A C 1
ATOM 4893 O O . ALA A 1 318 ? 14.29020 23.37830 20.68205 1.000 12.47419 2435 ALA A O 1
ATOM 4900 N N . TYR A 1 319 ? 13.74790 21.23740 21.18482 1.000 11.46444 2436 TYR A N 1
ATOM 4901 C CA . TYR A 1 319 ? 14.10670 21.33469 22.58726 1.000 11.15496 2436 TYR A CA 1
ATOM 4902 C C . TYR A 1 319 ? 14.93365 20.13552 23.01596 1.000 11.89216 2436 TYR A C 1
ATOM 4903 O O . TYR A 1 319 ? 14.62924 18.99461 22.65700 1.000 12.22845 2436 TYR A O 1
ATOM 4921 N N . GLY A 1 320 ? 15.95267 20.39959 23.82316 1.000 12.56205 2437 GLY A N 1
ATOM 4922 C CA . GLY A 1 320 ? 16.63475 19.36177 24.54933 1.000 13.23091 2437 GLY A CA 1
ATOM 4923 C C . GLY A 1 320 ? 17.92383 19.86814 25.14814 1.000 13.27421 2437 GLY A C 1
ATOM 4924 O O . GLY A 1 320 ? 18.35191 20.99854 24.90148 1.000 13.60099 2437 GLY A O 1
ATOM 4928 N N . PRO A 1 321 ? 18.57650 19.01331 25.92848 1.000 13.19529 2438 PRO A N 1
ATOM 4929 C CA . PRO A 1 321 ? 19.84503 19.37459 26.57089 1.000 13.30775 2438 PRO A CA 1
ATOM 4930 C C . PRO A 1 321 ? 21.05023 18.82477 25.82717 1.000 12.27922 2438 PRO A C 1
ATOM 4931 O O . PRO A 1 321 ? 20.98911 17.74790 25.22187 1.000 11.99047 2438 PRO A O 1
ATOM 4942 N N . THR A 1 322 ? 22.15965 19.56173 25.89607 1.000 12.90429 2439 THR A N 1
ATOM 4943 C CA . THR A 1 322 ? 23.42952 19.08355 25.36354 1.000 11.84648 2439 THR A CA 1
ATOM 4944 C C . THR A 1 322 ? 23.73346 17.67286 25.83703 1.000 12.49688 2439 THR A C 1
ATOM 4945 O O . THR A 1 322 ? 24.26457 16.85250 25.07890 1.000 11.55745 2439 THR A O 1
ATOM 4956 N N . GLU A 1 323 ? 23.39577 17.38196 27.09667 1.000 13.16967 2440 GLU A N 1
ATOM 4957 C CA . GLU A 1 323 ? 23.69859 16.11469 27.74712 1.000 11.84991 2440 GLU A CA 1
ATOM 4958 C C . GLU A 1 323 ? 23.02677 14.91914 27.09024 1.000 12.97185 2440 GLU A C 1
ATOM 4959 O O . GLU A 1 323 ? 23.46721 13.78150 27.30983 1.000 13.30161 2440 GLU A O 1
ATOM 4971 N N . ALA A 1 324 ? 21.96617 15.14242 26.31230 1.000 11.88428 2441 ALA A N 1
ATOM 4972 C CA . ALA A 1 324 ? 21.26739 14.07455 25.60382 1.000 12.70786 2441 ALA A CA 1
ATOM 4973 C C . ALA A 1 324 ? 21.47074 14.16801 24.09280 1.000 11.21252 2441 ALA A C 1
ATOM 4974 O O . ALA A 1 324 ? 20.61474 13.74745 23.31041 1.000 12.68721 2441 ALA A O 1
ATOM 4981 N N . SER A 1 325 ? 22.61523 14.71131 23.68518 1.000 10.66268 2442 SER A N 1
ATOM 4982 C CA . SER A 1 325 ? 23.11649 14.70123 22.31145 1.000 10.09636 2442 SER A CA 1
ATOM 4983 C C . SER A 1 325 ? 22.43962 15.71234 21.38888 1.000 12.02770 2442 SER A C 1
ATOM 4984 O O . SER A 1 325 ? 22.54400 15.57341 20.16034 1.000 11.45617 2442 SER A O 1
ATOM 4992 N N . ASP A 1 326 ? 21.74282 16.70465 21.96439 1.000 10.92840 2443 ASP A N 1
ATOM 4993 C CA . ASP A 1 326 ? 21.20350 17.90920 21.33262 1.000 10.62973 2443 ASP A CA 1
ATOM 4994 C C . ASP A 1 326 ? 19.72100 18.07685 21.67680 1.000 13.08033 2443 ASP A C 1
ATOM 4995 O O . ASP A 1 326 ? 19.39438 18.73604 22.67037 1.000 14.87157 2443 ASP A O 1
ATOM 5004 N N . ASP A 1 327 ? 18.81840 17.50228 20.87347 1.000 11.59546 2444 ASP A N 1
ATOM 5005 C CA . ASP A 1 327 ? 17.39140 17.61816 21.13165 1.000 11.56759 2444 ASP A CA 1
ATOM 5006 C C . ASP A 1 327 ? 16.76256 16.29680 21.55144 1.000 11.30087 2444 ASP A C 1
ATOM 5007 O O . ASP A 1 327 ? 17.20568 15.21208 21.15853 1.000 11.96829 2444 ASP A O 1
ATOM 5016 N N . ILE A 1 328 ? 15.70600 16.41318 22.35267 1.000 11.58309 2445 ILE A N 1
ATOM 5017 C CA . ILE A 1 328 ? 14.84552 15.27884 22.66366 1.000 12.21904 2445 ILE A CA 1
ATOM 5018 C C . ILE A 1 328 ? 13.40790 15.45748 22.19830 1.000 13.44740 2445 ILE A C 1
ATOM 5019 O O . ILE A 1 328 ? 12.65289 14.47294 22.20848 1.000 13.01641 2445 ILE A O 1
ATOM 5035 N N . THR A 1 329 ? 12.99409 16.65941 21.78313 1.000 12.32009 2446 THR A N 1
ATOM 5036 C CA . THR A 1 329 ? 11.68928 16.83314 21.15997 1.000 12.10388 2446 THR A CA 1
ATOM 5037 C C . THR A 1 329 ? 11.79083 17.76209 19.95495 1.000 12.26566 2446 THR A C 1
ATOM 5038 O O . THR A 1 329 ? 12.64858 18.65008 19.89389 1.000 12.62015 2446 THR A O 1
ATOM 5049 N N . HIS A 1 330 ? 10.90076 17.53568 18.99252 1.000 11.42016 2447 HIS A N 1
ATOM 5050 C CA . HIS A 1 330 ? 10.70754 18.42973 17.86453 1.000 11.45254 2447 HIS A CA 1
ATOM 5051 C C . HIS A 1 330 ? 9.21166 18.71574 17.75576 1.000 11.45411 2447 HIS A C 1
ATOM 5052 O O . HIS A 1 330 ? 8.40041 17.78195 17.81126 1.000 12.74016 2447 HIS A O 1
ATOM 5066 N N . HIS A 1 331 ? 8.84301 19.98522 17.57720 1.000 12.68071 2448 HIS A N 1
ATOM 5067 C CA . HIS A 1 331 ? 7.45803 20.37343 17.31610 1.000 13.36619 2448 HIS A CA 1
ATOM 5068 C C . HIS A 1 331 ? 7.39605 20.94411 15.90361 1.000 14.01550 2448 HIS A C 1
ATOM 5069 O O . HIS A 1 331 ? 7.85960 22.06439 15.66817 1.000 12.86831 2448 HIS A O 1
ATOM 5083 N N . ILE A 1 332 ? 6.81580 20.19191 14.97153 1.000 13.08182 2449 ILE A N 1
ATOM 5084 C CA . ILE A 1 332 ? 6.79253 20.58371 13.56543 1.000 13.95204 2449 ILE A CA 1
ATOM 5085 C C . ILE A 1 332 ? 5.51342 21.35371 13.26768 1.000 15.29503 2449 ILE A C 1
ATOM 5086 O O . ILE A 1 332 ? 4.40609 20.86807 13.53068 1.000 17.34612 2449 ILE A O 1
ATOM 5102 N N . MET A 1 333 ? 5.66835 22.53770 12.67850 1.000 13.40522 2450 MET A N 1
ATOM 5103 C CA . MET A 1 333 ? 4.55908 23.41622 12.35259 1.000 13.27803 2450 MET A CA 1
ATOM 5104 C C . MET A 1 333 ? 4.57017 23.77847 10.87601 1.000 14.39002 2450 MET A C 1
ATOM 5105 O O . MET A 1 333 ? 5.62758 23.96085 10.26602 1.000 13.62120 2450 MET A O 1
ATOM 5119 N N . SER A 1 334 ? 3.37412 23.91147 10.31837 1.000 16.90074 2451 SER A N 1
ATOM 5120 C CA . SER A 1 334 ? 3.17438 24.36361 8.95348 1.000 20.37061 2451 SER A CA 1
ATOM 5121 C C . SER A 1 334 ? 2.43608 25.69363 8.96245 1.000 22.52186 2451 SER A C 1
ATOM 5122 O O . SER A 1 334 ? 1.72154 26.01187 9.92122 1.000 19.75010 2451 SER A O 1
ATOM 5130 N N . PRO A 1 335 ? 2.57377 26.48945 7.89706 1.000 19.55886 2452 PRO A N 1
ATOM 5131 C CA . PRO A 1 335 ? 1.98045 27.83747 7.90326 1.000 24.25233 2452 PRO A CA 1
ATOM 5132 C C . PRO A 1 335 ? 0.49041 27.87005 8.18904 1.000 33.63252 2452 PRO A C 1
ATOM 5133 O O . PRO A 1 335 ? 0.00602 28.86120 8.74746 1.000 32.57348 2452 PRO A O 1
ATOM 5144 N N . GLY A 1 336 ? -0.25837 26.83833 7.81846 1.000 24.79040 2453 GLY A N 1
ATOM 5145 C CA . GLY A 1 336 ? -1.68543 26.87564 8.06701 1.000 33.87294 2453 GLY A CA 1
ATOM 5146 C C . GLY A 1 336 ? -2.12814 26.47057 9.45554 1.000 38.87530 2453 GLY A C 1
ATOM 5147 O O . GLY A 1 336 ? -3.33067 26.46552 9.73672 1.000 36.19056 2453 GLY A O 1
ATOM 5151 N N . ASP A 1 337 ? -1.19347 26.13815 10.34076 1.000 26.09854 2454 ASP A N 1
ATOM 5152 C CA . ASP A 1 337 ? -1.54137 25.56525 11.62948 1.000 25.47946 2454 ASP A CA 1
ATOM 5153 C C . ASP A 1 337 ? -2.03872 26.63804 12.59242 1.000 29.24223 2454 ASP A C 1
ATOM 5154 O O . ASP A 1 337 ? -1.79234 27.83480 12.42272 1.000 29.42631 2454 ASP A O 1
ATOM 5163 N N . GLU A 1 338 ? -2.75692 26.18812 13.61566 1.000 27.18368 2455 GLU A N 1
ATOM 5164 C CA . GLU A 1 338 ? -3.21329 27.07176 14.68388 1.000 27.94801 2455 GLU A CA 1
ATOM 5165 C C . GLU A 1 338 ? -2.04477 27.23632 15.64416 1.000 27.86487 2455 GLU A C 1
ATOM 5166 O O . GLU A 1 338 ? -1.78048 26.36589 16.47561 1.000 38.79348 2455 GLU A O 1
ATOM 5178 N N . ILE A 1 339 ? -1.32169 28.34195 15.51756 1.000 23.86442 2456 ILE A N 1
ATOM 5179 C CA . ILE A 1 339 ? -0.09884 28.56725 16.27956 1.000 23.88914 2456 ILE A CA 1
ATOM 5180 C C . ILE A 1 339 ? -0.41839 29.59004 17.35744 1.000 23.83934 2456 ILE A C 1
ATOM 5181 O O . ILE A 1 339 ? -0.70126 30.75585 17.06275 1.000 25.18541 2456 ILE A O 1
ATOM 5197 N N . VAL A 1 340 ? -0.39933 29.14106 18.61077 1.000 21.99917 2457 VAL A N 1
ATOM 5198 C CA . VAL A 1 340 ? -0.78240 29.95674 19.75097 1.000 21.78645 2457 VAL A CA 1
ATOM 5199 C C . VAL A 1 340 ? 0.26727 29.80855 20.84025 1.000 21.23483 2457 VAL A C 1
ATOM 5200 O O . VAL A 1 340 ? 1.08996 28.88930 20.83187 1.000 22.45286 2457 VAL A O 1
ATOM 5213 N N . ASN A 1 341 ? 0.22690 30.73653 21.78305 1.000 23.70523 2458 ASN A N 1
ATOM 5214 C CA . ASN A 1 341 ? 1.06530 30.64491 22.96514 1.000 21.34216 2458 ASN A CA 1
ATOM 5215 C C . ASN A 1 341 ? 0.31686 29.89924 24.06069 1.000 29.50030 2458 ASN A C 1
ATOM 5216 O O . ASN A 1 341 ? -0.88603 30.10541 24.24067 1.000 29.42144 2458 ASN A O 1
ATOM 5227 N N . PRO A 1 342 ? 0.98943 29.01988 24.80793 1.000 23.11238 2459 PRO A N 1
ATOM 5228 C CA . PRO A 1 342 ? 2.40282 28.65133 24.67526 1.000 21.42550 2459 PRO A CA 1
ATOM 5229 C C . PRO A 1 342 ? 2.64702 27.68609 23.52551 1.000 19.69719 2459 PRO A C 1
ATOM 5230 O O . PRO A 1 342 ? 1.84735 26.78164 23.27987 1.000 22.22093 2459 PRO A O 1
ATOM 5241 N N . VAL A 1 343 ? 3.75055 27.89085 22.82196 1.000 18.32609 2460 VAL A N 1
ATOM 5242 C CA . VAL A 1 343 ? 4.11692 26.98614 21.72973 1.000 17.59342 2460 VAL A CA 1
ATOM 5243 C C . VAL A 1 343 ? 4.65487 25.68640 22.31827 1.000 18.57445 2460 VAL A C 1
ATOM 5244 O O . VAL A 1 343 ? 5.58753 25.72213 23.14095 1.000 17.36137 2460 VAL A O 1
ATOM 5257 N N . PRO A 1 344 ? 4.12487 24.52769 21.92731 1.000 18.28073 2461 PRO A N 1
ATOM 5258 C CA . PRO A 1 344 ? 4.65693 23.26765 22.45526 1.000 17.20515 2461 PRO A CA 1
ATOM 5259 C C . PRO A 1 344 ? 6.11632 23.06297 22.08402 1.000 16.21169 2461 PRO A C 1
ATOM 5260 O O . PRO A 1 344 ? 6.59936 23.55836 21.06148 1.000 15.82779 2461 PRO A O 1
ATOM 5271 N N . ILE A 1 345 ? 6.81529 22.30068 22.93331 1.000 16.17150 2462 ILE A N 1
ATOM 5272 C CA . ILE A 1 345 ? 8.14357 21.80082 22.57898 1.000 15.41795 2462 ILE A CA 1
ATOM 5273 C C . ILE A 1 345 ? 8.08730 20.52003 21.76346 1.000 14.42866 2462 ILE A C 1
ATOM 5274 O O . ILE A 1 345 ? 9.09519 20.15004 21.14964 1.000 15.10665 2462 ILE A O 1
ATOM 5279 N N . GLY A 1 346 ? 6.93961 19.84504 21.72065 1.000 15.53455 2463 GLY A N 1
ATOM 5280 C CA . GLY A 1 346 ? 6.70463 18.84461 20.69894 1.000 15.83283 2463 GLY A CA 1
ATOM 5281 C C . GLY A 1 346 ? 6.79728 17.38944 21.10670 1.000 15.62807 2463 GLY A C 1
ATOM 5282 O O . GLY A 1 346 ? 6.57960 17.02787 22.26686 1.000 17.65276 2463 GLY A O 1
ATOM 5286 N N . ARG A 1 347 ? 7.10459 16.54370 20.12898 1.000 14.47420 2464 ARG A N 1
ATOM 5287 C CA . ARG A 1 347 ? 7.06244 15.09893 20.28289 1.000 14.96429 2464 ARG A CA 1
ATOM 5288 C C . ARG A 1 347 ? 8.46312 14.54235 20.47069 1.000 13.35246 2464 ARG A C 1
ATOM 5289 O O . ARG A 1 347 ? 9.42760 15.03430 19.87947 1.000 13.33140 2464 ARG A O 1
ATOM 5310 N N . ALA A 1 348 ? 8.56489 13.51870 21.31086 1.000 14.75095 2465 ALA A N 1
ATOM 5311 C CA . ALA A 1 348 ? 9.84031 12.87048 21.55628 1.000 12.67651 2465 ALA A CA 1
ATOM 5312 C C . ALA A 1 348 ? 10.49737 12.44065 20.25285 1.000 13.43733 2465 ALA A C 1
ATOM 5313 O O . ALA A 1 348 ? 9.85095 11.89722 19.35136 1.000 13.42607 2465 ALA A O 1
ATOM 5320 N N . LEU A 1 349 ? 11.80315 12.67040 20.17104 1.000 12.03572 2466 LEU A N 1
ATOM 5321 C CA . LEU A 1 349 ? 12.58852 12.05419 19.11532 1.000 11.67529 2466 LEU A CA 1
ATOM 5322 C C . LEU A 1 349 ? 12.55073 10.53740 19.26266 1.000 11.96532 2466 LEU A C 1
ATOM 5323 O O . LEU A 1 349 ? 12.43228 9.99164 20.36388 1.000 12.45888 2466 LEU A O 1
ATOM 5339 N N . ALA A 1 350 ? 12.62973 9.85147 18.13305 1.000 11.11745 2467 ALA A N 1
ATOM 5340 C CA . ALA A 1 350 ? 12.71663 8.40555 18.18152 1.000 12.95289 2467 ALA A CA 1
ATOM 5341 C C . ALA A 1 350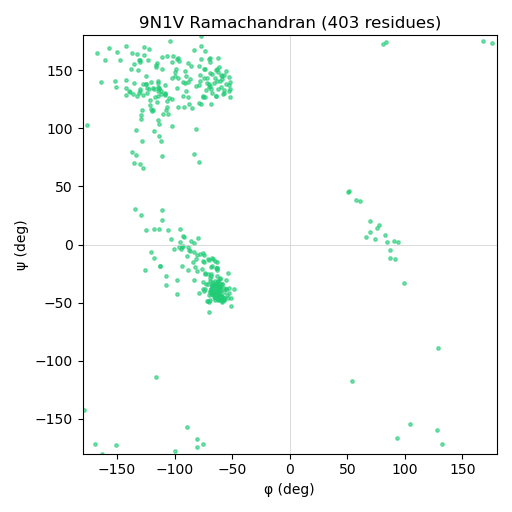 ? 13.95417 7.98698 18.96336 1.000 10.88882 2467 ALA A C 1
ATOM 5342 O O . ALA A 1 350 ? 15.00306 8.63989 18.92006 1.000 11.95285 2467 ALA A O 1
ATOM 5349 N N . ASN A 1 351 ? 13.81728 6.87443 19.67662 1.000 11.82910 2468 ASN A N 1
ATOM 5350 C CA . ASN A 1 351 ? 14.86155 6.20911 20.44900 1.000 13.50146 2468 ASN A CA 1
ATOM 5351 C C . ASN A 1 351 ? 15.06281 6.81115 21.83173 1.000 13.20441 2468 ASN A C 1
ATOM 5352 O O . ASN A 1 351 ? 15.99247 6.40920 22.55249 1.000 13.00606 2468 ASN A O 1
ATOM 5357 N N . PHE A 1 352 ? 14.18587 7.72414 22.23765 1.000 12.38253 2469 PHE A N 1
ATOM 5358 C CA . PHE A 1 352 ? 14.12254 8.22240 23.59658 1.000 12.09401 2469 PHE A CA 1
ATOM 5359 C C . PHE A 1 352 ? 12.78376 7.84940 24.22789 1.000 15.73524 2469 PHE A C 1
ATOM 5360 O O . PHE A 1 352 ? 11.77992 7.66850 23.53089 1.000 14.79197 2469 PHE A O 1
ATOM 5377 N N . ASP A 1 353 ? 12.77390 7.76032 25.55688 1.000 14.62111 2470 ASP A N 1
ATOM 5378 C CA . ASP A 1 353 ? 11.55302 7.80575 26.35191 1.000 15.05285 2470 ASP A CA 1
ATOM 5379 C C . ASP A 1 353 ? 11.61217 9.08345 27.18220 1.000 15.00028 2470 ASP A C 1
ATOM 5380 O O . ASP A 1 353 ? 12.67521 9.43671 27.70449 1.000 17.14087 2470 ASP A O 1
ATOM 5389 N N . ILE A 1 354 ? 10.48468 9.78088 27.30480 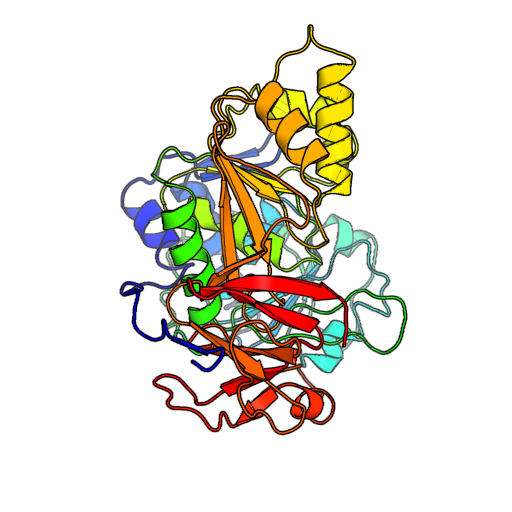1.000 14.72583 2471 ILE A N 1
ATOM 5390 C CA . ILE A 1 354 ? 10.42065 11.01731 28.07660 1.000 15.78837 2471 ILE A CA 1
ATOM 5391 C C . ILE A 1 354 ? 9.32634 10.88906 29.12254 1.000 16.59198 2471 ILE A C 1
ATOM 5392 O O . ILE A 1 354 ? 8.24229 10.36746 28.83862 1.000 17.61499 2471 ILE A O 1
ATOM 5408 N N . TYR A 1 355 ? 9.61346 11.37518 30.32925 1.000 17.15822 2472 TYR A N 1
ATOM 5409 C CA . TYR A 1 355 ? 8.68167 11.32776 31.44203 1.000 18.18447 2472 TYR A CA 1
ATOM 5410 C C . TYR A 1 355 ? 8.61139 12.70010 32.09957 1.000 18.65200 2472 TYR A C 1
ATOM 5411 O O . TYR A 1 355 ? 9.58220 13.46125 32.08491 1.000 18.23803 2472 TYR A O 1
ATOM 5429 N N . ILE A 1 356 ? 7.44878 13.01570 32.66557 1.000 18.76717 2473 ILE A N 1
ATOM 5430 C CA . ILE A 1 356 ? 7.28342 14.15049 33.57023 1.000 19.76298 2473 ILE A CA 1
ATOM 5431 C C . ILE A 1 356 ? 7.14381 13.54216 34.95661 1.000 19.64442 2473 ILE A C 1
ATOM 5432 O O . ILE A 1 356 ? 6.20660 12.77211 35.19959 1.000 20.50145 2473 ILE A O 1
ATOM 5448 N N . VAL A 1 357 ? 8.07199 13.86348 35.86163 1.000 20.69782 2474 VAL A N 1
ATOM 5449 C CA . VAL A 1 357 ? 8.17276 13.15021 37.12665 1.000 20.91098 2474 VAL A CA 1
ATOM 5450 C C . VAL A 1 357 ? 8.22405 14.10251 38.31416 1.000 23.79673 2474 VAL A C 1
ATOM 5451 O O . VAL A 1 357 ? 8.57518 15.27829 38.19474 1.000 21.64247 2474 VAL A O 1
ATOM 5464 N N . ASP A 1 358 ? 7.87610 13.55964 39.47991 1.000 23.40125 2475 ASP A N 1
ATOM 5465 C CA . ASP A 1 358 ? 8.06904 14.25223 40.74745 1.000 24.14031 2475 ASP A CA 1
ATOM 5466 C C . ASP A 1 358 ? 9.53057 14.09876 41.17412 1.000 27.00353 2475 ASP A C 1
ATOM 5467 O O . ASP A 1 358 ? 10.36479 13.55495 40.44370 1.000 25.07207 2475 ASP A O 1
ATOM 5476 N N . ASP A 1 359 ? 9.86093 14.57389 42.37600 1.000 28.37111 2476 ASP A N 1
ATOM 5477 C CA . ASP A 1 359 ? 11.25671 14.58821 42.79589 1.000 29.31652 2476 ASP A CA 1
ATOM 5478 C C . ASP A 1 359 ? 11.81386 13.18557 43.00601 1.000 32.49119 2476 ASP A C 1
ATOM 5479 O O . ASP A 1 359 ? 13.03786 13.01562 43.01789 1.000 36.05777 2476 ASP A O 1
ATOM 5488 N N . GLU A 1 360 ? 10.95048 12.18255 43.15676 1.000 31.45206 2477 GLU A N 1
ATOM 5489 C CA . GLU A 1 360 ? 11.37635 10.80199 43.33613 1.000 30.53040 2477 GLU A CA 1
ATOM 5490 C C . GLU A 1 360 ? 11.38920 10.02105 42.02781 1.000 31.77798 2477 GLU A C 1
ATOM 5491 O O . GLU A 1 360 ? 11.48904 8.79090 42.05349 1.000 30.96697 2477 GLU A O 1
ATOM 5503 N N . LEU A 1 361 ? 11.29169 10.70872 40.89167 1.000 26.87636 2478 LEU A N 1
ATOM 5504 C CA . LEU A 1 361 ? 11.26448 10.10137 39.56406 1.000 26.07042 2478 LEU A CA 1
ATOM 5505 C C . LEU A 1 361 ? 9.98167 9.32350 39.28785 1.000 25.35289 2478 LEU A C 1
ATOM 5506 O O . LEU A 1 361 ? 9.95610 8.46984 38.39558 1.000 25.73777 2478 LEU A O 1
ATOM 5522 N N . ARG A 1 362 ? 8.90482 9.59888 40.02739 1.000 26.69332 2479 ARG A N 1
ATOM 5523 C CA . ARG A 1 362 ? 7.63952 8.92725 39.73631 1.000 23.68597 2479 ARG A CA 1
ATOM 5524 C C . ARG A 1 362 ? 6.85235 9.71894 38.69799 1.000 25.58621 2479 ARG A C 1
ATOM 5525 O O . ARG A 1 362 ? 6.62488 10.92073 38.88719 1.000 25.10382 2479 ARG A O 1
ATOM 5546 N N . PRO A 1 363 ? 6.42386 9.09683 37.59809 1.000 22.88954 2480 PRO A N 1
ATOM 5547 C CA . PRO A 1 363 ? 5.62748 9.83674 36.61048 1.000 23.29975 2480 PRO A CA 1
ATOM 5548 C C . PRO A 1 363 ? 4.35477 10.40692 37.22135 1.000 25.93373 2480 PRO A C 1
ATOM 5549 O O . PRO A 1 363 ? 3.70955 9.78152 38.06656 1.000 24.98867 2480 PRO A O 1
ATOM 5560 N N . VAL A 1 364 ? 3.99889 11.60955 36.77759 1.000 23.36006 2481 VAL A N 1
ATOM 5561 C CA . VAL A 1 364 ? 2.82385 12.31086 37.28719 1.000 26.11210 2481 VAL A CA 1
ATOM 5562 C C . VAL A 1 364 ? 1.68006 12.15972 36.29116 1.000 25.16868 2481 VAL A C 1
ATOM 5563 O O . VAL A 1 364 ? 1.91709 11.82977 35.12043 1.000 25.55122 2481 VAL A O 1
ATOM 5576 N N . PRO A 1 365 ? 0.43556 12.39704 36.70350 1.000 26.29337 2482 PRO A N 1
ATOM 5577 C CA . PRO A 1 365 ? -0.68702 12.27765 35.76536 1.000 24.93833 2482 PRO A CA 1
ATOM 5578 C C . PRO A 1 365 ? -0.57232 13.28443 34.63117 1.000 27.13986 2482 PRO A C 1
ATOM 5579 O O . PRO A 1 365 ? -0.00400 14.36808 34.78587 1.000 24.83241 2482 PRO A O 1
ATOM 5590 N N . ILE A 1 366 ? -1.13131 12.90974 33.47785 1.000 25.91838 2483 ILE A N 1
ATOM 5591 C CA . ILE A 1 366 ? -1.14636 13.79549 32.32109 1.000 30.89173 2483 ILE A CA 1
ATOM 5592 C C . ILE A 1 366 ? -1.70851 15.14590 32.72924 1.000 26.49808 2483 ILE A C 1
ATOM 5593 O O . ILE A 1 366 ? -2.72758 15.23113 33.42387 1.000 28.42072 2483 ILE A O 1
ATOM 5609 N N . GLY A 1 367 ? -1.03491 16.21060 32.30111 1.000 25.69875 2484 GLY A N 1
ATOM 5610 C CA . GLY A 1 367 ? -1.46066 17.55843 32.58935 1.000 30.24716 2484 GLY A CA 1
ATOM 5611 C C . GLY A 1 367 ? -0.87368 18.15933 33.84518 1.000 27.63714 2484 GLY A C 1
ATOM 5612 O O . GLY A 1 367 ? -1.00743 19.37224 34.05218 1.000 34.40128 2484 GLY A O 1
ATOM 5616 N N . THR A 1 368 ? -0.24760 17.35292 34.69706 1.000 25.20987 2485 THR A N 1
ATOM 5617 C CA . THR A 1 368 ? 0.40426 17.84514 35.90284 1.000 27.82124 2485 THR A CA 1
ATOM 5618 C C . THR A 1 368 ? 1.83809 18.23868 35.57701 1.000 24.22013 2485 THR A C 1
ATOM 5619 O O . THR A 1 368 ? 2.52423 17.55839 34.81004 1.000 25.27652 2485 THR A O 1
ATOM 5630 N N . ARG A 1 369 ? 2.28247 19.34927 36.15475 1.000 23.32573 2486 ARG A N 1
ATOM 5631 C CA . ARG A 1 369 ? 3.64361 19.81446 35.94463 1.000 25.92044 2486 ARG A CA 1
ATOM 5632 C C . ARG A 1 369 ? 4.62060 19.00153 36.78908 1.000 25.09995 2486 ARG A C 1
ATOM 5633 O O . ARG A 1 369 ? 4.30822 18.56666 37.90193 1.000 25.19869 2486 ARG A O 1
ATOM 5637 N N . GLY A 1 370 ? 5.80811 18.79249 36.23495 1.000 23.46280 2487 GLY A N 1
ATOM 5638 C CA . GLY A 1 370 ? 6.87077 18.08718 36.91991 1.000 22.70362 2487 GLY A CA 1
ATOM 5639 C C . GLY A 1 370 ? 8.15882 18.24040 36.14130 1.000 21.21877 2487 GLY A C 1
ATOM 5640 O O . GLY A 1 370 ? 8.23243 19.00850 35.18052 1.000 20.46322 2487 GLY A O 1
ATOM 5644 N N . GLU A 1 371 ? 9.18479 17.49884 36.55479 1.000 20.16959 2488 GLU A N 1
ATOM 5645 C CA . GLU A 1 371 ? 10.46925 17.60517 35.87607 1.000 18.80125 2488 GLU A CA 1
ATOM 5646 C C . GLU A 1 371 ? 10.49520 16.76627 34.60165 1.000 17.87566 2488 GLU A C 1
ATOM 5647 O O . GLU A 1 371 ? 10.03961 15.61857 34.58477 1.000 19.35486 2488 GLU A O 1
ATOM 5659 N N . ILE A 1 372 ? 11.04566 17.34262 33.53686 1.000 17.07237 2489 ILE A N 1
ATOM 5660 C CA . ILE A 1 372 ? 11.29460 16.59784 32.30748 1.000 16.65072 2489 ILE A CA 1
ATOM 5661 C C . ILE A 1 372 ? 12.53431 15.73659 32.52176 1.000 16.03077 2489 ILE A C 1
ATOM 5662 O O . ILE A 1 372 ? 13.61989 16.25306 32.80535 1.000 18.24718 2489 ILE A O 1
ATOM 5678 N N . VAL A 1 373 ? 12.38539 14.42328 32.37318 1.000 17.83188 2490 VAL A N 1
ATOM 5679 C CA . VAL A 1 373 ? 13.52965 13.52342 32.41904 1.000 18.19047 2490 VAL A CA 1
ATOM 5680 C C . VAL A 1 373 ? 13.47042 12.60443 31.20739 1.000 17.89143 2490 VAL A C 1
ATOM 5681 O O . VAL A 1 373 ? 12.41181 12.38061 30.61615 1.000 16.83451 2490 VAL A O 1
ATOM 5694 N N . VAL A 1 374 ? 14.62888 12.07509 30.83094 1.000 14.96169 2491 VAL A N 1
ATOM 5695 C CA . VAL A 1 374 ? 14.75176 11.37158 29.56022 1.000 14.33293 2491 VAL A CA 1
ATOM 5696 C C . VAL A 1 374 ? 15.66737 10.16644 29.69453 1.000 15.17026 2491 VAL A C 1
ATOM 5697 O O . VAL A 1 374 ? 16.67352 10.20306 30.40892 1.000 14.51341 2491 VAL A O 1
ATOM 5710 N N . THR A 1 375 ? 15.29701 9.08943 29.00710 1.000 15.09361 2492 THR A N 1
ATOM 5711 C CA . THR A 1 375 ? 16.14184 7.91892 28.83557 1.000 13.53380 2492 THR A CA 1
ATOM 5712 C C . THR A 1 375 ? 16.23821 7.64190 27.34066 1.000 14.00192 2492 THR A C 1
ATOM 5713 O O . THR A 1 375 ? 15.44724 8.15714 26.54435 1.000 14.42701 2492 THR A O 1
ATOM 5724 N N . GLY A 1 376 ? 17.22116 6.83757 26.95487 1.000 13.82791 2493 GLY A N 1
ATOM 5725 C CA . GLY A 1 376 ? 17.30750 6.44206 25.56724 1.000 14.63917 2493 GLY A CA 1
ATOM 5726 C C . GLY A 1 376 ? 18.70036 6.58921 25.00534 1.000 12.16841 2493 GLY A C 1
ATOM 5727 O O . GLY A 1 376 ? 19.66630 6.88134 25.71844 1.000 14.20711 2493 GLY A O 1
ATOM 5731 N N . VAL A 1 377 ? 18.79570 6.39865 23.68628 1.000 12.18049 2494 VAL A N 1
ATOM 5732 C CA . VAL A 1 377 ? 20.08337 6.14070 23.05427 1.000 12.80576 2494 VAL A CA 1
ATOM 5733 C C . VAL A 1 377 ? 20.99586 7.35621 23.10123 1.000 13.20359 2494 VAL A C 1
ATOM 5734 O O . VAL A 1 377 ? 22.22291 7.21189 23.05173 1.000 13.42138 2494 VAL A O 1
ATOM 5747 N N . GLY A 1 378 ? 20.43464 8.55723 23.18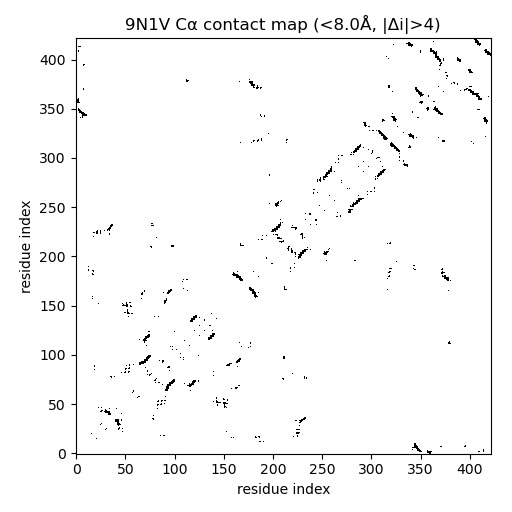318 1.000 12.21013 2495 GLY A N 1
ATOM 5748 C CA . GLY A 1 378 ? 21.22703 9.76403 23.16406 1.000 12.57237 2495 GLY A CA 1
ATOM 5749 C C . GLY A 1 378 ? 21.62974 10.30529 24.50979 1.000 11.02091 2495 GLY A C 1
ATOM 5750 O O . GLY A 1 378 ? 22.32190 11.32562 24.56918 1.000 12.25427 2495 GLY A O 1
ATOM 5754 N N . VAL A 1 379 ? 21.21835 9.68179 25.60872 1.000 11.82577 2496 VAL A N 1
ATOM 5755 C CA . VAL A 1 379 ? 21.69608 10.14546 26.90463 1.000 13.15223 2496 VAL A CA 1
ATOM 5756 C C . VAL A 1 379 ? 23.18670 9.84088 26.98929 1.000 12.51443 2496 VAL A C 1
ATOM 5757 O O . VAL A 1 379 ? 23.60477 8.68675 26.84867 1.000 13.28451 2496 VAL A O 1
ATOM 5770 N N . GLY A 1 380 ? 23.99509 10.88068 27.17961 1.000 13.36628 2497 GLY A N 1
ATOM 5771 C CA . GLY A 1 380 ? 25.43803 10.75323 27.17940 1.000 13.75001 2497 GLY A CA 1
ATOM 5772 C C . GLY A 1 380 ? 25.98668 10.25100 28.50379 1.000 13.96439 2497 GLY A C 1
ATOM 5773 O O . GLY A 1 380 ? 25.25910 9.78450 29.38137 1.000 13.94669 2497 GLY A O 1
ATOM 5777 N N . ARG A 1 381 ? 27.31119 10.37320 28.65214 1.000 14.45707 2498 ARG A N 1
ATOM 5778 C CA . ARG A 1 381 ? 27.99431 9.72596 29.76222 1.000 17.07356 2498 ARG A CA 1
ATOM 5779 C C . ARG A 1 381 ? 28.06693 10.54728 31.04113 1.000 17.85959 2498 ARG A C 1
ATOM 5780 O O . ARG A 1 381 ? 28.30996 9.97781 32.11203 1.000 21.23000 2498 ARG A O 1
ATOM 5801 N N . GLY A 1 382 ? 27.93147 11.85561 30.95765 1.000 16.57640 2499 GLY A N 1
ATOM 5802 C CA . GLY A 1 382 ? 28.09887 12.69786 32.11839 1.000 17.52656 2499 GLY A CA 1
ATOM 5803 C C . GLY A 1 382 ? 29.08763 13.80508 31.82595 1.000 15.72222 2499 GLY A C 1
ATOM 5804 O O . GLY A 1 382 ? 29.35449 14.13436 30.66614 1.000 15.61307 2499 GLY A O 1
ATOM 5808 N N . TYR A 1 383 ? 29.65196 14.38239 32.88313 1.000 15.64670 2500 TYR A N 1
ATOM 5809 C CA . TYR A 1 383 ? 30.56238 15.51554 32.76600 1.000 16.32790 2500 TYR A CA 1
ATOM 5810 C C . TYR A 1 383 ? 31.98199 15.05047 33.04773 1.000 20.23625 2500 TYR A C 1
ATOM 5811 O O . TYR A 1 383 ? 32.26396 14.51074 34.12351 1.000 20.07127 2500 TYR A O 1
ATOM 5829 N N . VAL A 1 384 ? 32.87732 15.29242 32.09117 1.000 17.05059 2501 VAL A N 1
ATOM 5830 C CA . VAL A 1 384 ? 34.23211 14.76719 32.18261 1.000 18.89062 2501 VAL A CA 1
ATOM 5831 C C . VAL A 1 384 ? 34.93114 15.34024 33.40954 1.000 20.94815 2501 VAL A C 1
ATOM 5832 O O . VAL A 1 384 ? 34.86842 16.54421 33.68916 1.000 21.82457 2501 VAL A O 1
ATOM 5845 N N . GLY A 1 385 ? 35.58408 14.46554 34.16704 1.000 23.25959 2502 GLY A N 1
ATOM 5846 C CA . GLY A 1 385 ? 36.33024 14.89875 35.32877 1.000 24.72283 2502 GLY A CA 1
ATOM 5847 C C . GLY A 1 385 ? 35.50912 15.40307 36.49485 1.000 25.13581 2502 GLY A C 1
ATOM 5848 O O . GLY A 1 385 ? 36.08544 15.95714 37.43821 1.000 27.29148 2502 GLY A O 1
ATOM 5852 N N . MET A 1 386 ? 34.16963 15.21759 36.47775 1.000 21.56090 2503 MET A N 1
ATOM 5853 C CA . MET A 1 386 ? 33.29492 15.74611 37.53619 1.000 21.47528 2503 MET A CA 1
ATOM 5854 C C . MET A 1 386 ? 32.25122 14.69410 37.93901 1.000 23.00796 2503 MET A C 1
ATOM 5855 O O . MET A 1 386 ? 31.07346 14.76350 37.56307 1.000 21.74821 2503 MET A O 1
ATOM 5869 N N . ALA A 1 387 ? 32.67336 13.73639 38.76923 1.000 27.01518 2504 ALA A N 1
ATOM 5870 C CA . ALA A 1 387 ? 31.78545 12.64072 39.14514 1.000 25.99948 2504 ALA A CA 1
ATOM 5871 C C . ALA A 1 387 ? 30.61717 13.11172 40.00407 1.000 25.71136 2504 ALA A C 1
ATOM 5872 O O . ALA A 1 387 ? 29.50464 12.58265 39.88224 1.000 27.63607 2504 ALA A O 1
ATOM 5879 N N . GLY A 1 388 ? 30.83668 14.10607 40.86481 1.000 26.96179 2505 GLY A N 1
ATOM 5880 C CA . GLY A 1 388 ? 29.76391 14.56074 41.73526 1.000 28.45110 2505 GLY A CA 1
ATOM 5881 C C . GLY A 1 388 ? 28.67423 15.29298 40.97555 1.000 23.77086 2505 GLY A C 1
ATOM 5882 O O . GLY A 1 388 ? 27.47419 14.99706 41.12182 1.000 29.22764 2505 GLY A O 1
ATOM 5886 N N . VAL A 1 389 ? 29.06935 16.26103 40.14754 1.000 24.54868 2506 VAL A N 1
ATOM 5887 C CA A VAL A 1 389 ? 28.06231 16.96597 39.36062 0.102 23.16058 2506 VAL A CA 1
ATOM 5888 C CA B VAL A 1 389 ? 28.08107 16.97155 39.34648 0.898 24.48654 2506 VAL A CA 1
ATOM 5889 C C . VAL A 1 389 ? 27.37465 15.99879 38.41088 1.000 19.71174 2506 VAL A C 1
ATOM 5890 O O . VAL A 1 389 ? 26.16684 16.10834 38.16697 1.000 24.59649 2506 VAL A O 1
ATOM 5913 N N . THR A 1 390 ? 28.11841 15.01848 37.87904 1.000 19.38155 2507 THR A N 1
ATOM 5914 C CA . THR A 1 390 ? 27.47789 14.00163 37.05548 1.000 20.48200 2507 THR A CA 1
ATOM 5915 C C . THR A 1 390 ? 26.37970 13.30267 37.84345 1.000 20.84327 2507 THR A C 1
ATOM 5916 O O . THR A 1 390 ? 25.25335 13.13967 37.35883 1.000 21.92975 2507 THR A O 1
ATOM 5927 N N . ALA A 1 391 ? 26.69822 12.88362 39.07399 1.000 23.25215 2508 ALA A N 1
ATOM 5928 C CA . ALA A 1 391 ? 25.74644 12.13708 39.88094 1.000 22.79603 2508 ALA A CA 1
ATOM 5929 C C . ALA A 1 391 ? 24.51870 12.96044 40.22677 1.000 26.99626 2508 ALA A C 1
ATOM 5930 O O . ALA A 1 391 ? 23.48353 12.38585 40.58527 1.000 32.68704 2508 ALA A O 1
ATOM 5937 N N . GLN A 1 392 ? 24.61069 14.29091 40.14704 1.000 24.19123 2509 GLN A N 1
ATOM 5938 C CA . GLN A 1 392 ? 23.42599 15.10388 40.42124 1.000 26.96484 2509 GLN A CA 1
ATOM 5939 C C . GLN A 1 392 ? 22.34545 14.96691 39.34458 1.000 29.42810 2509 GLN A C 1
ATOM 5940 O O . GLN A 1 392 ? 21.15712 15.12607 39.64794 1.000 37.34132 2509 GLN A O 1
ATOM 5954 N N . ALA A 1 393 ? 22.71746 14.67829 38.09581 1.000 22.21979 2510 ALA A N 1
ATOM 5955 C CA . ALA A 1 393 ? 21.75225 14.68369 36.99883 1.000 21.86949 2510 ALA A CA 1
ATOM 5956 C C . ALA A 1 393 ? 21.70083 13.39720 36.19268 1.000 19.64299 2510 ALA A C 1
ATOM 5957 O O . ALA A 1 393 ? 20.69654 13.16469 35.50578 1.000 21.64946 2510 ALA A O 1
ATOM 5964 N N . PHE A 1 394 ? 22.74587 12.57995 36.21740 1.000 19.80346 2511 PHE A N 1
ATOM 5965 C CA . PHE A 1 394 ? 22.78795 11.32383 35.48381 1.000 17.89853 2511 PHE A CA 1
ATOM 5966 C C . PHE A 1 394 ? 22.65953 10.20161 36.50409 1.000 20.54899 2511 PHE A C 1
ATOM 5967 O O . PHE A 1 394 ? 23.53630 10.03950 37.35996 1.000 23.98911 2511 PHE A O 1
ATOM 5984 N N . VAL A 1 395 ? 21.57702 9.43096 36.41931 1.000 19.68161 2512 VAL A N 1
ATOM 5985 C CA . VAL A 1 395 ? 21.27841 8.40112 37.40647 1.000 21.12687 2512 VAL A CA 1
ATOM 5986 C C . VAL A 1 395 ? 20.79716 7.14443 36.69354 1.000 21.10562 2512 VAL A C 1
ATOM 5987 O O . VAL A 1 395 ? 20.45868 7.16192 35.50912 1.000 19.69152 2512 VAL A O 1
ATOM 6000 N N . LYS A 1 396 ? 20.78525 6.03790 37.43281 1.000 21.39443 2513 LYS A N 1
ATOM 6001 C CA . LYS A 1 396 ? 20.28811 4.78612 36.88293 1.000 21.90799 2513 LYS A CA 1
ATOM 6002 C C . LYS A 1 396 ? 18.79118 4.91499 36.64720 1.000 23.19204 2513 LYS A C 1
ATOM 6003 O O . LYS A 1 396 ? 18.04729 5.35000 37.53261 1.000 27.80555 2513 LYS A O 1
ATOM 6007 N N . SER A 1 397 ? 18.35146 4.55548 35.45704 1.000 20.89380 2514 SER A N 1
ATOM 6008 C CA . SER A 1 397 ? 16.93641 4.63166 35.15690 1.000 19.19900 2514 SER A CA 1
ATOM 6009 C C . SER A 1 397 ? 16.17055 3.58780 35.96145 1.000 21.36030 2514 SER A C 1
ATOM 6010 O O . SER A 1 397 ? 16.58294 2.42200 36.00978 1.000 21.90747 2514 SER A O 1
ATOM 6018 N N . PRO A 1 398 ? 15.04878 3.95103 36.58310 1.000 20.61826 2515 PRO A N 1
ATOM 6019 C CA . PRO A 1 398 ? 14.17197 2.95009 37.20324 1.000 23.02833 2515 PRO A CA 1
ATOM 6020 C C . PRO A 1 398 ? 13.16747 2.34198 36.23906 1.000 23.95297 2515 PRO A C 1
ATOM 6021 O O . PRO A 1 398 ? 12.35494 1.51228 36.66077 1.000 26.22234 2515 PRO A O 1
ATOM 6032 N N . PHE A 1 399 ? 13.23164 2.71561 34.96830 1.000 24.49410 2516 PHE A N 1
ATOM 6033 C CA . PHE A 1 399 ? 12.26419 2.33478 33.95910 1.000 22.37469 2516 PHE A CA 1
ATOM 6034 C C . PHE A 1 399 ? 12.84483 1.30261 33.00456 1.000 26.68859 2516 PHE A C 1
ATOM 6035 O O . PHE A 1 399 ? 14.06643 1.14153 32.90917 1.000 22.68745 2516 PHE A O 1
ATOM 6052 N N . PRO A 1 400 ? 11.99096 0.59443 32.26506 1.000 24.97913 2517 PRO A N 1
ATOM 6053 C CA . PRO A 1 400 ? 12.49041 -0.32426 31.23391 1.000 26.38058 2517 PRO A CA 1
ATOM 6054 C C . PRO A 1 400 ? 13.45288 0.38644 30.29564 1.000 20.67457 2517 PRO A C 1
ATOM 6055 O O . PRO A 1 400 ? 13.26525 1.55537 29.95444 1.000 23.09531 2517 PRO A O 1
ATOM 6066 N N . ASP A 1 401 ? 14.47944 -0.33423 29.85532 1.000 21.48703 2518 ASP A N 1
ATOM 6067 C CA . ASP A 1 401 ? 15.52851 0.28573 29.06383 1.000 18.45143 2518 ASP A CA 1
ATOM 6068 C C . ASP A 1 401 ? 16.14157 -0.74774 28.13699 1.000 18.84082 2518 ASP A C 1
ATOM 6069 O O . ASP A 1 401 ? 16.33767 -1.89908 28.52913 1.000 22.66988 2518 ASP A O 1
ATOM 6078 N N . ARG A 1 402 ? 16.44647 -0.33888 26.90830 1.000 17.82204 2519 ARG A N 1
ATOM 6079 C CA . ARG A 1 402 ? 17.10431 -1.24415 25.97341 1.000 19.16749 2519 ARG A CA 1
ATOM 6080 C C . ARG A 1 402 ? 18.47691 -0.74148 25.55002 1.000 19.82355 2519 ARG A C 1
ATOM 6081 O O . ARG A 1 402 ? 19.06279 -1.27769 24.60176 1.000 20.91460 2519 ARG A O 1
ATOM 6102 N N . TYR A 1 403 ? 19.01254 0.25761 26.24411 1.000 16.71390 2520 TYR A N 1
ATOM 6103 C CA . TYR A 1 403 ? 20.32341 0.81602 25.92662 1.000 16.32295 2520 TYR A CA 1
ATOM 6104 C C . TYR A 1 403 ? 21.26173 0.57232 27.10187 1.000 19.16464 2520 TYR A C 1
ATOM 6105 O O . TYR A 1 403 ? 21.57635 -0.58266 27.40742 1.000 21.84732 2520 TYR A O 1
ATOM 6123 N N . LYS A 1 404 ? 21.70389 1.62768 27.77822 1.000 18.18631 2521 LYS A N 1
ATOM 6124 C CA . LYS A 1 404 ? 22.68954 1.49590 28.84550 1.000 18.47916 2521 LYS A CA 1
ATOM 6125 C C . LYS A 1 404 ? 22.12512 1.85529 30.21610 1.000 17.75119 2521 LYS A C 1
ATOM 6126 O O . LYS A 1 404 ? 22.88724 1.99091 31.17971 1.000 22.19325 2521 LYS A O 1
ATOM 6145 N N . GLY A 1 405 ? 20.80741 1.96660 30.33643 1.000 17.98295 2522 GLY A N 1
ATOM 6146 C CA . GLY A 1 405 ? 20.19601 2.20385 31.62404 1.000 18.96983 2522 GLY A CA 1
ATOM 6147 C C . GLY A 1 405 ? 20.31997 3.61388 32.14744 1.000 19.11238 2522 GLY A C 1
ATOM 6148 O O . GLY A 1 405 ? 20.06091 3.83900 33.33373 1.000 18.77467 2522 GLY A O 1
ATOM 6152 N N . ARG A 1 406 ? 20.70096 4.57257 31.31478 1.000 17.50848 2523 ARG A N 1
ATOM 6153 C CA . ARG A 1 406 ? 20.93909 5.92641 31.78516 1.000 15.99570 2523 ARG A CA 1
ATOM 6154 C C . ARG A 1 406 ? 19.66310 6.75480 31.80106 1.000 15.77644 2523 ARG A C 1
ATOM 6155 O O . ARG A 1 406 ? 18.84665 6.68121 30.88032 1.000 16.83702 2523 ARG A O 1
ATOM 6176 N N . LEU A 1 407 ? 19.53152 7.59669 32.82258 1.000 15.72203 2524 LEU A N 1
ATOM 6177 C CA . LEU A 1 407 ? 18.47843 8.60114 32.87958 1.000 16.59228 2524 LEU A CA 1
ATOM 6178 C C . LEU A 1 407 ? 19.12361 9.95495 33.13845 1.000 16.00366 2524 LEU A C 1
ATOM 6179 O O . LEU A 1 407 ? 20.04234 10.06807 33.95735 1.000 18.78220 2524 LEU A O 1
ATOM 6195 N N . TYR A 1 408 ? 18.63685 10.97789 32.43732 1.000 15.30025 2525 TYR A N 1
ATOM 6196 C CA . TYR A 1 408 ? 19.09884 12.34694 32.61999 1.000 15.93417 2525 TYR A CA 1
ATOM 6197 C C . TYR A 1 408 ? 17.95724 13.22866 33.11612 1.000 15.96596 2525 TYR A C 1
ATOM 6198 O O . TYR A 1 408 ? 16.88552 13.27341 32.50030 1.000 15.81690 2525 TYR A O 1
ATOM 6216 N N . ARG A 1 409 ? 18.20279 13.93666 34.22081 1.000 18.58354 2526 ARG A N 1
ATOM 6217 C CA . ARG A 1 409 ? 17.27012 14.92162 34.76207 1.000 17.04303 2526 ARG A CA 1
ATOM 6218 C C . ARG A 1 409 ? 17.61861 16.29193 34.18629 1.000 16.33958 2526 ARG A C 1
ATOM 6219 O O . ARG A 1 409 ? 18.72153 16.80271 34.41522 1.000 19.98736 2526 ARG A O 1
ATOM 6240 N N . THR A 1 410 ? 16.67695 16.88853 33.44281 1.000 16.59209 2527 THR A N 1
ATOM 6241 C CA . THR A 1 410 ? 16.98104 18.11180 32.71108 1.000 18.16269 2527 THR A CA 1
ATOM 6242 C C . THR A 1 410 ? 17.04359 19.35018 33.59856 1.000 17.09652 2527 THR A C 1
ATOM 6243 O O . THR A 1 410 ? 17.63736 20.35254 33.18840 1.000 20.47502 2527 THR A O 1
ATOM 6254 N N . GLY A 1 411 ? 16.42860 19.32825 34.77660 1.000 18.86076 2528 GLY A N 1
ATOM 6255 C CA . GLY A 1 411 ? 16.25173 20.54477 35.53578 1.000 20.72584 2528 GLY A CA 1
ATOM 6256 C C . GLY A 1 411 ? 15.19763 21.48011 34.98883 1.000 20.27560 2528 GLY A C 1
ATOM 6257 O O . GLY A 1 411 ? 15.04452 22.59055 35.51879 1.000 21.73263 2528 GLY A O 1
ATOM 6261 N N . ASP A 1 412 ? 14.47461 21.06836 33.94847 1.000 18.86436 2529 ASP A N 1
ATOM 6262 C CA . ASP A 1 412 ? 13.37130 21.83137 33.38978 1.000 18.35323 2529 ASP A CA 1
ATOM 6263 C C . ASP A 1 412 ? 12.04965 21.28644 33.91045 1.000 20.62185 2529 ASP A C 1
ATOM 6264 O O . ASP A 1 412 ? 11.89936 20.07297 34.10819 1.000 19.98909 2529 ASP A O 1
ATOM 6273 N N . LEU A 1 413 ? 11.09589 22.18152 34.11047 1.000 20.14344 2530 LEU A N 1
ATOM 6274 C CA . LEU A 1 413 ? 9.73218 21.78399 34.38940 1.000 20.45759 2530 LEU A CA 1
ATOM 6275 C C . LEU A 1 413 ? 8.96029 21.68085 33.08555 1.000 19.65609 2530 LEU A C 1
ATOM 6276 O O . LEU A 1 413 ? 9.22504 22.39867 32.11555 1.000 20.88963 2530 LEU A O 1
ATOM 6292 N N . GLY A 1 414 ? 7.98732 20.78561 33.07526 1.000 20.69404 2531 GLY A N 1
ATOM 6293 C CA . GLY A 1 414 ? 7.18830 20.61330 31.88540 1.000 19.83891 2531 GLY A CA 1
ATOM 6294 C C . GLY A 1 414 ? 5.91726 19.87931 32.22971 1.000 18.59529 2531 GLY A C 1
ATOM 6295 O O . GLY A 1 414 ? 5.66060 19.53080 33.38365 1.000 19.33875 2531 GLY A O 1
ATOM 6299 N N . ALA A 1 415 ? 5.11030 19.66916 31.19813 1.000 19.22584 2532 ALA A N 1
ATOM 6300 C CA . ALA A 1 415 ? 3.88863 18.89531 31.31675 1.000 18.85690 2532 ALA A CA 1
ATOM 6301 C C . ALA A 1 415 ? 3.67150 18.17980 29.99460 1.000 20.73301 2532 ALA A C 1
ATOM 6302 O O . ALA A 1 415 ? 4.20103 18.57597 28.95208 1.000 21.87866 2532 ALA A O 1
ATOM 6309 N N . MET A 1 416 ? 2.88331 17.11847 30.04788 1.000 21.15837 2533 MET A N 1
ATOM 6310 C CA . MET A 1 416 ? 2.60771 16.29115 28.88645 1.000 22.19090 2533 MET A CA 1
ATOM 6311 C C . MET A 1 416 ? 1.11742 16.34364 28.60139 1.000 21.22246 2533 MET A C 1
ATOM 6312 O O . MET A 1 416 ? 0.30380 16.21873 29.52159 1.000 24.08064 2533 MET A O 1
ATOM 6326 N N . ARG A 1 417 ? 0.76537 16.54249 27.33455 1.000 25.05628 2534 ARG A N 1
ATOM 6327 C CA . ARG A 1 417 ? -0.62507 16.50437 26.92026 1.000 27.63864 2534 ARG A CA 1
ATOM 6328 C C . ARG A 1 417 ? -1.06255 15.06040 26.68804 1.000 24.19613 2534 ARG A C 1
ATOM 6329 O O . ARG A 1 417 ? -0.24622 14.13709 26.61948 1.000 27.39769 2534 ARG A O 1
ATOM 6350 N N . GLU A 1 418 ? -2.37971 14.87183 26.56519 1.000 33.84335 2535 GLU A N 1
ATOM 6351 C CA . GLU A 1 418 ? -2.92331 13.53329 26.36654 1.000 35.15965 2535 GLU A CA 1
ATOM 6352 C C . GLU A 1 418 ? -2.37041 12.88496 25.10491 1.000 35.08188 2535 GLU A C 1
ATOM 6353 O O . GLU A 1 418 ? -2.17986 11.66307 25.06807 1.000 34.64119 2535 GLU A O 1
ATOM 6357 N N . ASP A 1 419 ? -2.10362 13.67824 24.06705 1.000 40.69205 2536 ASP A N 1
ATOM 6358 C CA . ASP A 1 419 ? -1.55072 13.15396 22.82399 1.000 43.13062 2536 ASP A CA 1
ATOM 6359 C C . ASP A 1 419 ? -0.04675 12.91794 22.89925 1.000 32.78709 2536 ASP A C 1
ATOM 6360 O O . ASP A 1 419 ? 0.56101 12.56102 21.88561 1.000 34.87273 2536 ASP A O 1
ATOM 6369 N N . GLY A 1 420 ? 0.56049 13.10011 24.06810 1.000 29.08088 2537 GLY A N 1
ATOM 6370 C CA . GLY A 1 420 ? 1.97958 12.88349 24.23105 1.000 26.47740 2537 GLY A CA 1
ATOM 6371 C C . GLY A 1 420 ? 2.85874 14.07367 23.91706 1.000 22.90089 2537 GLY A C 1
ATOM 6372 O O . GLY A 1 420 ? 4.07429 13.99386 24.13549 1.000 26.57185 2537 GLY A O 1
ATOM 6376 N N . VAL A 1 421 ? 2.28783 15.17809 23.43148 1.000 24.22297 2538 VAL A N 1
ATOM 6377 C CA . VAL A 1 421 ? 3.07186 16.37069 23.13253 1.000 25.72586 2538 VAL A CA 1
ATOM 6378 C C . VAL A 1 421 ? 3.51202 17.04312 24.42591 1.000 23.88601 2538 VAL A C 1
ATOM 6379 O O . VAL A 1 421 ? 2.74178 17.15443 25.39006 1.000 22.74086 2538 VAL A O 1
ATOM 6392 N N . LEU A 1 422 ? 4.75881 17.50336 24.44561 1.000 20.68603 2539 LEU A N 1
ATOM 6393 C CA . LEU A 1 422 ? 5.36657 18.09311 25.62858 1.000 20.82195 2539 LEU A CA 1
ATOM 6394 C C . LEU A 1 422 ? 5.28161 19.60975 25.61221 1.000 18.73440 2539 LEU A C 1
ATOM 6395 O O . LEU A 1 422 ? 5.41739 20.24441 24.56119 1.000 18.06092 2539 LEU A O 1
ATOM 6411 N N . MET A 1 423 ? 5.06363 20.17476 26.80034 1.000 19.85834 2540 MET A N 1
ATOM 6412 C CA . MET A 1 423 ? 4.99256 21.60932 27.02642 1.000 17.47022 2540 MET A CA 1
ATOM 6413 C C . MET A 1 423 ? 6.07255 22.00174 28.02786 1.000 22.25511 2540 MET A C 1
ATOM 6414 O O . MET A 1 423 ? 6.30502 21.29597 29.01541 1.000 21.77271 2540 MET A O 1
ATOM 6428 N N . PHE A 1 424 ? 6.71705 23.13713 27.77614 1.000 18.02483 2541 PHE A N 1
ATOM 6429 C CA . PHE A 1 424 ? 7.83490 23.61595 28.58133 1.000 17.96754 2541 PHE A CA 1
ATOM 6430 C C . PHE A 1 424 ? 7.32890 24.64315 29.58272 1.000 18.68157 2541 PHE A C 1
ATOM 6431 O O . PHE A 1 424 ? 6.55708 25.53803 29.21691 1.000 21.41853 2541 PHE A O 1
ATOM 6448 N N . HIS A 1 425 ? 7.77356 24.51908 30.83994 1.000 18.60457 2542 HIS A N 1
ATOM 6449 C CA . HIS A 1 425 ? 7.28314 25.36604 31.92147 1.000 20.58125 2542 HIS A CA 1
ATOM 6450 C C . HIS A 1 425 ? 8.40658 26.01002 32.72845 1.000 28.42349 2542 HIS A C 1
ATOM 6451 O O . HIS A 1 425 ? 8.20127 26.35229 33.89841 1.000 28.91625 2542 HIS A O 1
ATOM 6465 N N . GLY A 1 426 ? 9.58033 26.18945 32.14051 1.000 22.17024 2543 GLY A N 1
ATOM 6466 C CA . GLY A 1 426 ? 10.64803 26.89841 32.81661 1.000 23.21704 2543 GLY A CA 1
ATOM 6467 C C . GLY A 1 426 ? 11.58072 25.97192 33.56530 1.000 22.07872 2543 GLY A C 1
ATOM 6468 O O . GLY A 1 426 ? 11.58185 24.75156 33.38501 1.000 24.66706 2543 GLY A O 1
ATOM 6472 N N . ARG A 1 427 ? 12.40372 26.57695 34.42034 1.000 23.35218 2544 ARG A N 1
ATOM 6473 C CA . ARG A 1 427 ? 13.39255 25.83497 35.18936 1.000 24.49119 2544 ARG A CA 1
ATOM 6474 C C . ARG A 1 427 ? 12.82612 25.42477 36.54387 1.000 24.51714 2544 ARG A C 1
ATOM 6475 O O . ARG A 1 427 ? 12.11629 26.19411 37.20031 1.000 26.55795 2544 ARG A O 1
ATOM 6496 N N . LYS A 1 428 ? 13.14482 24.19945 36.95003 1.000 25.19849 2545 LYS A N 1
ATOM 6497 C CA . LYS A 1 428 ? 12.71809 23.64993 38.23396 1.000 30.08232 2545 LYS A CA 1
ATOM 6498 C C . LYS A 1 428 ? 13.41497 24.39243 39.36629 1.000 36.73157 2545 LYS A C 1
ATOM 6499 O O . LYS A 1 428 ? 12.80581 24.71290 40.39110 1.000 43.39667 2545 LYS A O 1
#